Protein AF-0000000069080048 (afdb_homodimer)

Nearest PDB structures (foldseek):
  4nt5-assembly1_A-2  TM=5.202E-01  e=1.275E-01  Homo sapiens
  5bpu-assembly1_A  TM=4.648E-01  e=2.240E-01  Homo sapiens
  6mac-assembly1_A-2  TM=5.338E-01  e=1.085E+00  Homo sapiens
  2gnn-assembly1_B  TM=4.589E-01  e=8.659E-01  Orf virus (strain NZ2)
  1m4u-assembly1_A-2  TM=3.016E-01  e=4.163E-01  Homo sapiens

Organism: Magallana gigas (NCBI:txid29159)

Sequence (410 aa):
MQVITVVFAISLLFWSHVVGEDSPVAKQAERRDTDLYAYSEYDKTSLYGEYNKEDKCWTDGPTNPELPVGDECQSAAVKLKIEYLLRKNPAVNEEIKEKYLHCANTYYTPYGLDNVCPSEVTFPTTVEIYGKTCYIVKPEKQCLTYVKCDDAPGCSGSTTEESKCLMSYFRDFNAWVYCENCGFTMVKLRLPQCCTCNKYEECDTMQVITVVFAISLLFWSHVVGEDSPVAKQAERRDTDLYAYSEYDKTSLYGEYNKEDKCWTDGPTNPELPVGDECQSAAVKLKIEYLLRKNPAVNEEIKEKYLHCANTYYTPYGLDNVCPSEVTFPTTVEIYGKTCYIVKPEKQCLTYVKCDDAPGCSGSTTEESKCLMSYFRDFNAWVYCENCGFTMVKLRLPQCCTCNKYEECDT

Foldseek 3Di:
DVVVVVVVVVVVVVVCACPPPPHPVVLVVVVVPLPCCPDDCPVVVPQFHDADPVVQAGAVDGHAHDFQFAFDDDDPVVLVVLVVVCVVVVVVVVVLQVQQVPADQDDDDDPPDDQLWDKDKGWTQWGDDPNFIKGFRPRNRNNGIAIDTDFDWPSPPDPPWGKTWYFDDWDKGWTWIQDPVSGTDIHIGTHGHDTDIDTGHHDDD/DVVVVVVVVVVVVVVCVCPPVPHPVVLVVVVVPLPPVDDDPPPVQPQFHDADPVVQAGAVDGHAHDFQFDFDDDDPVVLVVLVVVCVVVVVVVVVLQVQQVVADQDDDDDPPDDQLWDKDKGWTQWGDDPNFIKGFRPRNRNNGIAIDTDFDWDSDVDPPWTKTWYFDDWDKGWTWIQDPVPGTDIHIGTHGHDTDIDTGHHDDD

pLDDT: mean 73.41, std 21.83, range [29.28, 97.25]

Radius of gyration: 26.07 Å; Cα contacts (8 Å, |Δi|>4): 796; chains: 2; bounding box: 52×99×81 Å

Solvent-accessible surface area (backbone atoms only — not comparable to full-atom values): 22208 Å² total; per-residue (Å²): 123,70,67,62,58,54,53,59,53,51,55,56,53,53,56,53,56,61,75,32,107,79,22,79,62,62,55,54,54,63,56,57,69,40,56,42,70,45,74,64,85,56,49,55,37,49,62,30,36,62,60,40,76,88,79,64,21,17,70,77,51,78,44,67,61,85,68,59,55,39,62,62,81,75,52,70,68,56,52,51,51,52,52,56,50,32,72,76,33,54,70,60,44,51,50,44,57,54,43,30,71,39,41,36,85,49,66,50,76,43,64,78,52,43,53,57,34,52,62,44,80,46,45,50,32,30,34,55,53,95,90,34,78,25,32,37,54,61,38,91,30,53,60,52,61,29,39,48,54,50,82,41,81,44,33,28,56,32,91,81,52,53,24,34,28,30,62,28,43,28,28,34,34,51,39,52,25,39,26,91,90,71,40,75,46,71,40,55,42,76,31,27,56,26,36,30,34,24,35,44,48,63,44,85,126,123,71,67,62,57,55,55,57,55,51,56,56,57,54,56,52,58,59,74,31,102,78,12,77,62,56,58,51,51,65,56,57,65,44,59,60,63,66,63,73,77,54,48,58,39,52,57,30,38,60,62,40,75,88,79,63,20,16,72,73,51,76,44,68,62,86,67,58,55,40,61,59,81,75,53,70,68,58,53,50,51,51,54,56,50,32,71,77,33,53,70,60,44,50,52,42,55,54,44,32,71,41,42,36,78,52,66,48,74,44,60,79,53,43,54,57,35,53,60,45,80,47,45,49,32,29,35,54,55,94,89,35,76,26,32,38,54,61,39,92,30,55,57,51,60,27,37,48,53,52,82,39,78,48,34,29,50,34,91,85,50,52,22,34,26,33,63,28,43,29,29,33,35,50,41,52,26,41,26,91,89,71,40,74,44,71,42,70,42,77,31,26,55,25,36,31,35,24,35,44,47,64,44,85,127

Secondary structure (DSSP, 8-state):
--HHHHHHHHHHHHHHHHSSTT-TTHHHHTTTSS-----SS--TTGGGS-EETTTTEESS---PPPPSEE-PPPPHHHHHHHHHHHHH-HHHHHHHHHHHTTB-------TT-EESS-EEEE--SEEEETTEEEEESSGGGTT--EEEEP--B-SS--SSSEEEEEEE--EEEEEEEEETTTEEEEEEEEE--EEEEEEE-B---/--HHHHHHHHHHHHHHHHSSTT-HHHHHHTTT-S-TTSSTT--TTGGGS-EETTTTEETT---PPPPSEE-PPPPHHHHHHHHHHHHH-HHHHHHHHHHHTTB-------TT-EESS-EEEE---EEEETTEEEEESSGGGTT--EEEEP--B--SS-SSSEEEEEEE--EEEEEEEEETTTEEEEEEEEE--EEEEEEE-B---

Structure (mmCIF, N/CA/C/O backbone):
data_AF-0000000069080048-model_v1
#
loop_
_entity.id
_entity.type
_entity.pdbx_description
1 polymer 'Uncharacterized protein'
#
loop_
_atom_site.group_PDB
_atom_site.id
_atom_site.type_symbol
_atom_site.label_atom_id
_atom_site.label_alt_id
_atom_site.label_comp_id
_atom_site.label_asym_id
_atom_site.label_entity_id
_atom_site.label_seq_id
_atom_site.pdbx_PDB_ins_code
_atom_site.Cartn_x
_atom_site.Cartn_y
_atom_site.Cartn_z
_atom_site.occupancy
_atom_site.B_iso_or_equiv
_atom_site.auth_seq_id
_atom_site.auth_comp_id
_atom_site.auth_asym_id
_atom_site.auth_atom_id
_atom_site.pdbx_PDB_model_num
ATOM 1 N N . MET A 1 1 ? 17.781 64.875 3.039 1 30.8 1 MET A N 1
ATOM 2 C CA . MET A 1 1 ? 18.578 63.75 2.5 1 30.8 1 MET A CA 1
ATOM 3 C C . MET A 1 1 ? 18.266 62.438 3.232 1 30.8 1 MET A C 1
ATOM 5 O O . MET A 1 1 ? 18.75 61.375 2.852 1 30.8 1 MET A O 1
ATOM 9 N N . GLN A 1 2 ? 17.594 62.562 4.418 1 48.56 2 GLN A N 1
ATOM 10 C CA . GLN A 1 2 ? 17.281 61.469 5.301 1 48.56 2 GLN A CA 1
ATOM 11 C C . GLN A 1 2 ? 16.047 60.688 4.805 1 48.56 2 GLN A C 1
ATOM 13 O O . GLN A 1 2 ? 15.898 59.5 5.062 1 48.56 2 GLN A O 1
ATOM 18 N N . VAL A 1 3 ? 15.258 61.344 4.039 1 48.09 3 VAL A N 1
ATOM 19 C CA . VAL A 1 3 ? 13.992 60.75 3.625 1 48.09 3 VAL A CA 1
ATOM 20 C C . VAL A 1 3 ? 14.25 59.75 2.504 1 48.09 3 VAL A C 1
ATOM 22 O O . VAL A 1 3 ? 13.5 58.781 2.342 1 48.09 3 VAL A O 1
ATOM 25 N N . ILE A 1 4 ? 15.25 60.062 1.744 1 44.62 4 ILE A N 1
ATOM 26 C CA . ILE A 1 4 ? 15.422 59.219 0.572 1 44.62 4 ILE A CA 1
ATOM 27 C C . ILE A 1 4 ? 16.031 57.875 0.99 1 44.62 4 ILE A C 1
ATOM 29 O O . ILE A 1 4 ? 15.844 56.875 0.306 1 44.62 4 ILE A O 1
ATOM 33 N N . THR A 1 5 ? 16.75 57.906 2.15 1 43.91 5 THR A N 1
ATOM 34 C CA . THR A 1 5 ? 17.406 56.656 2.512 1 43.91 5 THR A CA 1
ATOM 35 C C . THR A 1 5 ? 16.406 55.688 3.113 1 43.91 5 THR A C 1
ATOM 37 O O . THR A 1 5 ? 16.625 54.469 3.113 1 43.91 5 THR A O 1
ATOM 40 N N . VAL A 1 6 ? 15.258 56.25 3.623 1 46.97 6 VAL A N 1
ATOM 41 C CA . VAL A 1 6 ? 14.297 55.344 4.242 1 46.97 6 VAL A CA 1
ATOM 42 C C . VAL A 1 6 ? 13.492 54.625 3.16 1 46.97 6 VAL A C 1
ATOM 44 O O . VAL A 1 6 ? 13.094 53.469 3.338 1 46.97 6 VAL A O 1
ATOM 47 N N . VAL A 1 7 ? 13.352 55.281 2.059 1 42.69 7 VAL A N 1
ATOM 48 C CA . VAL A 1 7 ? 12.5 54.656 1.057 1 42.69 7 VAL A CA 1
ATOM 49 C C . VAL A 1 7 ? 13.273 53.531 0.364 1 42.69 7 VAL A C 1
ATOM 51 O O . VAL A 1 7 ? 12.688 52.531 -0.056 1 42.69 7 VAL A O 1
ATOM 54 N N . PHE A 1 8 ? 14.57 53.688 0.221 1 40.91 8 PHE A N 1
ATOM 55 C CA . PHE A 1 8 ? 15.266 52.594 -0.474 1 40.91 8 PHE A CA 1
ATOM 56 C C . PHE A 1 8 ? 15.375 51.375 0.414 1 40.91 8 PHE A C 1
ATOM 58 O O . PHE A 1 8 ? 15.656 50.281 -0.072 1 40.91 8 PHE A O 1
ATOM 65 N N . ALA A 1 9 ? 15.352 51.562 1.809 1 40.47 9 ALA A N 1
ATOM 66 C CA . ALA A 1 9 ? 15.398 50.406 2.672 1 40.47 9 ALA A CA 1
ATOM 67 C C . ALA A 1 9 ? 14.07 49.656 2.67 1 40.47 9 ALA A C 1
ATOM 69 O O . ALA A 1 9 ? 14.023 48.438 2.873 1 40.47 9 ALA A O 1
ATOM 70 N N . ILE A 1 10 ? 12.953 50.312 2.441 1 42.69 10 ILE A N 1
ATOM 71 C CA . ILE A 1 10 ? 11.672 49.625 2.461 1 42.69 10 ILE A CA 1
ATOM 72 C C . ILE A 1 10 ? 11.508 48.812 1.177 1 42.69 10 ILE A C 1
ATOM 74 O O . ILE A 1 10 ? 10.977 47.688 1.202 1 42.69 10 ILE A O 1
ATOM 78 N N . SER A 1 11 ? 11.93 49.312 0.065 1 36.81 11 SER A N 1
ATOM 79 C CA . SER A 1 11 ? 11.727 48.531 -1.146 1 36.81 11 SER A CA 1
ATOM 80 C C . SER A 1 11 ? 12.641 47.312 -1.171 1 36.81 11 SER A C 1
ATOM 82 O O . SER A 1 11 ? 12.359 46.312 -1.862 1 36.81 11 SER A O 1
ATOM 84 N N . LEU A 1 12 ? 13.898 47.406 -0.665 1 38.41 12 LEU A N 1
ATOM 85 C CA . LEU A 1 12 ? 14.711 46.188 -0.646 1 38.41 12 LEU A CA 1
ATOM 86 C C . LEU A 1 12 ? 14.148 45.156 0.343 1 38.41 12 LEU A C 1
ATOM 88 O O . LEU A 1 12 ? 14.422 43.969 0.227 1 38.41 12 LEU A O 1
ATOM 92 N N . LEU A 1 13 ? 13.43 45.594 1.43 1 35.38 13 LEU A N 1
ATOM 93 C CA . LEU A 1 13 ? 12.797 44.625 2.324 1 35.38 13 LEU A CA 1
ATOM 94 C C . LEU A 1 13 ? 11.609 43.969 1.647 1 35.38 13 LEU A C 1
ATOM 96 O O . LEU A 1 13 ? 11.273 42.812 1.965 1 35.38 13 LEU A O 1
ATOM 100 N N . PHE A 1 14 ? 10.836 44.625 0.799 1 35.09 14 PHE A N 1
ATOM 101 C CA . PHE A 1 14 ? 9.711 44 0.133 1 35.09 14 PHE A CA 1
ATOM 102 C C . PHE A 1 14 ? 10.195 42.969 -0.878 1 35.09 14 PHE A C 1
ATOM 104 O O . PHE A 1 14 ? 9.57 41.906 -1.053 1 35.09 14 PHE A O 1
ATOM 111 N N . TRP A 1 15 ? 11.141 43.25 -1.747 1 31.81 15 TRP A N 1
ATOM 112 C CA . TRP A 1 15 ? 11.555 42.281 -2.75 1 31.81 15 TRP A CA 1
ATOM 113 C C . TRP A 1 15 ? 12.227 41.094 -2.096 1 31.81 15 TRP A C 1
ATOM 115 O O . TRP A 1 15 ? 12.242 40 -2.662 1 31.81 15 TRP A O 1
ATOM 125 N N . SER A 1 16 ? 13.008 41.281 -1.026 1 34.47 16 SER A N 1
ATOM 126 C CA . SER A 1 16 ? 13.633 40.094 -0.449 1 34.47 16 SER A CA 1
ATOM 127 C C . SER A 1 16 ? 12.594 39.188 0.21 1 34.47 16 SER A C 1
ATOM 129 O O . SER A 1 16 ? 12.898 38.062 0.58 1 34.47 16 SER A O 1
ATOM 131 N N . HIS A 1 17 ? 11.438 39.656 0.667 1 34.88 17 HIS A N 1
ATOM 132 C CA . HIS A 1 17 ? 10.469 38.781 1.33 1 34.88 17 HIS A CA 1
ATOM 133 C C . HIS A 1 17 ? 9.734 37.938 0.323 1 34.88 17 HIS A C 1
ATOM 135 O O . HIS A 1 17 ? 9.148 36.906 0.691 1 34.88 17 HIS A O 1
ATOM 141 N N . VAL A 1 18 ? 9.289 38.375 -0.881 1 35.09 18 VAL A N 1
ATOM 142 C CA . VAL A 1 18 ? 8.508 37.594 -1.84 1 35.09 18 VAL A CA 1
ATOM 143 C C . VAL A 1 18 ? 9.406 36.562 -2.512 1 35.09 18 VAL A C 1
ATOM 145 O O . VAL A 1 18 ? 8.961 35.438 -2.814 1 35.09 18 VAL A O 1
ATOM 148 N N . VAL A 1 19 ? 10.602 36.781 -3.141 1 33.56 19 VAL A N 1
ATOM 149 C CA . VAL A 1 19 ? 11.484 35.938 -3.934 1 33.56 19 VAL A CA 1
ATOM 150 C C . VAL A 1 19 ? 12.375 35.094 -3.01 1 33.56 19 VAL A C 1
ATOM 152 O O . VAL A 1 19 ? 13.312 34.469 -3.465 1 33.56 19 VAL A O 1
ATOM 155 N N . GLY A 1 20 ? 12.414 35.344 -1.67 1 33.25 20 GLY A N 1
ATOM 156 C CA . GLY A 1 20 ? 13.398 34.656 -0.851 1 33.25 20 GLY A CA 1
ATOM 157 C C . GLY A 1 20 ? 13.141 33.156 -0.752 1 33.25 20 GLY A C 1
ATOM 158 O O . GLY A 1 20 ? 12.008 32.719 -0.921 1 33.25 20 GLY A O 1
ATOM 159 N N . GLU A 1 21 ? 14.273 32.188 -0.751 1 36.44 21 GLU A N 1
ATOM 160 C CA . GLU A 1 21 ? 14.258 30.734 -0.659 1 36.44 21 GLU A CA 1
ATOM 161 C C . GLU A 1 21 ? 13.18 30.25 0.31 1 36.44 21 GLU A C 1
ATOM 163 O O . GLU A 1 21 ? 12.922 29.062 0.416 1 36.44 21 GLU A O 1
ATOM 168 N N . ASP A 1 22 ? 12.297 31.203 0.985 1 31.95 22 ASP A N 1
ATOM 169 C CA . ASP A 1 22 ? 11.352 31.062 2.09 1 31.95 22 ASP A CA 1
ATOM 170 C C . ASP A 1 22 ? 9.914 31.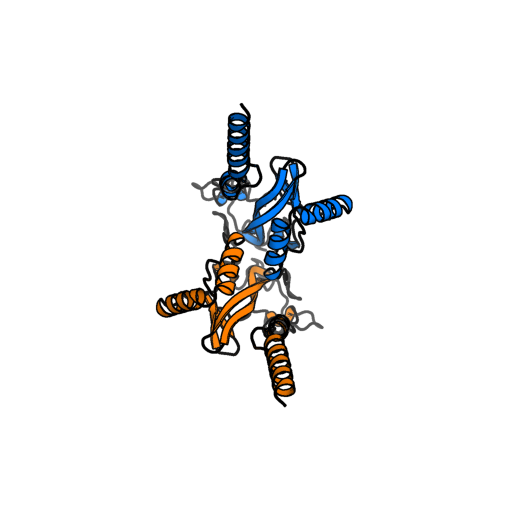266 1.614 1 31.95 22 ASP A C 1
ATOM 172 O O . ASP A 1 22 ? 8.984 31.281 2.422 1 31.95 22 ASP A O 1
ATOM 176 N N . SER A 1 23 ? 9.516 31.906 0.368 1 37.25 23 SER A N 1
ATOM 177 C CA . SER A 1 23 ? 8.133 32.312 0.143 1 37.25 23 SER A CA 1
ATOM 178 C C . SER A 1 23 ? 7.262 31.094 -0.223 1 37.25 23 SER A C 1
ATOM 180 O O . SER A 1 23 ? 7.754 30.109 -0.784 1 37.25 23 SER A O 1
ATOM 182 N N . PRO A 1 24 ? 5.82 31.281 -0.065 1 35.62 24 PRO A N 1
ATOM 183 C CA . PRO A 1 24 ? 4.875 30.188 -0.306 1 35.62 24 PRO A CA 1
ATOM 184 C C . PRO A 1 24 ? 4.883 29.719 -1.756 1 35.62 24 PRO A C 1
ATOM 186 O O . PRO A 1 24 ? 4.664 28.531 -2.021 1 35.62 24 PRO A O 1
ATOM 189 N N . VAL A 1 25 ? 4.879 30.688 -2.828 1 32.06 25 VAL A N 1
ATOM 190 C CA . VAL A 1 25 ? 4.82 30.453 -4.266 1 32.06 25 VAL A CA 1
ATOM 191 C C . VAL A 1 25 ? 6.141 29.844 -4.746 1 32.06 25 VAL A C 1
ATOM 193 O O . VAL A 1 25 ? 6.152 28.953 -5.598 1 32.06 25 VAL A O 1
ATOM 196 N N . ALA A 1 26 ? 7.344 30.391 -4.449 1 31.67 26 ALA A N 1
ATOM 197 C CA . ALA A 1 26 ? 8.641 29.812 -4.781 1 31.67 26 ALA A CA 1
ATOM 198 C C . ALA A 1 26 ? 8.742 28.375 -4.289 1 31.67 26 ALA A C 1
ATOM 200 O O . ALA A 1 26 ? 9.562 27.594 -4.781 1 31.67 26 ALA A O 1
ATOM 201 N N . LYS A 1 27 ? 8.008 27.938 -3.252 1 35.31 27 LYS A N 1
ATOM 202 C CA . LYS A 1 27 ? 7.738 26.578 -2.787 1 35.31 27 LYS A CA 1
ATOM 203 C C . LYS A 1 27 ? 6.828 25.828 -3.76 1 35.31 27 LYS A C 1
ATOM 205 O O . LYS A 1 27 ? 6.906 24.609 -3.875 1 35.31 27 LYS A O 1
ATOM 210 N N . GLN A 1 28 ? 5.973 26.344 -4.492 1 33.31 28 GLN A N 1
ATOM 211 C CA . GLN A 1 28 ? 5.164 25.797 -5.57 1 33.31 28 GLN A CA 1
ATOM 212 C C . GLN A 1 28 ? 6.004 25.547 -6.82 1 33.31 28 GLN A C 1
ATOM 214 O O . GLN A 1 28 ? 5.773 24.578 -7.551 1 33.31 28 GLN A O 1
ATOM 219 N N . ALA A 1 29 ? 6.758 26.562 -7.375 1 30.36 29 ALA A N 1
ATOM 220 C CA . ALA A 1 29 ? 7.574 26.438 -8.578 1 30.36 29 ALA A CA 1
ATOM 221 C C . ALA A 1 29 ? 8.641 25.359 -8.422 1 30.36 29 ALA A C 1
ATOM 223 O O . ALA A 1 29 ? 8.914 24.609 -9.359 1 30.36 29 ALA A O 1
ATOM 224 N N . GLU A 1 30 ? 9.609 25.516 -7.367 1 33.78 30 GLU A N 1
ATOM 225 C CA . GLU A 1 30 ? 10.602 24.469 -7.105 1 33.78 30 GLU A CA 1
ATOM 226 C C . GLU A 1 30 ? 9.93 23.125 -6.836 1 33.78 30 GLU A C 1
ATOM 228 O O . GLU A 1 30 ? 10.602 22.109 -6.652 1 33.78 30 GLU A O 1
ATOM 233 N N . ARG A 1 31 ? 8.797 23.078 -6.457 1 34.09 31 ARG A N 1
ATOM 234 C CA . ARG A 1 31 ? 7.793 22.031 -6.543 1 34.09 31 ARG A CA 1
ATOM 235 C C . ARG A 1 31 ? 7.676 21.5 -7.965 1 34.09 31 ARG A C 1
ATOM 237 O O . ARG A 1 31 ? 7.059 20.453 -8.195 1 34.09 31 ARG A O 1
ATOM 244 N N . ARG A 1 32 ? 7.883 22.312 -8.969 1 30.42 32 ARG A N 1
ATOM 245 C CA . ARG A 1 32 ? 7.875 21.828 -10.344 1 30.42 32 ARG A CA 1
ATOM 246 C C . ARG A 1 32 ? 8.875 20.688 -10.523 1 30.42 32 ARG A C 1
ATOM 248 O O . ARG A 1 32 ? 8.555 19.656 -11.102 1 30.42 32 ARG A O 1
ATOM 255 N N . ASP A 1 33 ? 10.234 21.156 -10.641 1 29.28 33 ASP A N 1
ATOM 256 C CA . ASP A 1 33 ? 11.289 20.219 -11.008 1 29.28 33 ASP A CA 1
ATOM 257 C C . ASP A 1 33 ? 11.484 19.156 -9.922 1 29.28 33 ASP A C 1
ATOM 259 O O . ASP A 1 33 ? 12.617 18.828 -9.555 1 29.28 33 ASP A O 1
ATOM 263 N N . THR A 1 34 ? 11.039 19.453 -8.758 1 31.09 34 THR A N 1
ATOM 264 C CA . THR A 1 34 ? 11.117 18.188 -8.047 1 31.09 34 THR A CA 1
ATOM 265 C C . THR A 1 34 ? 11.094 17.016 -9.023 1 31.09 34 THR A C 1
ATOM 267 O O . THR A 1 34 ? 10.156 16.891 -9.82 1 31.09 34 THR A O 1
ATOM 270 N N . ASP A 1 35 ? 12.242 16.875 -9.508 1 29.73 35 ASP A N 1
ATOM 271 C CA . ASP A 1 35 ? 12.578 15.703 -10.312 1 29.73 35 ASP A CA 1
ATOM 272 C C . ASP A 1 35 ? 11.664 14.523 -9.992 1 29.73 35 ASP A C 1
ATOM 274 O O . ASP A 1 35 ? 11.68 14.016 -8.867 1 29.73 35 ASP A O 1
ATOM 278 N N . LEU A 1 36 ? 10.461 14.742 -10.281 1 33.78 36 LEU A N 1
ATOM 279 C CA . LEU A 1 36 ? 9.906 13.422 -10.57 1 33.78 36 LEU A CA 1
ATOM 280 C C . LEU A 1 36 ? 11.023 12.398 -10.75 1 33.78 36 LEU A C 1
ATOM 282 O O . LEU A 1 36 ? 11.664 12.344 -11.797 1 33.78 36 LEU A O 1
ATOM 286 N N . TYR A 1 37 ? 11.984 12.648 -10.008 1 30.83 37 TYR A N 1
ATOM 287 C CA . TYR A 1 37 ? 12.516 11.32 -10.312 1 30.83 37 TYR A CA 1
ATOM 288 C C . TYR A 1 37 ? 11.43 10.422 -10.898 1 30.83 37 TYR A C 1
ATOM 290 O O . TYR A 1 37 ? 10.992 9.461 -10.258 1 30.83 37 TYR A O 1
ATOM 298 N N . ALA A 1 38 ? 10.344 11.18 -10.859 1 30.81 38 ALA A N 1
ATOM 299 C CA . ALA A 1 38 ? 9.211 10.672 -11.633 1 30.81 38 ALA A CA 1
ATOM 300 C C . ALA A 1 38 ? 9.672 10.094 -12.969 1 30.81 38 ALA A C 1
ATOM 302 O O . ALA A 1 38 ? 10.648 10.57 -13.555 1 30.81 38 ALA A O 1
ATOM 303 N N . TYR A 1 39 ? 9.289 9.039 -13.172 1 31.73 39 TYR A N 1
ATOM 304 C CA . TYR A 1 39 ? 9.023 8.195 -14.328 1 31.73 39 TYR A CA 1
ATOM 305 C C . TYR A 1 39 ? 8.5 9.031 -15.492 1 31.73 39 TYR A C 1
ATOM 307 O O . TYR A 1 39 ? 7.402 9.594 -15.422 1 31.73 39 TYR A O 1
ATOM 315 N N . SER A 1 40 ? 9.055 10.094 -16.094 1 33.66 40 SER A N 1
ATOM 316 C CA . SER A 1 40 ? 8.664 10.172 -17.5 1 33.66 40 SER A CA 1
ATOM 317 C C . SER A 1 40 ? 7.797 8.984 -17.891 1 33.66 40 SER A C 1
ATOM 319 O O . SER A 1 40 ? 7.688 8.008 -17.156 1 33.66 40 SER A O 1
ATOM 321 N N . GLU A 1 41 ? 7.641 8.812 -19.359 1 34.44 41 GLU A N 1
ATOM 322 C CA . GLU A 1 41 ? 6.941 7.77 -20.125 1 34.44 41 GLU A CA 1
ATOM 323 C C . GLU A 1 41 ? 7.285 6.383 -19.594 1 34.44 41 GLU A C 1
ATOM 325 O O . GLU A 1 41 ? 8.219 5.738 -20.078 1 34.44 41 GLU A O 1
ATOM 330 N N . TYR A 1 42 ? 7.602 6.246 -18.484 1 35.28 42 TYR A N 1
ATOM 331 C CA . TYR A 1 42 ? 7.668 4.801 -18.312 1 35.28 42 TYR A CA 1
ATOM 332 C C . TYR A 1 42 ? 6.578 4.102 -19.109 1 35.28 42 TYR A C 1
ATOM 334 O O . TYR A 1 42 ? 5.391 4.258 -18.828 1 35.28 42 TYR A O 1
ATOM 342 N N . ASP A 1 43 ? 6.625 4.121 -20.188 1 41.88 43 ASP A N 1
ATOM 343 C CA . ASP A 1 43 ? 5.953 3.006 -20.844 1 41.88 43 ASP A CA 1
ATOM 344 C C . ASP A 1 43 ? 5.859 1.794 -19.922 1 41.88 43 ASP A C 1
ATOM 346 O O . ASP A 1 43 ? 6.883 1.269 -19.469 1 41.88 43 ASP A O 1
ATOM 350 N N . LYS A 1 44 ? 4.781 1.661 -18.953 1 53.91 44 LYS A N 1
ATOM 351 C CA . LYS A 1 44 ? 4.387 0.567 -18.078 1 53.91 44 LYS A CA 1
ATOM 352 C C . LYS A 1 44 ? 5.203 -0.69 -18.359 1 53.91 44 LYS A C 1
ATOM 354 O O . LYS A 1 44 ? 5.582 -1.414 -17.438 1 53.91 44 LYS A O 1
ATOM 359 N N . THR A 1 45 ? 5.555 -0.855 -19.609 1 55.59 45 THR A N 1
ATOM 360 C CA . THR A 1 45 ? 6.293 -2.051 -20 1 55.59 45 THR A CA 1
ATOM 361 C C . THR A 1 45 ? 7.793 -1.849 -19.812 1 55.59 45 THR A C 1
ATOM 363 O O . THR A 1 45 ? 8.516 -2.793 -19.5 1 55.59 45 THR A O 1
ATOM 366 N N . SER A 1 46 ? 8.172 -0.62 -19.703 1 64.69 46 SER A N 1
ATOM 367 C CA . SER A 1 46 ? 9.609 -0.394 -19.781 1 64.69 46 SER A CA 1
ATOM 368 C C . SER A 1 46 ? 10.266 -0.504 -18.406 1 64.69 46 SER A C 1
ATOM 370 O O . SER A 1 46 ? 11.469 -0.75 -18.297 1 64.69 46 SER A O 1
ATOM 372 N N . LEU A 1 47 ? 9.445 -0.557 -17.344 1 76.88 47 LEU A N 1
ATOM 373 C CA . LEU A 1 47 ? 10.016 -0.615 -16.016 1 76.88 47 LEU A CA 1
ATOM 374 C C . LEU A 1 47 ? 10.742 -1.936 -15.781 1 76.88 47 LEU A C 1
ATOM 376 O O . LEU A 1 47 ? 11.742 -1.981 -15.062 1 76.88 47 LEU A O 1
ATOM 380 N N . TYR A 1 48 ? 10.328 -2.883 -16.531 1 84 48 TYR A N 1
ATOM 381 C CA . TYR A 1 48 ? 10.828 -4.227 -16.25 1 84 48 TYR A CA 1
ATOM 382 C C . TYR A 1 48 ? 11.828 -4.664 -17.312 1 84 48 TYR A C 1
ATOM 384 O O . TYR A 1 48 ? 12.391 -5.758 -17.234 1 84 48 TYR A O 1
ATOM 392 N N . GLY A 1 49 ? 12.008 -3.852 -18.281 1 83.88 49 GLY A N 1
ATOM 393 C CA . GLY A 1 49 ? 12.875 -4.242 -19.375 1 83.88 49 GLY A CA 1
ATOM 394 C C . GLY A 1 49 ? 12.266 -4 -20.75 1 83.88 49 GLY A C 1
ATOM 395 O O . GLY A 1 49 ? 11.352 -3.186 -20.891 1 83.88 49 GLY A O 1
ATOM 396 N N . GLU A 1 50 ? 12.852 -4.668 -21.656 1 84.75 50 GLU A N 1
ATOM 397 C CA . GLU A 1 50 ? 12.469 -4.422 -23.047 1 84.75 50 GLU A CA 1
ATOM 398 C C . GLU A 1 50 ? 11.328 -5.344 -23.469 1 84.75 50 GLU A C 1
ATOM 400 O O . GLU A 1 50 ? 11.469 -6.566 -23.453 1 84.75 50 GLU A O 1
ATOM 405 N N . TYR A 1 51 ? 10.234 -4.781 -23.844 1 87 51 TYR A N 1
ATOM 406 C CA . TYR A 1 51 ? 9.055 -5.5 -24.328 1 87 51 TYR A CA 1
ATOM 407 C C . TYR A 1 51 ? 8.758 -5.141 -25.766 1 87 51 TYR A C 1
ATOM 409 O O . TYR A 1 51 ? 8.68 -3.959 -26.125 1 87 51 TYR A O 1
ATOM 417 N N . ASN A 1 52 ? 8.711 -6.156 -26.562 1 87.31 52 ASN A N 1
ATOM 418 C CA . ASN A 1 52 ? 8.289 -5.977 -27.938 1 87.31 52 ASN A CA 1
ATOM 419 C C . ASN A 1 52 ? 6.766 -5.953 -28.062 1 87.31 52 ASN A C 1
ATOM 421 O O . ASN A 1 52 ? 6.121 -7 -28.016 1 87.31 52 ASN A O 1
ATOM 425 N N . LYS A 1 53 ? 6.246 -4.848 -28.297 1 83.88 53 LYS A N 1
ATOM 426 C CA . LYS A 1 53 ? 4.797 -4.688 -28.344 1 83.88 53 LYS A CA 1
ATOM 427 C C . LYS A 1 53 ? 4.203 -5.34 -29.578 1 83.88 53 LYS A C 1
ATOM 429 O O . LYS A 1 53 ? 3.066 -5.816 -29.562 1 83.88 53 LYS A O 1
ATOM 434 N N . GLU A 1 54 ? 4.914 -5.32 -30.609 1 86.12 54 GLU A N 1
ATOM 435 C CA . GLU A 1 54 ? 4.438 -5.898 -31.875 1 86.12 54 GLU A CA 1
ATOM 436 C C . GLU A 1 54 ? 4.312 -7.414 -31.766 1 86.12 54 GLU A C 1
ATOM 438 O O . GLU A 1 54 ? 3.26 -7.977 -32.062 1 86.12 54 GLU A O 1
ATOM 443 N N . ASP A 1 55 ? 5.246 -8.016 -31.25 1 88.44 55 ASP A N 1
ATOM 444 C CA . ASP A 1 55 ? 5.27 -9.469 -31.141 1 88.44 55 ASP A CA 1
ATOM 445 C C . ASP A 1 55 ? 4.664 -9.93 -29.828 1 88.44 55 ASP A C 1
ATOM 447 O O . ASP A 1 55 ? 4.504 -11.133 -29.594 1 88.44 55 ASP A O 1
ATOM 451 N N . LYS A 1 56 ? 4.461 -8.992 -28.922 1 87.5 56 LYS A N 1
ATOM 452 C CA . LYS A 1 56 ? 3.857 -9.242 -27.609 1 87.5 56 LYS A CA 1
ATOM 453 C C . LYS A 1 56 ? 4.715 -10.195 -26.781 1 87.5 56 LYS A C 1
ATOM 455 O O . LYS A 1 56 ? 4.211 -11.18 -26.234 1 87.5 56 LYS A O 1
ATOM 460 N N . CYS A 1 57 ? 5.91 -9.906 -26.781 1 90.12 57 CYS A N 1
ATOM 461 C CA . CYS A 1 57 ? 6.84 -10.75 -26.031 1 90.12 57 CYS A CA 1
ATOM 462 C C . CYS A 1 57 ? 7.984 -9.922 -25.469 1 90.12 57 CYS A C 1
ATOM 464 O O . CYS A 1 57 ? 8.18 -8.766 -25.859 1 90.12 57 CYS A O 1
ATOM 466 N N . TRP A 1 58 ? 8.719 -10.57 -24.469 1 89.38 58 TRP A N 1
ATOM 467 C CA . TRP A 1 58 ? 9.867 -9.938 -23.844 1 89.38 58 TRP A CA 1
ATOM 468 C C . TRP A 1 58 ? 11.172 -10.391 -24.484 1 89.38 58 TRP A C 1
ATOM 470 O O . TRP A 1 58 ? 11.398 -11.594 -24.672 1 89.38 58 TRP A O 1
ATOM 480 N N . THR A 1 59 ? 12.062 -9.477 -24.812 1 88.69 59 THR A N 1
ATOM 481 C CA . THR A 1 59 ? 13.32 -9.797 -25.484 1 88.69 59 THR A CA 1
ATOM 482 C C . THR A 1 59 ? 14.242 -10.578 -24.547 1 88.69 59 THR A C 1
ATOM 484 O O . THR A 1 59 ? 14.914 -11.516 -24.984 1 88.69 59 THR A O 1
ATOM 487 N N . ASP A 1 60 ? 14.461 -10.195 -23.297 1 85.62 60 ASP A N 1
ATOM 488 C CA . ASP A 1 60 ? 15.297 -10.852 -22.297 1 85.62 60 ASP A CA 1
ATOM 489 C C . ASP A 1 60 ? 14.539 -11.047 -20.984 1 85.62 60 ASP A C 1
ATOM 491 O O . ASP A 1 60 ? 15.062 -10.742 -19.906 1 85.62 60 ASP A O 1
ATOM 495 N N . GLY A 1 61 ? 13.258 -11.508 -21.062 1 84.31 61 GLY A N 1
ATOM 496 C CA . GLY A 1 61 ? 12.453 -11.648 -19.859 1 84.31 61 GLY A CA 1
ATOM 497 C C . GLY A 1 61 ? 12.398 -10.391 -19.031 1 84.31 61 GLY A C 1
ATOM 498 O O . GLY A 1 61 ? 13.336 -9.586 -19.031 1 84.31 61 GLY A O 1
ATOM 499 N N . PRO A 1 62 ? 11.352 -10.195 -18.281 1 86.56 62 PRO A N 1
ATOM 500 C CA . PRO A 1 62 ? 11.25 -9.023 -17.422 1 86.56 62 PRO A CA 1
ATOM 501 C C . PRO A 1 62 ? 12.117 -9.141 -16.156 1 86.56 62 PRO A C 1
ATOM 503 O O . PRO A 1 62 ? 12.359 -10.25 -15.68 1 86.56 62 PRO A O 1
ATOM 506 N N . THR A 1 63 ? 12.602 -8.031 -15.672 1 86.38 63 THR A N 1
ATOM 507 C CA . THR A 1 63 ? 13.391 -7.988 -14.445 1 86.38 63 THR A CA 1
ATOM 508 C C . THR A 1 63 ? 12.898 -6.875 -13.523 1 86.38 63 THR A C 1
ATOM 510 O O . THR A 1 63 ? 12.312 -5.895 -13.984 1 86.38 63 THR A O 1
ATOM 513 N N . ASN A 1 64 ? 13.102 -7.113 -12.227 1 86.62 64 ASN A N 1
ATOM 514 C CA . ASN A 1 64 ? 12.789 -6.047 -11.273 1 86.62 64 ASN A CA 1
ATOM 515 C C . ASN A 1 64 ? 13.703 -4.844 -11.461 1 86.62 64 ASN A C 1
ATOM 517 O O . ASN A 1 64 ? 14.914 -5 -11.664 1 86.62 64 ASN A O 1
ATOM 521 N N . PRO A 1 65 ? 13.148 -3.645 -11.469 1 84.81 65 PRO A N 1
ATOM 522 C CA . PRO A 1 65 ? 13.984 -2.447 -11.555 1 84.81 65 PRO A CA 1
ATOM 523 C C . PRO A 1 65 ? 14.805 -2.213 -10.289 1 84.81 65 PRO A C 1
ATOM 525 O O . PRO A 1 65 ? 14.43 -2.67 -9.211 1 84.81 65 PRO A O 1
ATOM 528 N N . GLU A 1 66 ? 15.875 -1.514 -10.547 1 86.19 66 GLU A N 1
ATOM 529 C CA . GLU A 1 66 ? 16.594 -1.007 -9.383 1 86.19 66 GLU A CA 1
ATOM 530 C C . GLU A 1 66 ? 15.867 0.173 -8.75 1 86.19 66 GLU A C 1
ATOM 532 O O . GLU A 1 66 ? 15.484 1.119 -9.445 1 86.19 66 GLU A O 1
ATOM 537 N N . LEU A 1 67 ? 15.648 0.059 -7.473 1 88.69 67 LEU A N 1
ATOM 538 C CA . LEU A 1 67 ? 14.977 1.145 -6.766 1 88.69 67 LEU A CA 1
ATOM 539 C C . LEU A 1 67 ? 15.984 2.188 -6.293 1 88.69 67 LEU A C 1
ATOM 541 O O . LEU A 1 67 ? 17.094 1.843 -5.863 1 88.69 67 LEU A O 1
ATOM 545 N N . PRO A 1 68 ? 15.648 3.389 -6.352 1 91 68 PRO A N 1
ATOM 546 C CA . PRO A 1 68 ? 16.562 4.453 -5.934 1 91 68 PRO A CA 1
ATOM 547 C C . PRO A 1 68 ? 16.609 4.641 -4.418 1 91 68 PRO A C 1
ATOM 549 O O . PRO A 1 68 ? 17.062 5.68 -3.932 1 91 68 PRO A O 1
ATOM 552 N N . VAL A 1 69 ? 16.047 3.656 -3.736 1 94.25 69 VAL A N 1
ATOM 553 C CA . VAL A 1 69 ? 15.961 3.803 -2.287 1 94.25 69 VAL A CA 1
ATOM 554 C C . VAL A 1 69 ? 16.781 2.717 -1.603 1 94.25 69 VAL A C 1
ATOM 556 O O . VAL A 1 69 ? 17.047 1.667 -2.191 1 94.25 69 VAL A O 1
ATOM 559 N N . GLY A 1 70 ? 17.25 3.045 -0.409 1 92.75 70 GLY A N 1
ATOM 560 C CA . GLY A 1 70 ? 17.891 2.104 0.492 1 92.75 70 GLY A CA 1
ATOM 561 C C . GLY A 1 70 ? 17.219 2.027 1.852 1 92.75 70 GLY A C 1
ATOM 562 O O . GLY A 1 70 ? 16.5 2.945 2.248 1 92.75 70 GLY A O 1
ATOM 563 N N . ASP A 1 71 ? 17.375 0.922 2.549 1 92.5 71 ASP A N 1
ATOM 564 C CA . ASP A 1 71 ? 16.703 0.752 3.838 1 92.5 71 ASP A CA 1
ATOM 565 C C . ASP A 1 71 ? 17.719 0.518 4.953 1 92.5 71 ASP A C 1
ATOM 567 O O . ASP A 1 71 ? 17.359 0.038 6.031 1 92.5 71 ASP A O 1
ATOM 571 N N . GLU A 1 72 ? 18.922 0.849 4.684 1 91.88 72 GLU A N 1
ATOM 572 C CA . GLU A 1 72 ? 19.922 0.739 5.738 1 91.88 72 GLU A CA 1
ATOM 573 C C . GLU A 1 72 ? 19.703 1.789 6.824 1 91.88 72 GLU A C 1
ATOM 575 O O . GLU A 1 72 ? 19.297 2.914 6.531 1 91.88 72 GLU A O 1
ATOM 580 N N . CYS A 1 73 ? 20.016 1.347 8.031 1 92.75 73 CYS A N 1
ATOM 581 C CA . CYS A 1 73 ? 19.859 2.258 9.156 1 92.75 73 CYS A CA 1
ATOM 582 C C . CYS A 1 73 ? 20.688 3.525 8.953 1 92.75 73 CYS A C 1
ATOM 584 O O . CYS A 1 73 ? 21.844 3.459 8.547 1 92.75 73 CYS A O 1
ATOM 586 N N . GLN A 1 74 ? 20.062 4.613 9.219 1 93.56 74 GLN A N 1
ATOM 587 C CA . GLN A 1 74 ? 20.781 5.879 9.211 1 93.56 74 GLN A CA 1
ATOM 588 C C . GLN A 1 74 ? 21.75 5.973 10.383 1 93.56 74 GLN A C 1
ATOM 590 O O . GLN A 1 74 ? 21.453 5.496 11.484 1 93.56 74 GLN A O 1
ATOM 595 N N . SER A 1 75 ? 22.906 6.59 10.109 1 93.88 75 SER A N 1
ATOM 596 C CA . SER A 1 75 ? 23.859 6.766 11.195 1 93.88 75 SER A CA 1
ATOM 597 C C . SER A 1 75 ? 23.312 7.695 12.273 1 93.88 75 SER A C 1
ATOM 599 O O . SER A 1 75 ? 22.438 8.516 12 1 93.88 75 SER A O 1
ATOM 601 N N . ALA A 1 76 ? 23.891 7.582 13.484 1 93.31 76 ALA A N 1
ATOM 602 C CA . ALA A 1 76 ? 23.484 8.453 14.586 1 93.31 76 ALA A CA 1
ATOM 603 C C . ALA A 1 76 ? 23.734 9.922 14.242 1 93.31 76 ALA A C 1
ATOM 605 O O . ALA A 1 76 ? 22.938 10.789 14.586 1 93.31 76 ALA A O 1
ATOM 606 N N . ALA A 1 77 ? 24.812 10.141 13.562 1 95 77 ALA A N 1
ATOM 607 C CA . ALA A 1 77 ? 25.172 11.508 13.195 1 95 77 ALA A CA 1
ATOM 608 C C . ALA A 1 77 ? 24.109 12.125 12.289 1 95 77 ALA A C 1
ATOM 610 O O . ALA A 1 77 ? 23.719 13.281 12.477 1 95 77 ALA A O 1
ATOM 611 N N . VAL A 1 78 ? 23.641 11.367 11.328 1 95.06 78 VAL A N 1
ATOM 612 C CA . VAL A 1 78 ? 22.625 11.844 10.406 1 95.06 78 VAL A CA 1
ATOM 613 C C . VAL A 1 78 ? 21.312 12.094 11.156 1 95.06 78 VAL A C 1
ATOM 615 O O . VAL A 1 78 ? 20.672 13.133 10.977 1 95.06 78 VAL A O 1
ATOM 618 N N . LYS A 1 79 ? 20.953 11.25 12.023 1 95.12 79 LYS A N 1
ATOM 619 C CA . LYS A 1 79 ? 19.719 11.383 12.797 1 95.12 79 LYS A CA 1
ATOM 620 C C . LYS A 1 79 ? 19.75 12.633 13.672 1 95.12 79 LYS A C 1
ATOM 622 O O . LYS A 1 79 ? 18.766 13.375 13.742 1 95.12 79 LYS A O 1
ATOM 627 N N . LEU A 1 80 ? 20.859 12.875 14.281 1 95.62 80 LEU A N 1
ATOM 628 C CA . LEU A 1 80 ? 21 14.047 15.141 1 95.62 80 LEU A CA 1
ATOM 629 C C . LEU A 1 80 ? 20.953 15.328 14.32 1 95.62 80 LEU A C 1
ATOM 631 O O . LEU A 1 80 ? 20.328 16.312 14.742 1 95.62 80 LEU A O 1
ATOM 635 N N . LYS A 1 81 ? 21.594 15.305 13.219 1 95.94 81 LYS A N 1
ATOM 636 C CA . LYS A 1 81 ? 21.578 16.484 12.344 1 95.94 81 LYS A CA 1
ATOM 637 C C . LYS A 1 81 ? 20.156 16.797 11.898 1 95.94 81 LYS A C 1
ATOM 639 O O . LYS A 1 81 ? 19.719 17.953 11.945 1 95.94 81 LYS A O 1
ATOM 644 N N . ILE A 1 82 ? 19.391 15.797 11.453 1 96.69 82 ILE A N 1
ATOM 645 C CA . ILE A 1 82 ? 18.016 15.977 11 1 96.69 82 ILE A CA 1
ATOM 646 C C . ILE A 1 82 ? 17.156 16.5 12.148 1 96.69 82 ILE A C 1
ATOM 648 O O . ILE A 1 82 ? 16.375 17.438 11.961 1 96.69 82 ILE A O 1
ATOM 652 N N . GLU A 1 83 ? 17.391 15.984 13.336 1 95.19 83 GLU A N 1
ATOM 653 C CA . GLU A 1 83 ? 16.641 16.453 14.5 1 95.19 83 GLU A CA 1
ATOM 654 C C . GLU A 1 83 ? 16.906 17.922 14.773 1 95.19 83 GLU A C 1
ATOM 656 O O . GLU A 1 83 ? 15.969 18.703 15.016 1 95.19 83 GLU A O 1
ATOM 661 N N . TYR A 1 84 ? 18.141 18.281 14.734 1 96.06 84 TYR A N 1
ATOM 662 C CA . TYR A 1 84 ? 18.516 19.672 14.945 1 96.06 84 TYR A CA 1
ATOM 663 C C . TYR A 1 84 ? 17.891 20.578 13.906 1 96.06 84 TYR A C 1
ATOM 665 O O . TYR A 1 84 ? 17.312 21.625 14.242 1 96.06 84 TYR A O 1
ATOM 673 N N . LEU A 1 85 ? 17.969 20.172 12.648 1 95.88 85 LEU A N 1
ATOM 674 C CA . LEU A 1 85 ? 17.438 21 11.562 1 95.88 85 LEU A CA 1
ATOM 675 C C . LEU A 1 85 ? 15.922 21.078 11.617 1 95.88 85 LEU A C 1
ATOM 677 O O . LEU A 1 85 ? 15.336 22.094 11.242 1 95.88 85 LEU A O 1
ATOM 681 N N . LEU A 1 86 ? 15.266 20 12.086 1 95.75 86 LEU A N 1
ATOM 682 C CA . LEU A 1 86 ? 13.812 20.031 12.227 1 95.75 86 LEU A CA 1
ATOM 683 C C . LEU A 1 86 ? 13.391 21.062 13.266 1 95.75 86 LEU A C 1
ATOM 685 O O . LEU A 1 86 ? 12.344 21.719 13.109 1 95.75 86 LEU A O 1
ATOM 689 N N . ARG A 1 87 ? 14.125 21.297 14.305 1 94.06 87 ARG A N 1
ATOM 690 C CA . ARG A 1 87 ? 13.828 22.312 15.297 1 94.06 87 ARG A CA 1
ATOM 691 C C . ARG A 1 87 ? 13.867 23.703 14.68 1 94.06 87 ARG A C 1
ATOM 693 O O . ARG A 1 87 ? 13.109 24.594 15.078 1 94.06 87 ARG A O 1
ATOM 700 N N . LYS A 1 88 ? 14.703 23.844 13.688 1 93.81 88 LYS A N 1
ATOM 701 C CA . LYS A 1 88 ? 14.867 25.125 13.016 1 93.81 88 LYS A CA 1
ATOM 702 C C . LYS A 1 88 ? 13.859 25.297 11.883 1 93.81 88 LYS A C 1
ATOM 704 O O . LYS A 1 88 ? 13.766 26.359 11.281 1 93.81 88 LYS A O 1
ATOM 709 N N . ASN A 1 89 ? 13.211 24.172 11.523 1 93.19 89 ASN A N 1
ATOM 710 C CA . ASN A 1 89 ? 12.188 24.156 10.484 1 93.19 89 ASN A CA 1
ATOM 711 C C . ASN A 1 89 ? 10.883 23.562 10.984 1 93.19 89 ASN A C 1
ATOM 713 O O . ASN A 1 89 ? 10.477 22.484 10.555 1 93.19 89 ASN A O 1
ATOM 717 N N . PRO A 1 90 ? 10.117 24.297 11.797 1 92.19 90 PRO A N 1
ATOM 718 C CA . PRO A 1 90 ? 8.945 23.734 12.461 1 92.19 90 PRO A CA 1
ATOM 719 C C . PRO A 1 90 ? 7.852 23.328 11.477 1 92.19 90 PRO A C 1
ATOM 721 O O . PRO A 1 90 ? 7.086 22.391 11.758 1 92.19 90 PRO A O 1
ATOM 724 N N . ALA A 1 91 ? 7.73 24 10.406 1 87.12 91 ALA A N 1
ATOM 725 C CA . ALA A 1 91 ? 6.723 23.641 9.414 1 87.12 91 ALA A CA 1
ATOM 726 C C . ALA A 1 91 ? 6.934 22.219 8.906 1 87.12 91 ALA A C 1
ATOM 728 O O . ALA A 1 91 ? 5.98 21.438 8.805 1 87.12 91 ALA A O 1
ATOM 729 N N . VAL A 1 92 ? 8.203 21.859 8.648 1 89.56 92 VAL A N 1
ATOM 730 C CA . VAL A 1 92 ? 8.531 20.516 8.195 1 89.56 92 VAL A CA 1
ATOM 731 C C . VAL A 1 92 ? 8.242 19.516 9.305 1 89.56 92 VAL A C 1
ATOM 733 O O . VAL A 1 92 ? 7.656 18.453 9.055 1 89.56 92 VAL A O 1
ATOM 736 N N . ASN A 1 93 ? 8.609 19.828 10.477 1 91.75 93 ASN A N 1
ATOM 737 C CA . ASN A 1 93 ? 8.383 18.953 11.625 1 91.75 93 ASN A CA 1
ATOM 738 C C . ASN A 1 93 ? 6.895 18.688 11.836 1 91.75 93 ASN A C 1
ATOM 740 O O . ASN A 1 93 ? 6.5 17.547 12.109 1 91.75 93 ASN A O 1
ATOM 744 N N . GLU A 1 94 ? 6.09 19.656 11.688 1 87.12 94 GLU A N 1
ATOM 745 C CA . GLU A 1 94 ? 4.645 19.516 11.852 1 87.12 94 GLU A CA 1
ATOM 746 C C . GLU A 1 94 ? 4.051 18.641 10.758 1 87.12 94 GLU A C 1
ATOM 748 O O . GLU A 1 94 ? 3.182 17.812 11.031 1 87.12 94 GLU A O 1
ATOM 753 N N . GLU A 1 95 ? 4.559 18.781 9.594 1 83.94 95 GLU A N 1
ATOM 754 C CA . GLU A 1 95 ? 4.07 17.953 8.5 1 83.94 95 GLU A CA 1
ATOM 755 C C . GLU A 1 95 ? 4.398 16.484 8.727 1 83.94 95 GLU A C 1
ATOM 757 O O . GLU A 1 95 ? 3.584 15.609 8.438 1 83.94 95 GLU A O 1
ATOM 762 N N . ILE A 1 96 ? 5.574 16.266 9.242 1 86.25 96 ILE A N 1
ATOM 763 C CA . ILE A 1 96 ? 6 14.906 9.523 1 86.25 96 ILE A CA 1
ATOM 764 C C . ILE A 1 96 ? 5.113 14.305 10.609 1 86.25 96 ILE A C 1
ATOM 766 O O . ILE A 1 96 ? 4.691 13.148 10.508 1 86.25 96 ILE A O 1
ATOM 770 N N . LYS A 1 97 ? 4.809 15.008 11.602 1 80.81 97 LYS A N 1
ATOM 771 C CA . LYS A 1 97 ? 3.949 14.547 12.688 1 80.81 97 LYS A CA 1
ATOM 772 C C . LYS A 1 97 ? 2.549 14.211 12.18 1 80.81 97 LYS A C 1
ATOM 774 O O . LYS A 1 97 ? 1.974 13.188 12.555 1 80.81 97 LYS A O 1
ATOM 779 N N . GLU A 1 98 ? 2.094 14.984 11.367 1 76.06 98 GLU A N 1
ATOM 780 C CA . GLU A 1 98 ? 0.752 14.812 10.82 1 76.06 98 GLU A CA 1
ATOM 781 C C . GLU A 1 98 ? 0.679 13.578 9.922 1 76.06 98 GLU A C 1
ATOM 783 O O . GLU A 1 98 ? -0.292 12.82 9.984 1 76.06 98 GLU A O 1
ATOM 788 N N . LYS A 1 99 ? 1.655 13.445 9.148 1 75.44 99 LYS A N 1
ATOM 789 C CA . LYS A 1 99 ? 1.706 12.281 8.266 1 75.44 99 LYS A CA 1
ATOM 790 C C . LYS A 1 99 ? 1.676 10.984 9.07 1 75.44 99 LYS A C 1
ATOM 792 O O . LYS A 1 99 ? 0.954 10.047 8.719 1 75.44 99 LYS A O 1
ATOM 797 N N . TYR A 1 100 ? 2.355 10.977 10.102 1 72.75 100 TYR A N 1
ATOM 798 C CA . TYR A 1 100 ? 2.479 9.781 10.93 1 72.75 100 TYR A CA 1
ATOM 799 C C . TYR A 1 100 ? 1.128 9.391 11.523 1 72.75 100 TYR A C 1
ATOM 801 O O . TYR A 1 100 ? 0.861 8.203 11.734 1 72.75 100 TYR A O 1
ATOM 809 N N . LEU A 1 101 ? 0.315 10.266 11.719 1 66.31 101 LEU A N 1
ATOM 810 C CA . LEU A 1 101 ? -0.984 10.008 12.336 1 66.31 101 LEU A CA 1
ATOM 811 C C . LEU A 1 101 ? -1.856 9.156 11.414 1 66.31 101 LEU A C 1
ATOM 813 O O . LEU A 1 101 ? -2.777 8.484 11.883 1 66.31 101 LEU A O 1
ATOM 817 N N . HIS A 1 102 ? -1.408 9.125 10.195 1 62.91 102 HIS A N 1
ATOM 818 C CA . HIS A 1 102 ? -2.289 8.469 9.234 1 62.91 102 HIS A CA 1
ATOM 819 C C . HIS A 1 102 ? -1.689 7.148 8.75 1 62.91 102 HIS A C 1
ATOM 821 O O . HIS A 1 102 ? -2.359 6.371 8.07 1 62.91 102 HIS A O 1
ATOM 827 N N . CYS A 1 103 ? -0.392 6.988 9.188 1 61.16 103 CYS A N 1
ATOM 828 C CA . CYS A 1 103 ? 0.319 5.836 8.641 1 61.16 103 CYS A CA 1
ATOM 829 C C . CYS A 1 103 ? 0.114 4.605 9.516 1 61.16 103 CYS A C 1
ATOM 831 O O . CYS A 1 103 ? 0.071 4.707 10.742 1 61.16 103 CYS A O 1
ATOM 833 N N . ALA A 1 104 ? -0.503 3.586 9.141 1 53.53 104 ALA A N 1
ATOM 834 C CA . ALA A 1 104 ? -0.418 2.303 9.836 1 53.53 104 ALA A CA 1
ATOM 835 C C . ALA A 1 104 ? 0.408 1.3 9.031 1 53.53 104 ALA A C 1
ATOM 837 O O . ALA A 1 104 ? 0.287 1.225 7.809 1 53.53 104 ALA A O 1
ATOM 838 N N . ASN A 1 105 ? 1.717 0.994 9.312 1 53.19 105 ASN A N 1
ATOM 839 C CA . ASN A 1 105 ? 2.693 0.217 8.562 1 53.19 105 ASN A CA 1
ATOM 840 C C . ASN A 1 105 ? 2.504 -1.282 8.773 1 53.19 105 ASN A C 1
ATOM 842 O O . ASN A 1 105 ? 3.406 -2.072 8.492 1 53.19 105 ASN A O 1
ATOM 846 N N . THR A 1 106 ? 1.327 -1.793 9.172 1 55.25 106 THR A N 1
ATOM 847 C CA . THR A 1 106 ? 1.442 -3.211 9.5 1 55.25 106 THR A CA 1
ATOM 848 C C . THR A 1 106 ? 1.194 -4.07 8.258 1 55.25 106 THR A C 1
ATOM 850 O O . THR A 1 106 ? 0.237 -3.84 7.52 1 55.25 106 THR A O 1
ATOM 853 N N . TYR A 1 107 ? 2.361 -4.621 7.695 1 57.91 107 TYR A N 1
ATOM 854 C CA . TYR A 1 107 ? 2.164 -5.699 6.734 1 57.91 107 TYR A CA 1
ATOM 855 C C . TYR A 1 107 ? 2.084 -7.051 7.438 1 57.91 107 TYR A C 1
ATOM 857 O O . TYR A 1 107 ? 2.799 -7.293 8.414 1 57.91 107 TYR A O 1
ATOM 865 N N . TYR A 1 108 ? 0.967 -7.668 7.191 1 58.16 108 TYR A N 1
ATOM 866 C CA . TYR A 1 108 ? 0.721 -8.961 7.828 1 58.16 108 TYR A CA 1
ATOM 867 C C . TYR A 1 108 ? 0.859 -10.094 6.824 1 58.16 108 TYR A C 1
ATOM 869 O O . TYR A 1 108 ? 0.389 -9.992 5.688 1 58.16 108 TYR A O 1
ATOM 877 N N . THR A 1 109 ? 1.884 -11.008 7.207 1 58.72 109 THR A N 1
ATOM 878 C CA . THR A 1 109 ? 1.864 -12.273 6.48 1 58.72 109 THR A CA 1
ATOM 879 C C . THR A 1 109 ? 1.3 -13.391 7.352 1 58.72 109 THR A C 1
ATOM 881 O O . THR A 1 109 ? 1.785 -13.625 8.461 1 58.72 109 THR A O 1
ATOM 884 N N . PRO A 1 110 ? 0.198 -13.953 7.016 1 62.06 110 PRO A N 1
ATOM 885 C CA . PRO A 1 110 ? -0.367 -15.031 7.828 1 62.06 110 PRO A CA 1
ATOM 886 C C . PRO A 1 110 ? 0.572 -16.234 7.957 1 62.06 110 PRO A C 1
ATOM 888 O O . PRO A 1 110 ? 1.409 -16.453 7.082 1 62.06 110 PRO A O 1
ATOM 891 N N . TYR A 1 111 ? 0.446 -16.875 9.102 1 68.75 111 TYR A N 1
ATOM 892 C CA . TYR A 1 111 ? 1.133 -18.156 9.281 1 68.75 111 TYR A CA 1
ATOM 893 C C . TYR A 1 111 ? 0.511 -19.234 8.414 1 68.75 111 TYR A C 1
ATOM 895 O O . TYR A 1 111 ? -0.693 -19.219 8.148 1 68.75 111 TYR A O 1
ATOM 903 N N . GLY A 1 112 ? 1.346 -20.203 7.988 1 76.81 112 GLY A N 1
ATOM 904 C CA . GLY A 1 112 ? 0.868 -21.375 7.285 1 76.81 112 GLY A CA 1
ATOM 905 C C . GLY A 1 112 ? 0.729 -21.172 5.789 1 76.81 112 GLY A C 1
ATOM 906 O O . GLY A 1 112 ? 0.263 -22.047 5.07 1 76.81 112 GLY A O 1
ATOM 907 N N . LEU A 1 113 ? 1.046 -19.969 5.434 1 83.06 113 LEU A N 1
ATOM 908 C CA . LEU A 1 113 ? 1.046 -19.672 4.004 1 83.06 113 LEU A CA 1
ATOM 909 C C . LEU A 1 113 ? 2.467 -19.453 3.494 1 83.06 113 LEU A C 1
ATOM 911 O O . LEU A 1 113 ? 3.285 -18.828 4.172 1 83.06 113 LEU A O 1
ATOM 915 N N . ASP A 1 114 ? 2.734 -20.141 2.414 1 83.44 114 ASP A N 1
ATOM 916 C CA . ASP A 1 114 ? 4.023 -19.969 1.754 1 83.44 114 ASP A CA 1
ATOM 917 C C . ASP A 1 114 ? 3.881 -19.141 0.475 1 83.44 114 ASP A C 1
ATOM 919 O O . ASP A 1 114 ? 3.479 -19.672 -0.565 1 83.44 114 ASP A O 1
ATOM 923 N N . ASN A 1 115 ? 4.188 -17.922 0.595 1 83.69 115 ASN A N 1
ATOM 924 C CA . ASN A 1 115 ? 4.133 -17.031 -0.565 1 83.69 115 ASN A CA 1
ATOM 925 C C . ASN A 1 115 ? 5.113 -17.469 -1.65 1 83.69 115 ASN A C 1
ATOM 927 O O . ASN A 1 115 ? 6.309 -17.625 -1.391 1 83.69 115 ASN A O 1
ATOM 931 N N . VAL A 1 116 ? 4.605 -17.641 -2.812 1 85.62 116 VAL A N 1
ATOM 932 C CA . VAL A 1 116 ? 5.426 -18.125 -3.92 1 85.62 116 VAL A CA 1
ATOM 933 C C . VAL A 1 116 ? 6.488 -17.078 -4.27 1 85.62 116 VAL A C 1
ATOM 935 O O . VAL A 1 116 ? 7.551 -17.422 -4.793 1 85.62 116 VAL A O 1
ATOM 938 N N . CYS A 1 117 ? 6.145 -15.883 -4.016 1 86.62 117 CYS A N 1
ATOM 939 C CA . CYS A 1 117 ? 7.098 -14.789 -4.203 1 86.62 117 CYS A CA 1
ATOM 940 C C . CYS A 1 117 ? 7.496 -14.18 -2.865 1 86.62 117 CYS A C 1
ATOM 942 O O . CYS A 1 117 ? 6.918 -13.188 -2.436 1 86.62 117 CYS A O 1
ATOM 944 N N . PRO A 1 118 ? 8.438 -14.82 -2.256 1 79.94 118 PRO A N 1
ATOM 945 C CA . PRO A 1 118 ? 8.852 -14.266 -0.964 1 79.94 118 PRO A CA 1
ATOM 946 C C . PRO A 1 118 ? 9.234 -12.789 -1.054 1 79.94 118 PRO A C 1
ATOM 948 O O . PRO A 1 118 ? 9.828 -12.359 -2.045 1 79.94 118 PRO A O 1
ATOM 951 N N . SER A 1 119 ? 8.742 -12.086 -0.137 1 80.56 119 SER A N 1
ATOM 952 C CA . SER A 1 119 ? 8.992 -10.648 -0.131 1 80.56 119 SER A CA 1
ATOM 953 C C . SER A 1 119 ? 9.125 -10.117 1.293 1 80.56 119 SER A C 1
ATOM 955 O O . SER A 1 119 ? 8.672 -10.758 2.244 1 80.56 119 SER A O 1
ATOM 957 N N . GLU A 1 120 ? 9.891 -9.062 1.417 1 80.62 120 GLU A N 1
ATOM 958 C CA . GLU A 1 120 ? 10.07 -8.352 2.678 1 80.62 120 GLU A CA 1
ATOM 959 C C . GLU A 1 120 ? 9.562 -6.918 2.58 1 80.62 120 GLU A C 1
ATOM 961 O O . GLU A 1 120 ? 9.805 -6.23 1.586 1 80.62 120 GLU A O 1
ATOM 966 N N . VAL A 1 121 ? 8.742 -6.582 3.551 1 82.94 121 VAL A N 1
ATOM 967 C CA . VAL A 1 121 ? 8.266 -5.199 3.605 1 82.94 121 VAL A CA 1
ATOM 968 C C . VAL A 1 121 ? 9.203 -4.371 4.488 1 82.94 121 VAL A C 1
ATOM 970 O O . VAL A 1 121 ? 9.547 -4.789 5.598 1 82.94 121 VAL A O 1
ATOM 973 N N . THR A 1 122 ? 9.602 -3.266 3.977 1 85.75 122 THR A N 1
ATOM 974 C CA . THR A 1 122 ? 10.469 -2.367 4.727 1 85.75 122 THR A CA 1
ATOM 975 C C . THR A 1 122 ? 10.18 -0.911 4.371 1 85.75 122 THR A C 1
ATOM 977 O O . THR A 1 122 ? 9.234 -0.623 3.633 1 85.75 122 THR A O 1
ATOM 980 N N . PHE A 1 123 ? 10.914 -0.017 5.082 1 88.81 123 PHE A N 1
ATOM 981 C CA . PHE A 1 123 ? 10.797 1.396 4.742 1 88.81 123 PHE A CA 1
ATOM 982 C C . PHE A 1 123 ? 12.141 1.961 4.297 1 88.81 123 PHE A C 1
ATOM 984 O O . PHE A 1 123 ? 13.188 1.58 4.824 1 88.81 123 PHE A O 1
ATOM 991 N N . PRO A 1 124 ? 12.039 2.811 3.35 1 93.38 124 PRO A N 1
ATOM 992 C CA . PRO A 1 124 ? 13.289 3.424 2.893 1 93.38 124 PRO A CA 1
ATOM 993 C C . PRO A 1 124 ? 13.859 4.418 3.9 1 93.38 124 PRO A C 1
ATOM 995 O O . PRO A 1 124 ? 13.102 5.133 4.562 1 93.38 124 PRO A O 1
ATOM 998 N N . THR A 1 125 ? 15.164 4.457 3.99 1 96.44 125 THR A N 1
ATOM 999 C CA . THR A 1 125 ? 15.844 5.406 4.867 1 96.44 125 THR A CA 1
ATOM 1000 C C . THR A 1 125 ? 16.672 6.391 4.055 1 96.44 125 THR A C 1
ATOM 1002 O O . THR A 1 125 ? 17.047 7.457 4.547 1 96.44 125 THR A O 1
ATOM 1005 N N . THR A 1 126 ? 17.031 6 2.852 1 95.88 126 THR A N 1
ATOM 1006 C CA . THR A 1 126 ? 17.781 6.859 1.946 1 95.88 126 THR A CA 1
ATOM 1007 C C . THR A 1 126 ? 17.172 6.844 0.549 1 95.88 126 THR A C 1
ATOM 1009 O O . THR A 1 126 ? 16.406 5.934 0.209 1 95.88 126 THR A O 1
ATOM 1012 N N . VAL A 1 127 ? 17.453 7.863 -0.169 1 95.19 127 VAL A N 1
ATOM 1013 C CA . VAL A 1 127 ? 17.047 7.949 -1.571 1 95.19 127 VAL A CA 1
ATOM 1014 C C . VAL A 1 127 ? 18.172 8.594 -2.385 1 95.19 127 VAL A C 1
ATOM 1016 O O . VAL A 1 127 ? 18.797 9.555 -1.933 1 95.19 127 VAL A O 1
ATOM 1019 N N . GLU A 1 128 ? 18.391 7.98 -3.498 1 92 128 GLU A N 1
ATOM 1020 C CA . GLU A 1 128 ? 19.359 8.562 -4.426 1 92 128 GLU A CA 1
ATOM 1021 C C . GLU A 1 128 ? 18.688 9.531 -5.391 1 92 128 GLU A C 1
ATOM 1023 O O . GLU A 1 128 ? 17.781 9.148 -6.125 1 92 128 GLU A O 1
ATOM 1028 N N . ILE A 1 129 ? 19.172 10.727 -5.297 1 85.69 129 ILE A N 1
ATOM 1029 C CA . ILE A 1 129 ? 18.672 11.773 -6.184 1 85.69 129 ILE A CA 1
ATOM 1030 C C . ILE A 1 129 ? 19.828 12.391 -6.965 1 85.69 129 ILE A C 1
ATOM 1032 O O . ILE A 1 129 ? 20.703 13.023 -6.383 1 85.69 129 ILE A O 1
ATOM 1036 N N . TYR A 1 130 ? 19.766 12.195 -8.258 1 82.31 130 TYR A N 1
ATOM 1037 C CA . TYR A 1 130 ? 20.797 12.719 -9.141 1 82.31 130 TYR A CA 1
ATOM 1038 C C . TYR A 1 130 ? 22.188 12.32 -8.641 1 82.31 130 TYR A C 1
ATOM 1040 O O . TYR A 1 130 ? 23.078 13.172 -8.539 1 82.31 130 TYR A O 1
ATOM 1048 N N . GLY A 1 131 ? 22.312 11.086 -8.266 1 83.81 131 GLY A N 1
ATOM 1049 C CA . GLY A 1 131 ? 23.609 10.531 -7.891 1 83.81 131 GLY A CA 1
ATOM 1050 C C . GLY A 1 131 ? 24.016 10.883 -6.473 1 83.81 131 GLY A C 1
ATOM 1051 O O . GLY A 1 131 ? 25.125 10.539 -6.039 1 83.81 131 GLY A O 1
ATOM 1052 N N . LYS A 1 132 ? 23.141 11.531 -5.82 1 88.56 132 LYS A N 1
ATOM 1053 C CA . LYS A 1 132 ? 23.453 11.898 -4.441 1 88.56 132 LYS A CA 1
ATOM 1054 C C . LYS A 1 132 ? 22.5 11.219 -3.461 1 88.56 132 LYS A C 1
ATOM 1056 O O . LYS A 1 132 ? 21.297 11.109 -3.725 1 88.56 132 LYS A O 1
ATOM 1061 N N . THR A 1 133 ? 23.156 10.883 -2.334 1 92.44 133 THR A N 1
ATOM 1062 C CA . THR A 1 133 ? 22.359 10.242 -1.295 1 92.44 133 THR A CA 1
ATOM 1063 C C . THR A 1 133 ? 21.656 11.289 -0.421 1 92.44 133 THR A C 1
ATOM 1065 O O . THR A 1 133 ? 22.312 12.18 0.122 1 92.44 133 THR A O 1
ATOM 1068 N N . CYS A 1 134 ? 20.375 11.211 -0.414 1 96.06 134 CYS A N 1
ATOM 1069 C CA . CYS A 1 134 ? 19.547 11.969 0.522 1 96.06 134 CYS A CA 1
ATOM 1070 C C . CYS A 1 134 ? 18.922 11.047 1.566 1 96.06 134 CYS A C 1
ATOM 1072 O O . CYS A 1 134 ? 18.859 9.836 1.369 1 96.06 134 CYS A O 1
ATOM 1074 N N . TYR A 1 135 ? 18.547 11.656 2.666 1 97.12 135 TYR A N 1
ATOM 1075 C CA . TYR A 1 135 ? 18.047 10.867 3.785 1 97.12 135 TYR A CA 1
ATOM 1076 C C . TYR A 1 135 ? 16.562 11.133 4.023 1 97.12 135 TYR A C 1
ATOM 1078 O O . TYR A 1 135 ? 16.141 12.281 4.094 1 97.12 135 TYR A O 1
ATOM 1086 N N . ILE A 1 136 ? 15.781 10.039 4.07 1 96.19 136 ILE A N 1
ATOM 1087 C CA . ILE A 1 136 ? 14.375 10.18 4.438 1 96.19 136 ILE A CA 1
ATOM 1088 C C . ILE A 1 136 ? 14.266 10.734 5.855 1 96.19 136 ILE A C 1
ATOM 1090 O O . ILE A 1 136 ? 14.891 10.211 6.785 1 96.19 136 ILE A O 1
ATOM 1094 N N . VAL A 1 137 ? 13.453 11.797 5.973 1 95.62 137 VAL A N 1
ATOM 1095 C CA . VAL A 1 137 ? 13.289 12.422 7.281 1 95.62 137 VAL A CA 1
ATOM 1096 C C . VAL A 1 137 ? 12.383 11.562 8.156 1 95.62 137 VAL A C 1
ATOM 1098 O O . VAL A 1 137 ? 11.227 11.305 7.805 1 95.62 137 VAL A O 1
ATOM 1101 N N . LYS A 1 138 ? 12.898 11.047 9.328 1 92.5 138 LYS A N 1
ATOM 1102 C CA . LYS A 1 138 ? 12.148 10.211 10.258 1 92.5 138 LYS A CA 1
ATOM 1103 C C . LYS A 1 138 ? 11.352 9.141 9.516 1 92.5 138 LYS A C 1
ATOM 1105 O O . LYS A 1 138 ? 10.117 9.117 9.586 1 92.5 138 LYS A O 1
ATOM 1110 N N . PRO A 1 139 ? 12.133 8.258 8.883 1 90.75 139 PRO A N 1
ATOM 1111 C CA . PRO A 1 139 ? 11.484 7.27 8.016 1 90.75 139 PRO A CA 1
ATOM 1112 C C . PRO A 1 139 ? 10.32 6.555 8.703 1 90.75 139 PRO A C 1
ATOM 1114 O O . PRO A 1 139 ? 9.312 6.242 8.062 1 90.75 139 PRO A O 1
ATOM 1117 N N . GLU A 1 140 ? 10.352 6.367 10 1 82.62 140 GLU A N 1
ATOM 1118 C CA . GLU A 1 140 ? 9.336 5.633 10.75 1 82.62 140 GLU A CA 1
ATOM 1119 C C . GLU A 1 140 ? 8.039 6.43 10.859 1 82.62 140 GLU A C 1
ATOM 1121 O O . GLU A 1 140 ? 6.992 5.875 11.195 1 82.62 140 GLU A O 1
ATOM 1126 N N . LYS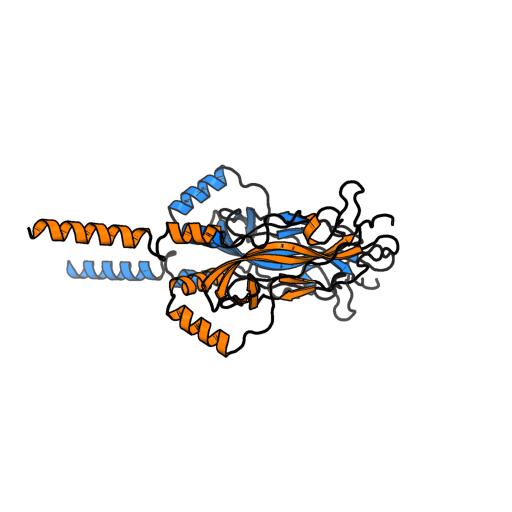 A 1 141 ? 8.141 7.66 10.469 1 83.25 141 LYS A N 1
ATOM 1127 C CA . LYS A 1 141 ? 6.98 8.523 10.648 1 83.25 141 LYS A CA 1
ATOM 1128 C C . LYS A 1 141 ? 6.387 8.938 9.305 1 83.25 141 LYS A C 1
ATOM 1130 O O . LYS A 1 141 ? 5.434 9.719 9.258 1 83.25 141 LYS A O 1
ATOM 1135 N N . GLN A 1 142 ? 6.938 8.578 8.195 1 84 142 GLN A N 1
ATOM 1136 C CA . GLN A 1 142 ? 6.488 9.109 6.918 1 84 142 GLN A CA 1
ATOM 1137 C C . GLN A 1 142 ? 5.574 8.117 6.199 1 84 142 GLN A C 1
ATOM 1139 O O . GLN A 1 142 ? 5.113 8.383 5.09 1 84 142 GLN A O 1
ATOM 1144 N N . CYS A 1 143 ? 5.328 7.031 6.738 1 78.62 143 CYS A N 1
ATOM 1145 C CA . CYS A 1 143 ? 4.355 6.062 6.254 1 78.62 143 CYS A CA 1
ATOM 1146 C C . CYS A 1 143 ? 4.781 5.484 4.91 1 78.62 143 CYS A C 1
ATOM 1148 O O . CYS A 1 143 ? 3.951 5.281 4.023 1 78.62 143 CYS A O 1
ATOM 1150 N N . LEU A 1 144 ? 6.098 5.477 4.715 1 82.44 144 LEU A N 1
ATOM 1151 C CA . LEU A 1 144 ? 6.633 4.891 3.492 1 82.44 144 LEU A CA 1
ATOM 1152 C C . LEU A 1 144 ? 6.957 3.412 3.695 1 82.44 144 LEU A C 1
ATOM 1154 O O . LEU A 1 144 ? 7.566 3.039 4.699 1 82.44 144 LEU A O 1
ATOM 1158 N N . THR A 1 145 ? 6.441 2.617 2.898 1 83.44 145 THR A N 1
ATOM 1159 C CA . THR A 1 145 ? 6.832 1.21 2.883 1 83.44 145 THR A CA 1
ATOM 1160 C C . THR A 1 145 ? 7.004 0.715 1.449 1 83.44 145 THR A C 1
ATOM 1162 O O . THR A 1 145 ? 6.441 1.289 0.515 1 83.44 145 THR A O 1
ATOM 1165 N N . TYR A 1 146 ? 7.844 -0.188 1.366 1 86.5 146 TYR A N 1
ATOM 1166 C CA . TYR A 1 146 ? 7.945 -0.851 0.071 1 86.5 146 TYR A CA 1
ATOM 1167 C C . TYR A 1 146 ? 8.383 -2.301 0.233 1 86.5 146 TYR A C 1
ATOM 1169 O O . TYR A 1 146 ? 8.82 -2.709 1.313 1 86.5 146 TYR A O 1
ATOM 1177 N N . VAL A 1 147 ? 8.141 -2.986 -0.81 1 85.31 147 VAL A N 1
ATOM 1178 C CA . VAL A 1 147 ? 8.406 -4.418 -0.799 1 85.31 147 VAL A CA 1
ATOM 1179 C C . VAL A 1 147 ? 9.719 -4.703 -1.54 1 85.31 147 VAL A C 1
ATOM 1181 O O . VAL A 1 147 ? 9.945 -4.168 -2.627 1 85.31 147 VAL A O 1
ATOM 1184 N N . LYS A 1 148 ? 10.547 -5.488 -0.885 1 85.31 148 LYS A N 1
ATOM 1185 C CA . LYS A 1 148 ? 11.711 -6.078 -1.548 1 85.31 148 LYS A CA 1
ATOM 1186 C C . LYS A 1 148 ? 11.391 -7.484 -2.055 1 85.31 148 LYS A C 1
ATOM 1188 O O . LYS A 1 148 ? 10.992 -8.352 -1.278 1 85.31 148 LYS A O 1
ATOM 1193 N 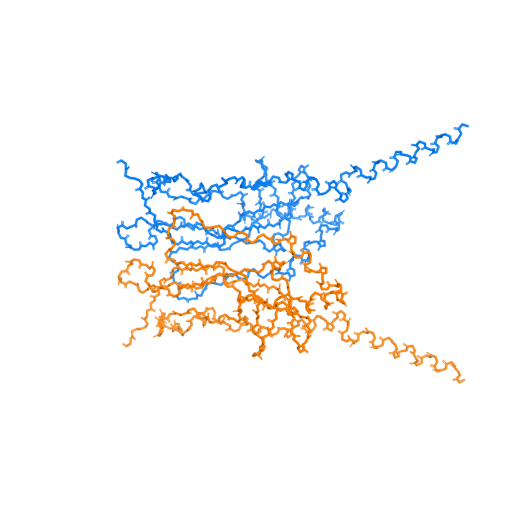N . CYS A 1 149 ? 11.469 -7.578 -3.35 1 85.62 149 CYS A N 1
ATOM 1194 C CA . CYS A 1 149 ? 11.141 -8.852 -3.984 1 85.62 149 CYS A CA 1
ATOM 1195 C C . CYS A 1 149 ? 12.406 -9.672 -4.242 1 85.62 149 CYS A C 1
ATOM 1197 O O . CYS A 1 149 ? 13.383 -9.156 -4.785 1 85.62 149 CYS A O 1
ATOM 1199 N N . ASP A 1 150 ? 12.375 -10.891 -3.701 1 75.81 150 ASP A N 1
ATOM 1200 C CA . ASP A 1 150 ? 13.477 -11.797 -4.031 1 75.81 150 ASP A CA 1
ATOM 1201 C C . ASP A 1 150 ? 13.352 -12.312 -5.461 1 75.81 150 ASP A C 1
ATOM 1203 O O . ASP A 1 150 ? 12.25 -12.586 -5.934 1 75.81 150 ASP A O 1
ATOM 1207 N N . ASP A 1 151 ? 14.297 -11.992 -6.273 1 62.66 151 ASP A N 1
ATOM 1208 C CA . ASP A 1 151 ? 14.289 -12.469 -7.652 1 62.66 151 ASP A CA 1
ATOM 1209 C C . ASP A 1 151 ? 14.227 -13.992 -7.707 1 62.66 151 ASP A C 1
ATOM 1211 O O . ASP A 1 151 ? 15.234 -14.672 -7.48 1 62.66 151 ASP A O 1
ATOM 1215 N N . ALA A 1 152 ? 13.047 -14.516 -7.43 1 62.81 152 ALA A N 1
ATOM 1216 C CA . ALA A 1 152 ? 12.953 -15.969 -7.547 1 62.81 152 ALA A CA 1
ATOM 1217 C C . ALA A 1 152 ? 12.359 -16.375 -8.891 1 62.81 152 ALA A C 1
ATOM 1219 O O . ALA A 1 152 ? 11.352 -15.812 -9.328 1 62.81 152 ALA A O 1
ATOM 1220 N N . PRO A 1 153 ? 13.242 -17.109 -9.633 1 60.06 153 PRO A N 1
ATOM 1221 C CA . PRO A 1 153 ? 12.656 -17.641 -10.859 1 60.06 153 PRO A CA 1
ATOM 1222 C C . PRO A 1 153 ? 11.508 -18.625 -10.586 1 60.06 153 PRO A C 1
ATOM 1224 O O . PRO A 1 153 ? 11.531 -19.328 -9.578 1 60.06 153 PRO A O 1
ATOM 1227 N N . GLY A 1 154 ? 10.422 -18.609 -11.5 1 63.34 154 GLY A N 1
ATOM 1228 C CA . GLY A 1 154 ? 9.492 -19.719 -11.664 1 63.34 154 GLY A CA 1
ATOM 1229 C C . GLY A 1 154 ? 8.391 -19.734 -10.625 1 63.34 154 GLY A C 1
ATOM 1230 O O . GLY A 1 154 ? 8.156 -20.75 -9.969 1 63.34 154 GLY A O 1
ATOM 1231 N N . CYS A 1 155 ? 7.828 -18.562 -10.461 1 70.75 155 CYS A N 1
ATOM 1232 C CA . CYS A 1 155 ? 6.809 -18.609 -9.414 1 70.75 155 CYS A CA 1
ATOM 1233 C C . CYS A 1 155 ? 5.699 -19.594 -9.781 1 70.75 155 CYS A C 1
ATOM 1235 O O . CYS A 1 155 ? 4.883 -19.953 -8.938 1 70.75 155 CYS A O 1
ATOM 1237 N N . SER A 1 156 ? 5.594 -19.859 -11.086 1 59.06 156 SER A N 1
ATOM 1238 C CA . SER A 1 156 ? 4.605 -20.875 -11.438 1 59.06 156 SER A CA 1
ATOM 1239 C C . SER A 1 156 ? 5.254 -22.25 -11.578 1 59.06 156 SER A C 1
ATOM 1241 O O . SER A 1 156 ? 6.449 -22.344 -11.859 1 59.06 156 SER A O 1
ATOM 1243 N N . GLY A 1 157 ? 4.992 -23.141 -10.812 1 52.12 157 GLY A N 1
ATOM 1244 C CA . GLY A 1 157 ? 5.465 -24.516 -10.945 1 52.12 157 GLY A CA 1
ATOM 1245 C C . GLY A 1 157 ? 5.41 -25.016 -12.375 1 52.12 157 GLY A C 1
ATOM 1246 O O . GLY A 1 157 ? 5.707 -26.188 -12.641 1 52.12 157 GLY A O 1
ATOM 1247 N N . SER A 1 158 ? 4.789 -24.266 -13.203 1 50.56 158 SER A N 1
ATOM 1248 C CA . SER A 1 158 ? 4.633 -24.875 -14.523 1 50.56 158 SER A CA 1
ATOM 1249 C C . SER A 1 158 ? 5.922 -24.797 -15.328 1 50.56 158 SER A C 1
ATOM 1251 O O . SER A 1 158 ? 6.602 -23.766 -15.312 1 50.56 158 SER A O 1
ATOM 1253 N N . THR A 1 159 ? 6.426 -25.859 -15.656 1 51.03 159 THR A N 1
ATOM 1254 C CA . THR A 1 159 ? 7.613 -26.094 -16.469 1 51.03 159 THR A CA 1
ATOM 1255 C C . THR A 1 159 ? 7.504 -25.359 -17.812 1 51.03 159 THR A C 1
ATOM 1257 O O . THR A 1 159 ? 8.5 -25.188 -18.516 1 51.03 159 THR A O 1
ATOM 1260 N N . THR A 1 160 ? 6.281 -25 -18.203 1 54.06 160 THR A N 1
ATOM 1261 C CA . THR A 1 160 ? 6.199 -24.609 -19.609 1 54.06 160 THR A CA 1
ATOM 1262 C C . THR A 1 160 ? 6.094 -23.078 -19.719 1 54.06 160 THR A C 1
ATOM 1264 O O . THR A 1 160 ? 6.422 -22.516 -20.766 1 54.06 160 THR A O 1
ATOM 1267 N N . GLU A 1 161 ? 5.59 -22.438 -18.656 1 62.19 161 GLU A N 1
ATOM 1268 C CA . GLU A 1 161 ? 5.418 -21 -18.828 1 62.19 161 GLU A CA 1
ATOM 1269 C C . GLU A 1 161 ? 6.402 -20.219 -17.969 1 62.19 161 GLU A C 1
ATOM 1271 O O . GLU A 1 161 ? 6.609 -20.547 -16.797 1 62.19 161 GLU A O 1
ATOM 1276 N N . GLU A 1 162 ? 7.094 -19.375 -18.812 1 81.38 162 GLU A N 1
ATOM 1277 C CA . GLU A 1 162 ? 8.031 -18.516 -18.078 1 81.38 162 GLU A CA 1
ATOM 1278 C C . GLU A 1 162 ? 7.309 -17.656 -17.062 1 81.38 162 GLU A C 1
ATOM 1280 O O . GLU A 1 162 ? 6.238 -17.109 -17.344 1 81.38 162 GLU A O 1
ATOM 1285 N N . SER A 1 163 ? 7.695 -17.781 -15.859 1 85.12 163 SER A N 1
ATOM 1286 C CA . SER A 1 163 ? 7.156 -16.938 -14.797 1 85.12 163 SER A CA 1
ATOM 1287 C C . SER A 1 163 ? 8.266 -16.375 -13.922 1 85.12 163 SER A C 1
ATOM 1289 O O . SER A 1 163 ? 9.344 -16.969 -13.812 1 85.12 163 SER A O 1
ATOM 1291 N N . LYS A 1 164 ? 7.988 -15.195 -13.398 1 85.94 164 LYS A N 1
ATOM 1292 C CA . LYS A 1 164 ? 8.961 -14.508 -12.555 1 85.94 164 LYS A CA 1
ATOM 1293 C C . LYS A 1 164 ? 8.266 -13.672 -11.484 1 85.94 164 LYS A C 1
ATOM 1295 O O . LYS A 1 164 ? 7.199 -13.109 -11.727 1 85.94 164 LYS A O 1
ATOM 1300 N N . CYS A 1 165 ? 8.867 -13.734 -10.336 1 88.44 165 CYS A N 1
ATOM 1301 C CA . CYS A 1 165 ? 8.406 -12.828 -9.297 1 88.44 165 CYS A CA 1
ATOM 1302 C C . CYS A 1 165 ? 8.906 -11.406 -9.547 1 88.44 165 CYS A C 1
ATOM 1304 O O . CYS A 1 165 ? 10.117 -11.18 -9.648 1 88.44 165 CYS A O 1
ATOM 1306 N N . LEU A 1 166 ? 7.945 -10.508 -9.656 1 86.81 166 LEU A N 1
ATOM 1307 C CA . LEU A 1 166 ? 8.281 -9.125 -9.984 1 86.81 166 LEU A CA 1
ATOM 1308 C C . LEU A 1 166 ? 7.629 -8.156 -9 1 86.81 166 LEU A C 1
ATOM 1310 O O . LEU A 1 166 ? 6.504 -8.398 -8.547 1 86.81 166 LEU A O 1
ATOM 1314 N N . MET A 1 167 ? 8.375 -7.105 -8.758 1 86.81 167 MET A N 1
ATOM 1315 C CA . MET A 1 167 ? 7.789 -6.008 -7.992 1 86.81 167 MET A CA 1
ATOM 1316 C C . MET A 1 167 ? 6.562 -5.445 -8.703 1 86.81 167 MET A C 1
ATOM 1318 O O . MET A 1 167 ? 6.566 -5.289 -9.93 1 86.81 167 MET A O 1
ATOM 1322 N N . SER A 1 168 ? 5.527 -5.219 -7.895 1 83.69 168 SER A N 1
ATOM 1323 C CA . SER A 1 168 ? 4.289 -4.762 -8.508 1 83.69 168 SER A CA 1
ATOM 1324 C C . SER A 1 168 ? 3.562 -3.764 -7.613 1 83.69 168 SER A C 1
ATOM 1326 O O . SER A 1 168 ? 3.977 -3.527 -6.477 1 83.69 168 SER A O 1
ATOM 1328 N N . TYR A 1 169 ? 2.619 -3.104 -8.242 1 82.19 169 TYR A N 1
ATOM 1329 C CA . TYR A 1 169 ? 1.731 -2.172 -7.559 1 82.19 169 TYR A CA 1
ATOM 1330 C C . TYR A 1 169 ? 2.516 -1.008 -6.961 1 82.19 169 TYR A C 1
ATOM 1332 O O . TYR A 1 169 ? 2.383 -0.706 -5.773 1 82.19 169 TYR A O 1
ATO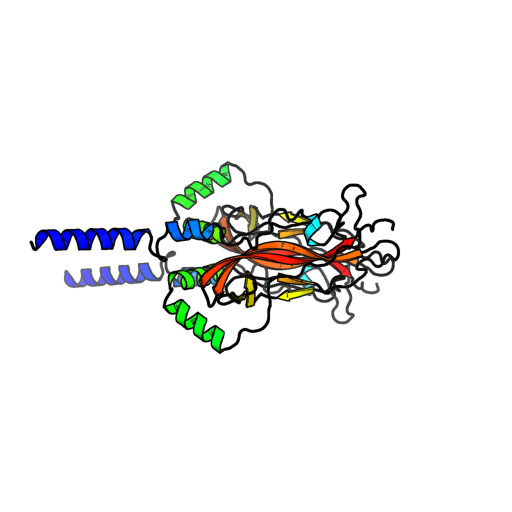M 1340 N N . PHE A 1 170 ? 3.24 -0.513 -7.852 1 83.19 170 PHE A N 1
ATOM 1341 C CA . PHE A 1 170 ? 4.02 0.653 -7.449 1 83.19 170 PHE A CA 1
ATOM 1342 C C . PHE A 1 170 ? 3.104 1.799 -7.035 1 83.19 170 PHE A C 1
ATOM 1344 O O . PHE A 1 170 ? 2.145 2.119 -7.738 1 83.19 170 PHE A O 1
ATOM 1351 N N . ARG A 1 171 ? 3.477 2.307 -5.918 1 81.81 171 ARG A N 1
ATOM 1352 C CA . ARG A 1 171 ? 2.721 3.424 -5.363 1 81.81 171 ARG A CA 1
ATOM 1353 C C . ARG A 1 171 ? 3.598 4.664 -5.223 1 81.81 171 ARG A C 1
ATOM 1355 O O . ARG A 1 171 ? 4.762 4.562 -4.832 1 81.81 171 ARG A O 1
ATOM 1362 N N . ASP A 1 172 ? 2.939 5.738 -5.496 1 80.62 172 ASP A N 1
ATOM 1363 C CA . ASP A 1 172 ? 3.645 7.004 -5.316 1 80.62 172 ASP A CA 1
ATOM 1364 C C . ASP A 1 172 ? 3.488 7.52 -3.891 1 80.62 172 ASP A C 1
ATOM 1366 O O . ASP A 1 172 ? 2.404 7.438 -3.309 1 80.62 172 ASP A O 1
ATOM 1370 N N . PHE A 1 173 ? 4.59 8.031 -3.395 1 81.69 173 PHE A N 1
ATOM 1371 C CA . PHE A 1 173 ? 4.633 8.664 -2.08 1 81.69 173 PHE A CA 1
ATOM 1372 C C . PHE A 1 173 ? 5.305 10.023 -2.158 1 81.69 173 PHE A C 1
ATOM 1374 O O . PHE A 1 173 ? 6.25 10.219 -2.93 1 81.69 173 PHE A O 1
ATOM 1381 N N . ASN A 1 174 ? 4.703 10.938 -1.408 1 84.19 174 ASN A N 1
ATOM 1382 C CA . ASN A 1 174 ? 5.461 12.148 -1.111 1 84.19 174 ASN A CA 1
ATOM 1383 C C . ASN A 1 174 ? 6.234 12.023 0.198 1 84.19 174 ASN A C 1
ATOM 1385 O O . ASN A 1 174 ? 5.656 11.688 1.233 1 84.19 174 ASN A O 1
ATOM 1389 N N . ALA A 1 175 ? 7.531 12.289 0.085 1 87.88 175 ALA A N 1
ATOM 1390 C CA . ALA A 1 175 ? 8.383 12.078 1.253 1 87.88 175 ALA A CA 1
ATOM 1391 C C . ALA A 1 175 ? 9.305 13.273 1.477 1 87.88 175 ALA A C 1
ATOM 1393 O O . ALA A 1 175 ? 9.867 13.82 0.523 1 87.88 175 ALA A O 1
ATOM 1394 N N . TRP A 1 176 ? 9.383 13.664 2.721 1 91.88 176 TRP A N 1
ATOM 1395 C CA . TRP A 1 176 ? 10.398 14.641 3.107 1 91.88 176 TRP A CA 1
ATOM 1396 C C . TRP A 1 176 ? 11.773 13.984 3.215 1 91.88 176 TRP A C 1
ATOM 1398 O O . TRP A 1 176 ? 11.93 12.977 3.904 1 91.88 176 TRP A O 1
ATOM 1408 N N . VAL A 1 177 ? 12.672 14.609 2.492 1 94.56 177 VAL A N 1
ATOM 1409 C CA . VAL A 1 177 ? 14.047 14.133 2.568 1 94.56 177 VAL A CA 1
ATOM 1410 C C . VAL A 1 177 ? 14.969 15.281 2.963 1 94.56 177 VAL A C 1
ATOM 1412 O O . VAL A 1 177 ? 14.602 16.453 2.846 1 94.56 177 VAL A O 1
ATOM 1415 N N . TYR A 1 178 ? 16.078 14.953 3.566 1 96.56 178 TYR A N 1
ATOM 1416 C CA . TYR A 1 178 ? 17.172 15.875 3.822 1 96.56 178 TYR A CA 1
ATOM 1417 C C . TYR A 1 178 ? 18.359 15.578 2.912 1 96.56 178 TYR A C 1
ATOM 1419 O O . TYR A 1 178 ? 18.906 14.477 2.939 1 96.56 178 TYR A O 1
ATOM 1427 N N . CYS A 1 179 ? 18.672 16.5 2.113 1 92.88 179 CYS A N 1
ATOM 1428 C CA . CYS A 1 179 ? 19.875 16.453 1.292 1 92.88 179 CYS A CA 1
ATOM 1429 C C . CYS A 1 179 ? 20.906 17.453 1.78 1 92.88 179 CYS A C 1
ATOM 1431 O O . CYS A 1 179 ? 20.578 18.625 2.033 1 92.88 179 CYS A O 1
ATOM 1433 N N . GLU A 1 180 ? 22.125 17.016 1.819 1 91.62 180 GLU A N 1
ATOM 1434 C CA . GLU A 1 180 ? 23.172 17.875 2.355 1 91.62 180 GLU A CA 1
ATOM 1435 C C . GLU A 1 180 ? 23.266 19.172 1.558 1 91.62 180 GLU A C 1
ATOM 1437 O O . GLU A 1 180 ? 23.469 20.25 2.129 1 91.62 180 GLU A O 1
ATOM 1442 N N . ASN A 1 181 ? 23.031 19.141 0.305 1 86.06 181 ASN A N 1
ATOM 1443 C CA . ASN A 1 181 ? 23.234 20.297 -0.557 1 86.06 181 ASN A CA 1
ATOM 1444 C C . ASN A 1 181 ? 21.969 21.172 -0.606 1 86.06 181 ASN A C 1
ATOM 1446 O O . ASN A 1 181 ? 22.062 22.375 -0.859 1 86.06 181 ASN A O 1
ATOM 1450 N N . CYS A 1 182 ? 20.781 20.594 -0.384 1 87.31 182 CYS A N 1
ATOM 1451 C CA . CYS A 1 182 ? 19.562 21.344 -0.632 1 87.31 182 CYS A CA 1
ATOM 1452 C C . CYS A 1 182 ? 18.703 21.438 0.632 1 87.31 182 CYS A C 1
ATOM 1454 O O . CYS A 1 182 ? 17.719 22.156 0.665 1 87.31 182 CYS A O 1
ATOM 1456 N N . GLY A 1 183 ? 19.156 20.828 1.701 1 92 183 GLY A N 1
ATOM 1457 C CA . GLY A 1 183 ? 18.344 20.828 2.912 1 92 183 GLY A CA 1
ATOM 1458 C C . GLY A 1 183 ? 17.109 19.953 2.805 1 92 183 GLY A C 1
ATOM 1459 O O . GLY A 1 183 ? 17.141 18.891 2.168 1 92 183 GLY A O 1
ATOM 1460 N N . PHE A 1 184 ? 16.062 20.328 3.533 1 93.88 184 PHE A N 1
ATOM 1461 C CA . PHE A 1 184 ? 14.82 19.578 3.48 1 93.88 184 PHE A CA 1
ATOM 1462 C C . PHE A 1 184 ? 14.094 19.828 2.166 1 93.88 184 PHE A C 1
ATOM 1464 O O . PHE A 1 184 ? 13.93 20.984 1.752 1 93.88 184 PHE A O 1
ATOM 1471 N N . THR A 1 185 ? 13.688 18.766 1.524 1 89.44 185 THR A N 1
ATOM 1472 C CA . THR A 1 185 ? 12.922 18.844 0.286 1 89.44 185 THR A CA 1
ATOM 1473 C C . THR A 1 185 ? 11.914 17.703 0.204 1 89.44 185 THR A C 1
ATOM 1475 O O . THR A 1 185 ? 12.156 16.609 0.718 1 89.44 185 THR A O 1
ATOM 1478 N N . MET A 1 186 ? 10.789 18.016 -0.346 1 88.12 186 MET A N 1
ATOM 1479 C CA . MET A 1 186 ? 9.789 16.984 -0.608 1 88.12 186 MET A CA 1
ATOM 1480 C C . MET A 1 186 ? 10.031 16.328 -1.958 1 88.12 186 MET A C 1
ATOM 1482 O O . MET A 1 186 ? 10.234 17 -2.965 1 88.12 186 MET A O 1
ATOM 1486 N N . VAL A 1 187 ? 10.039 15.031 -1.935 1 87.19 187 VAL A N 1
ATOM 1487 C CA . VAL A 1 187 ? 10.258 14.305 -3.184 1 87.19 187 VAL A CA 1
ATOM 1488 C C . VAL A 1 187 ? 9.125 13.305 -3.406 1 87.19 187 VAL A C 1
ATOM 1490 O O . VAL A 1 187 ? 8.484 12.859 -2.449 1 87.19 187 VAL A O 1
ATOM 1493 N N . LYS A 1 188 ? 8.906 12.969 -4.637 1 85.12 188 LYS A N 1
ATOM 1494 C CA . LYS A 1 188 ? 7.98 11.906 -5.012 1 85.12 188 LYS A CA 1
ATOM 1495 C C . LYS A 1 188 ? 8.719 10.594 -5.25 1 85.12 188 LYS A C 1
ATOM 1497 O O . LYS A 1 188 ? 9.695 10.547 -6 1 85.12 188 LYS A O 1
ATOM 1502 N N . LEU A 1 189 ? 8.312 9.602 -4.5 1 86 189 LEU A N 1
ATOM 1503 C CA . LEU A 1 189 ? 8.891 8.266 -4.637 1 86 189 LEU A CA 1
ATOM 1504 C C . LEU A 1 189 ? 7.844 7.27 -5.137 1 86 189 LEU A C 1
ATOM 1506 O O . LEU A 1 189 ? 6.699 7.281 -4.68 1 86 189 LEU A O 1
ATOM 1510 N N . ARG A 1 190 ? 8.281 6.449 -6.105 1 85.56 190 ARG A N 1
ATOM 1511 C CA . ARG A 1 190 ? 7.469 5.324 -6.562 1 85.56 190 ARG A CA 1
ATOM 1512 C C . ARG A 1 190 ? 8.023 4.004 -6.047 1 85.56 190 ARG A C 1
ATOM 1514 O O . ARG A 1 190 ? 9.117 3.588 -6.441 1 85.56 190 ARG A O 1
ATOM 1521 N N . LEU A 1 191 ? 7.191 3.422 -5.176 1 86.62 191 LEU A N 1
ATOM 1522 C CA . LEU A 1 191 ? 7.715 2.248 -4.484 1 86.62 191 LEU A CA 1
ATOM 1523 C C . LEU A 1 191 ? 6.797 1.047 -4.684 1 86.62 191 LEU A C 1
ATOM 1525 O O . LEU A 1 191 ? 5.57 1.185 -4.645 1 86.62 191 LEU A O 1
ATOM 1529 N N . PRO A 1 192 ? 7.383 -0.073 -4.957 1 87.25 192 PRO A N 1
ATOM 1530 C CA . PRO A 1 192 ? 6.551 -1.273 -5.074 1 87.25 192 PRO A CA 1
ATOM 1531 C C . PRO A 1 192 ? 5.898 -1.671 -3.754 1 87.25 192 PRO A C 1
ATOM 1533 O O . PRO A 1 192 ? 6.523 -1.573 -2.697 1 87.25 192 PRO A O 1
ATOM 1536 N N . GLN A 1 193 ? 4.656 -2.135 -3.883 1 83.88 193 GLN A N 1
ATOM 1537 C CA . GLN A 1 193 ? 3.92 -2.523 -2.686 1 83.88 193 GLN A CA 1
ATOM 1538 C C . GLN A 1 193 ? 3.74 -4.039 -2.617 1 83.88 193 GLN A C 1
ATOM 1540 O O . GLN A 1 193 ? 3.383 -4.578 -1.57 1 83.88 193 GLN A O 1
ATOM 1545 N N . CYS A 1 194 ? 4.055 -4.688 -3.725 1 85.06 194 CYS A N 1
ATOM 1546 C CA . CYS A 1 194 ? 3.875 -6.137 -3.766 1 85.06 194 CYS A CA 1
ATOM 1547 C C . CYS A 1 194 ? 4.969 -6.797 -4.594 1 85.06 194 CYS A C 1
ATOM 1549 O O . CYS A 1 194 ? 5.688 -6.125 -5.332 1 85.06 194 CYS A O 1
ATOM 1551 N N . CYS A 1 195 ? 5.094 -8.062 -4.324 1 86.94 195 CYS A N 1
ATOM 1552 C CA . CYS A 1 195 ? 5.812 -8.977 -5.207 1 86.94 195 CYS A CA 1
ATOM 1553 C C . CYS A 1 195 ? 4.883 -10.047 -5.758 1 86.94 195 CYS A C 1
ATOM 1555 O O . CYS A 1 195 ? 4.352 -10.859 -5 1 86.94 195 CYS A O 1
ATOM 1557 N N . THR A 1 196 ? 4.676 -10.016 -7.043 1 85.56 196 THR A N 1
ATOM 1558 C CA . THR A 1 196 ? 3.678 -10.906 -7.621 1 85.56 196 THR A CA 1
ATOM 1559 C C . THR A 1 196 ? 4.324 -11.867 -8.617 1 85.56 196 THR A C 1
ATOM 1561 O O . THR A 1 196 ? 5.316 -11.523 -9.258 1 85.56 196 THR A O 1
ATOM 1564 N N . CYS A 1 197 ? 3.682 -13.008 -8.688 1 86.5 197 CYS A N 1
ATOM 1565 C CA . CYS A 1 197 ? 4.086 -13.977 -9.703 1 86.5 197 CYS A CA 1
ATOM 1566 C C . CYS A 1 197 ? 3.457 -13.641 -11.055 1 86.5 197 CYS A C 1
ATOM 1568 O O . CYS A 1 197 ? 2.232 -13.555 -11.164 1 86.5 197 CYS A O 1
ATOM 1570 N N . ASN A 1 198 ? 4.312 -13.477 -12.016 1 85.25 198 ASN A N 1
ATOM 1571 C CA . ASN A 1 198 ? 3.844 -13.062 -13.328 1 85.25 198 ASN A CA 1
ATOM 1572 C C . ASN A 1 198 ? 4.309 -14.023 -14.422 1 85.25 198 ASN A C 1
ATOM 1574 O O . ASN A 1 198 ? 5.484 -14.383 -14.477 1 85.25 198 ASN A O 1
ATOM 1578 N N . LYS A 1 199 ? 3.348 -14.406 -15.141 1 85.25 199 LYS A N 1
ATOM 1579 C CA . LYS A 1 199 ? 3.682 -15.125 -16.359 1 85.25 199 LYS A CA 1
ATOM 1580 C C . LYS A 1 199 ? 4.016 -14.156 -17.5 1 85.25 199 LYS A C 1
ATOM 1582 O O . LYS A 1 199 ? 3.488 -13.047 -17.547 1 85.25 199 LYS A O 1
ATOM 1587 N N . TYR A 1 200 ? 4.965 -14.641 -18.281 1 85.94 200 TYR A N 1
ATOM 1588 C CA . TYR A 1 200 ? 5.344 -13.805 -19.422 1 85.94 200 TYR A CA 1
ATOM 1589 C C . TYR A 1 200 ? 5.789 -14.664 -20.609 1 85.94 200 TYR A C 1
ATOM 1591 O O . TYR A 1 200 ? 6.023 -15.867 -20.453 1 85.94 200 TYR A O 1
ATOM 1599 N N . GLU A 1 201 ? 5.75 -14.062 -21.812 1 87.75 201 GLU A N 1
ATOM 1600 C CA . GLU A 1 201 ? 6.227 -14.719 -23.031 1 87.75 201 GLU A CA 1
ATOM 1601 C C . GLU A 1 201 ? 7.551 -14.117 -23.5 1 87.75 201 GLU A C 1
ATOM 1603 O O . GLU A 1 201 ? 7.68 -12.898 -23.609 1 87.75 201 GLU A O 1
ATOM 1608 N N . GLU A 1 202 ? 8.484 -15.008 -23.688 1 89.19 202 GLU A N 1
ATOM 1609 C CA . GLU A 1 202 ? 9.758 -14.562 -24.25 1 89.19 202 GLU A CA 1
ATOM 1610 C C . GLU A 1 202 ? 9.742 -14.609 -25.781 1 89.19 202 GLU A C 1
ATOM 1612 O O . GLU A 1 202 ? 9.188 -15.539 -26.359 1 89.19 202 GLU A O 1
ATOM 1617 N N . CYS A 1 203 ? 10.383 -13.562 -26.297 1 89.12 203 CYS A N 1
ATOM 1618 C CA . CYS A 1 203 ? 10.469 -13.547 -27.75 1 89.12 203 CYS A CA 1
ATOM 1619 C C . CYS A 1 203 ? 11.312 -14.711 -28.266 1 89.12 203 CYS A C 1
ATOM 1621 O O . CYS A 1 203 ? 12.297 -15.094 -27.625 1 89.12 203 CYS A O 1
ATOM 1623 N N . ASP A 1 204 ? 10.719 -15.281 -29.406 1 83.19 204 ASP A N 1
ATOM 1624 C CA . ASP A 1 204 ? 11.484 -16.328 -30.078 1 83.19 204 ASP A CA 1
ATOM 1625 C C . ASP A 1 204 ? 12.812 -15.781 -30.594 1 83.19 204 ASP A C 1
ATOM 1627 O O . ASP A 1 204 ? 12.875 -14.672 -31.125 1 83.19 204 ASP A O 1
ATOM 1631 N N . THR A 1 205 ? 13.93 -16.203 -30 1 66.5 205 THR A N 1
ATOM 1632 C CA . THR A 1 205 ? 15.211 -15.859 -30.594 1 66.5 205 THR A CA 1
ATOM 1633 C C . THR A 1 205 ? 15.289 -16.375 -32.031 1 66.5 205 THR A C 1
ATOM 1635 O O . THR A 1 205 ? 14.766 -17.453 -32.344 1 66.5 205 THR A O 1
ATOM 1638 N N . MET B 1 1 ? -22.656 39.906 49.5 1 31.19 1 MET B N 1
ATOM 1639 C CA . MET B 1 1 ? -23.328 38.719 48.969 1 31.19 1 MET B CA 1
ATOM 1640 C C . MET B 1 1 ? -23.109 38.562 47.469 1 31.19 1 MET B C 1
ATOM 1642 O O . MET B 1 1 ? -23.5 37.562 46.875 1 31.19 1 MET B O 1
ATOM 1646 N N . GLN B 1 2 ? -22.734 39.719 46.781 1 48.97 2 GLN B N 1
ATOM 1647 C CA . GLN B 1 2 ? -22.562 39.75 45.344 1 48.97 2 GLN B CA 1
ATOM 1648 C C . GLN B 1 2 ? -21.219 39.125 44.938 1 48.97 2 GLN B C 1
ATOM 1650 O O . GLN B 1 2 ? -21.062 38.688 43.781 1 48.97 2 GLN B O 1
ATOM 1655 N N . VAL B 1 3 ? -20.328 39.094 45.844 1 48.69 3 VAL B N 1
ATOM 1656 C CA . VAL B 1 3 ? -18.984 38.625 45.469 1 48.69 3 VAL B CA 1
ATOM 1657 C C . VAL B 1 3 ? -18.984 37.094 45.375 1 48.69 3 VAL B C 1
ATOM 1659 O O . VAL B 1 3 ? -18.172 36.531 44.625 1 48.69 3 VAL B O 1
ATOM 1662 N N . ILE B 1 4 ? -19.828 36.5 46.156 1 45.41 4 ILE B N 1
ATOM 1663 C CA . ILE B 1 4 ? -19.719 35.062 46.188 1 45.41 4 ILE B CA 1
ATOM 1664 C C . ILE B 1 4 ? -20.359 34.469 44.938 1 45.41 4 ILE B C 1
ATOM 1666 O O . ILE B 1 4 ? -20.031 33.375 44.5 1 45.41 4 ILE B O 1
ATOM 1670 N N . THR B 1 5 ? -21.297 35.281 44.312 1 44.22 5 THR B N 1
ATOM 1671 C CA . THR B 1 5 ? -21.953 34.688 43.156 1 44.22 5 THR B CA 1
ATOM 1672 C C . THR B 1 5 ? -21.047 34.719 41.938 1 44.22 5 THR B C 1
ATOM 1674 O O . THR B 1 5 ? -21.219 33.938 41 1 44.22 5 THR B O 1
ATOM 1677 N N . VAL B 1 6 ? -20.047 35.625 41.969 1 47.31 6 VAL B N 1
ATOM 1678 C CA . VAL B 1 6 ? -19.203 35.719 40.781 1 47.31 6 VAL B CA 1
ATOM 1679 C C . VAL B 1 6 ? -18.203 34.562 40.781 1 47.31 6 VAL B C 1
ATOM 1681 O O . VAL B 1 6 ? -17.812 34.062 39.719 1 47.31 6 VAL B O 1
ATOM 1684 N N . VAL B 1 7 ? -17.844 34.156 41.969 1 43.78 7 VAL B N 1
ATOM 1685 C CA . VAL B 1 7 ? -16.812 33.125 41.969 1 43.78 7 VAL B CA 1
ATOM 1686 C C . VAL B 1 7 ? -17.422 31.781 41.625 1 43.78 7 VAL B C 1
ATOM 1688 O O . VAL B 1 7 ? -16.75 30.938 41 1 43.78 7 VAL B O 1
ATOM 1691 N N . PHE B 1 8 ? -18.656 31.547 41.938 1 41.56 8 PHE B N 1
ATOM 1692 C CA . PHE B 1 8 ? -19.172 30.234 41.594 1 41.56 8 PHE B CA 1
ATOM 1693 C C . PHE B 1 8 ? -19.438 30.125 40.094 1 41.56 8 PHE B C 1
ATOM 1695 O O . PHE B 1 8 ? -19.562 29.016 39.562 1 41.56 8 PHE B O 1
ATOM 1702 N N . ALA B 1 9 ? -19.734 31.297 39.375 1 40 9 ALA B N 1
ATOM 1703 C CA . ALA B 1 9 ? -19.938 31.219 37.938 1 40 9 ALA B CA 1
ATOM 1704 C C . ALA B 1 9 ? -18.609 30.984 37.219 1 40 9 ALA B C 1
ATOM 1706 O O . ALA B 1 9 ? -18.594 30.453 36.094 1 40 9 ALA B O 1
ATOM 1707 N N . ILE B 1 10 ? -17.484 31.406 37.75 1 43.72 10 ILE B N 1
ATOM 1708 C CA . ILE B 1 10 ? -16.219 31.188 37.031 1 43.72 10 ILE B CA 1
ATOM 1709 C C . ILE B 1 10 ? -15.797 29.734 37.188 1 43.72 10 ILE B C 1
ATOM 1711 O O . ILE B 1 10 ? -15.258 29.141 36.25 1 43.72 10 ILE B O 1
ATOM 1715 N N . SER B 1 11 ? -16.031 29.094 38.281 1 37.31 11 SER B N 1
ATOM 1716 C CA . SER B 1 11 ? -15.578 27.703 38.375 1 37.31 11 SER B CA 1
ATOM 1717 C C . SER B 1 11 ? -16.438 26.781 37.5 1 37.31 11 SER B C 1
ATOM 1719 O O . SER B 1 11 ? -16 25.703 37.125 1 37.31 11 SER B O 1
ATOM 1721 N N . LEU B 1 12 ? -17.75 27.016 37.344 1 38.94 12 LEU B N 1
ATOM 1722 C CA . LEU B 1 12 ? -18.516 26.141 36.469 1 38.94 12 LEU B CA 1
ATOM 1723 C C . LEU B 1 12 ? -18.125 26.344 35.031 1 38.94 12 LEU B C 1
ATOM 1725 O O . LEU B 1 12 ? -18.312 25.453 34.188 1 38.94 12 LEU B O 1
ATOM 1729 N N . LEU B 1 13 ? -17.672 27.562 34.594 1 35.84 13 LEU B N 1
ATOM 1730 C CA . LEU B 1 13 ? -17.219 27.719 33.219 1 35.84 13 LEU B CA 1
ATOM 1731 C C . LEU B 1 13 ? -15.898 27.016 32.969 1 35.84 13 LEU B C 1
ATOM 1733 O O . LEU B 1 13 ? -15.562 26.656 31.844 1 35.84 13 LEU B O 1
ATOM 1737 N N . PHE B 1 14 ? -14.977 26.859 33.938 1 35.22 14 PHE B N 1
ATOM 1738 C CA . PHE B 1 14 ? -13.727 26.141 33.719 1 35.22 14 PHE B CA 1
ATOM 1739 C C . PHE B 1 14 ? -13.992 24.641 33.594 1 35.22 14 PHE B C 1
ATOM 1741 O O . PHE B 1 14 ? -13.305 23.953 32.844 1 35.22 14 PHE B O 1
ATOM 1748 N N . TRP B 1 15 ? -14.789 24 34.406 1 32.81 15 TRP B N 1
ATOM 1749 C CA . TRP B 1 15 ? -14.969 22.547 34.281 1 32.81 15 TRP B CA 1
ATOM 1750 C C . TRP B 1 15 ? -15.703 22.188 33 1 32.81 15 TRP B C 1
ATOM 1752 O O . TRP B 1 15 ? -15.586 21.062 32.5 1 32.81 15 TRP B O 1
ATOM 1762 N N . SER B 1 16 ? -16.672 22.969 32.562 1 34.22 16 SER B N 1
ATOM 1763 C CA . SER B 1 16 ? -17.344 22.562 31.328 1 34.22 16 SER B CA 1
ATOM 1764 C C . SER B 1 16 ? -16.422 22.641 30.125 1 34.22 16 SER B C 1
ATOM 1766 O O . SER B 1 16 ? -16.75 22.141 29.047 1 34.22 16 SER B O 1
ATOM 1768 N N . HIS B 1 17 ? -15.398 23.5 30.062 1 34.97 17 HIS B N 1
ATOM 1769 C CA . HIS B 1 17 ? -14.547 23.578 28.875 1 34.97 17 HIS B CA 1
ATOM 1770 C C . HIS B 1 17 ? -13.578 22.391 28.812 1 34.97 17 HIS B C 1
ATOM 1772 O O . HIS B 1 17 ? -12.984 22.125 27.766 1 34.97 17 HIS B O 1
ATOM 1778 N N . VAL B 1 18 ? -13 21.812 29.891 1 35.69 18 VAL B N 1
ATOM 1779 C CA . VAL B 1 18 ? -12.055 20.703 29.859 1 35.69 18 VAL B CA 1
ATOM 1780 C C . VAL B 1 18 ? -12.789 19.406 29.531 1 35.69 18 VAL B C 1
ATOM 1782 O O . VAL B 1 18 ? -12.242 18.516 28.875 1 35.69 18 VAL B O 1
ATOM 1785 N N . VAL B 1 19 ? -13.945 18.969 30.109 1 33.41 19 VAL B N 1
ATOM 1786 C CA . VAL B 1 19 ? -14.664 17.703 29.953 1 33.41 19 VAL B CA 1
ATOM 1787 C C . VAL B 1 19 ? -15.602 17.797 28.75 1 33.41 19 VAL B C 1
ATOM 1789 O O . VAL B 1 19 ? -16.453 16.938 28.547 1 33.41 19 VAL B O 1
ATOM 1792 N N . GLY B 1 20 ? -15.828 19.016 28.094 1 32.84 20 GLY B N 1
ATOM 1793 C CA . GLY B 1 20 ? -16.828 18.984 27.047 1 32.84 20 GLY B CA 1
ATOM 1794 C C . GLY B 1 20 ? -16.453 18.109 25.875 1 32.84 20 GLY B C 1
ATOM 1795 O O . GLY B 1 20 ? -15.266 17.828 25.656 1 32.84 20 GLY B O 1
ATOM 1796 N N . GLU B 1 21 ? -17.5 17.469 25.047 1 36.91 21 GLU B N 1
ATOM 1797 C CA . GLU B 1 21 ? -17.359 16.656 23.844 1 36.91 21 GLU B CA 1
ATOM 1798 C C . GLU B 1 21 ? -16.281 17.203 22.922 1 36.91 21 GLU B C 1
ATOM 1800 O O . GLU B 1 21 ? -15.914 16.578 21.938 1 36.91 21 GLU B O 1
ATOM 1805 N N . ASP B 1 22 ? -15.602 18.422 23.219 1 33.06 22 ASP B N 1
ATOM 1806 C CA . ASP B 1 22 ? -14.641 19.25 22.5 1 33.06 22 ASP B CA 1
ATOM 1807 C C . ASP B 1 22 ? -13.25 19.172 23.141 1 33.06 22 ASP B C 1
ATOM 1809 O O . ASP B 1 22 ? -12.359 19.938 22.812 1 33.06 22 ASP B O 1
ATOM 1813 N N . SER B 1 23 ? -12.945 18.578 24.344 1 36.94 23 SER B N 1
ATOM 1814 C CA . SER B 1 23 ? -11.648 18.609 25.016 1 36.94 23 SER B CA 1
ATOM 1815 C C . SER B 1 23 ? -10.617 17.766 24.281 1 36.94 23 SER B C 1
ATOM 1817 O O . SER B 1 23 ? -10.945 16.734 23.703 1 36.94 23 SER B O 1
ATOM 1819 N N . PRO B 1 24 ? -9.266 18.266 24.359 1 36.81 24 PRO B N 1
ATOM 1820 C CA . PRO B 1 24 ? -8.203 17.516 23.688 1 36.81 24 PRO B CA 1
ATOM 1821 C C . PRO B 1 24 ? -8.078 16.078 24.219 1 36.81 24 PRO B C 1
ATOM 1823 O O . PRO B 1 24 ? -7.652 15.188 23.484 1 36.81 24 PRO B O 1
ATOM 1826 N N . VAL B 1 25 ? -8.195 15.828 25.562 1 33.72 25 VAL B N 1
ATOM 1827 C CA . VAL B 1 25 ? -8.102 14.516 26.188 1 33.72 25 VAL B CA 1
ATOM 1828 C C . VAL B 1 25 ? -9.312 13.672 25.812 1 33.72 25 VAL B C 1
ATOM 1830 O O . VAL B 1 25 ? -9.18 12.469 25.547 1 33.72 25 VAL B O 1
ATOM 1833 N N . ALA B 1 26 ? -10.586 14.148 25.969 1 32.97 26 ALA B N 1
ATOM 1834 C CA . ALA B 1 26 ? -11.758 13.383 25.578 1 32.97 26 ALA B CA 1
ATOM 1835 C C . ALA B 1 26 ? -11.664 12.945 24.109 1 32.97 26 ALA B C 1
ATOM 1837 O O . ALA B 1 26 ? -12.148 11.867 23.75 1 32.97 26 ALA B O 1
ATOM 1838 N N . LYS B 1 27 ? -11.141 13.742 23.109 1 35.69 27 LYS B N 1
ATOM 1839 C CA . LYS B 1 27 ? -10.836 13.406 21.734 1 35.69 27 LYS B CA 1
ATOM 1840 C C . LYS B 1 27 ? -9.695 12.398 21.641 1 35.69 27 LYS B C 1
ATOM 1842 O O . LYS B 1 27 ? -9.578 11.664 20.656 1 35.69 27 LYS B O 1
ATOM 1847 N N . GLN B 1 28 ? -8.82 12.219 22.5 1 33.41 28 GLN B N 1
ATOM 1848 C CA . GLN B 1 28 ? -7.84 11.148 22.672 1 33.41 28 GLN B CA 1
ATOM 1849 C C . GLN B 1 28 ? -8.508 9.867 23.172 1 33.41 28 GLN B C 1
ATOM 1851 O O . GLN B 1 28 ? -8.07 8.766 22.859 1 33.41 28 GLN B O 1
ATOM 1856 N N . ALA B 1 29 ? -9.359 9.867 24.281 1 30.58 29 ALA B N 1
ATOM 1857 C CA . ALA B 1 29 ? -10.055 8.695 24.812 1 30.58 29 ALA B CA 1
ATOM 1858 C C . ALA B 1 29 ? -10.969 8.078 23.75 1 30.58 29 ALA B C 1
ATOM 1860 O O . ALA B 1 29 ? -11.062 6.855 23.641 1 30.58 29 ALA B O 1
ATOM 1861 N N . GLU B 1 30 ? -12.039 8.844 23.172 1 34.94 30 GLU B N 1
ATOM 1862 C CA . GLU B 1 30 ? -12.844 8.367 22.047 1 34.94 30 GLU B CA 1
ATOM 1863 C C . GLU B 1 30 ? -11.961 7.902 20.891 1 34.94 30 GLU B C 1
ATOM 1865 O O . GLU B 1 30 ? -12.445 7.262 19.953 1 34.94 30 GLU B O 1
ATOM 1870 N N . ARG B 1 31 ? -10.844 8.375 20.75 1 35.19 31 ARG B N 1
ATOM 1871 C CA . ARG B 1 31 ? -9.719 7.84 19.984 1 35.19 31 ARG B CA 1
ATOM 1872 C C . ARG B 1 31 ? -9.367 6.434 20.453 1 35.19 31 ARG B C 1
ATOM 1874 O O . ARG B 1 31 ? -8.734 5.668 19.703 1 35.19 31 ARG B O 1
ATOM 1881 N N . ARG B 1 32 ? -9.5 6.117 21.719 1 31.73 32 ARG B N 1
ATOM 1882 C CA . ARG B 1 32 ? -9.18 4.77 22.188 1 31.73 32 ARG B CA 1
ATOM 1883 C C . ARG B 1 32 ? -10.109 3.74 21.562 1 31.73 32 ARG B C 1
ATOM 1885 O O . ARG B 1 32 ? -9.68 2.652 21.172 1 31.73 32 ARG B O 1
ATOM 1892 N N . ASP B 1 33 ? -11.477 3.818 21.969 1 30.22 33 ASP B N 1
ATOM 1893 C CA . ASP B 1 33 ? -12.406 2.785 21.516 1 30.22 33 ASP B CA 1
ATOM 1894 C C . ASP B 1 33 ? -12.57 2.818 20 1 30.22 33 ASP B C 1
ATOM 1896 O O . ASP B 1 33 ? -13.641 2.479 19.484 1 30.22 33 ASP B O 1
ATOM 1900 N N . THR B 1 34 ? -12.289 3.893 19.438 1 31.02 34 THR B N 1
ATOM 1901 C CA . THR B 1 34 ? -12.227 3.564 18.016 1 31.02 34 THR B CA 1
ATOM 1902 C C . THR B 1 34 ? -11.883 2.09 17.812 1 31.02 34 THR B C 1
ATOM 1904 O O . THR B 1 34 ? -10.852 1.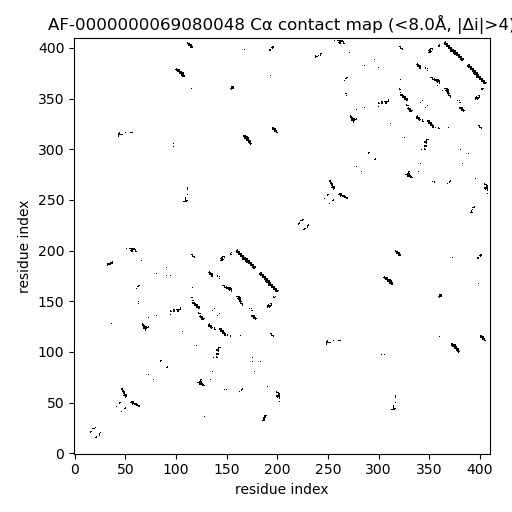615 18.281 1 31.02 34 THR B O 1
ATOM 1907 N N . ASP B 1 35 ? -12.992 1.343 17.938 1 30.08 35 ASP B N 1
ATOM 1908 C CA . ASP B 1 35 ? -13.133 -0.092 17.719 1 30.08 35 ASP B CA 1
ATOM 1909 C C . ASP B 1 35 ? -12.016 -0.626 16.828 1 30.08 35 ASP B C 1
ATOM 1911 O O . ASP B 1 35 ? -11.875 -0.199 15.68 1 30.08 35 ASP B O 1
ATOM 1915 N N . LEU B 1 36 ? -10.969 -0.851 17.438 1 35 36 LEU B N 1
ATOM 1916 C CA . LEU B 1 36 ? -10.188 -1.981 16.953 1 35 36 LEU B CA 1
ATOM 1917 C C . LEU B 1 36 ? -11.062 -2.953 16.172 1 35 36 LEU B C 1
ATOM 1919 O O . LEU B 1 36 ? -11.641 -3.879 16.75 1 35 36 LEU B O 1
ATOM 1923 N N . TYR B 1 37 ? -12.219 -2.512 15.914 1 31.14 37 TYR B N 1
ATOM 1924 C CA . TYR B 1 37 ? -12.727 -3.641 15.141 1 31.14 37 TYR B CA 1
ATOM 1925 C C . TYR B 1 37 ? -11.586 -4.543 14.688 1 31.14 37 TYR B C 1
ATOM 1927 O O . TYR B 1 37 ? -11.703 -5.77 14.711 1 31.14 37 TYR B O 1
ATOM 1935 N N . ALA B 1 38 ? -10.93 -3.902 13.727 1 30.03 38 ALA B N 1
ATOM 1936 C CA . ALA B 1 38 ? -10.141 -4.871 12.969 1 30.03 38 ALA B CA 1
ATOM 1937 C C . ALA B 1 38 ? -9.188 -5.641 13.875 1 30.03 38 ALA B C 1
ATOM 1939 O O . ALA B 1 38 ? -9.133 -6.871 13.828 1 30.03 38 ALA B O 1
ATOM 1940 N N . TYR B 1 39 ? -8.016 -5.086 14.273 1 34.16 39 TYR B N 1
ATOM 1941 C CA . TYR B 1 39 ? -6.773 -5.848 14.32 1 34.16 39 TYR B CA 1
ATOM 1942 C C . TYR B 1 39 ? -6.605 -6.543 15.672 1 34.16 39 TYR B C 1
ATOM 1944 O O . TYR B 1 39 ? -5.574 -7.16 15.93 1 34.16 39 TYR B O 1
ATOM 1952 N N . SER B 1 40 ? -7.227 -6.16 16.719 1 35.56 40 SER B N 1
ATOM 1953 C CA . SER B 1 40 ? -6.566 -6.902 17.781 1 35.56 40 SER B CA 1
ATOM 1954 C C . SER B 1 40 ? -6.32 -8.352 17.375 1 35.56 40 SER B C 1
ATOM 1956 O O . SER B 1 40 ? -5.203 -8.859 17.5 1 35.56 40 SER B O 1
ATOM 1958 N N . GLU B 1 41 ? -7.402 -9.227 17.688 1 35.34 41 GLU B N 1
ATOM 1959 C CA . GLU B 1 41 ? -7.23 -10.664 17.859 1 35.34 41 GLU B CA 1
ATOM 1960 C C . GLU B 1 41 ? -6.945 -11.344 16.516 1 35.34 41 GLU B C 1
ATOM 1962 O O . GLU B 1 41 ? -7.262 -12.523 16.344 1 35.34 41 GLU B O 1
ATOM 1967 N N . TYR B 1 42 ? -6.941 -10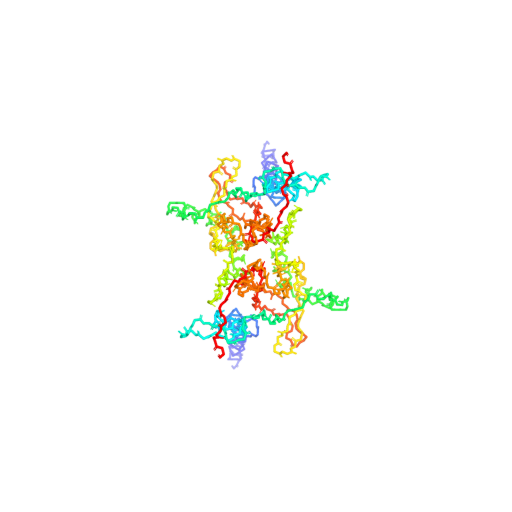.68 15.484 1 35.66 42 TYR B N 1
ATOM 1968 C CA . TYR B 1 42 ? -6.648 -11.562 14.359 1 35.66 42 TYR B CA 1
ATOM 1969 C C . TYR B 1 42 ? -5.355 -12.328 14.602 1 35.66 42 TYR B C 1
ATOM 1971 O O . TYR B 1 42 ? -4.273 -11.742 14.641 1 35.66 42 TYR B O 1
ATOM 1979 N N . ASP B 1 43 ? -5.367 -13.195 15.352 1 44.41 43 ASP B N 1
ATOM 1980 C CA . ASP B 1 43 ? -4.398 -14.258 15.086 1 44.41 43 ASP B CA 1
ATOM 1981 C C . ASP B 1 43 ? -4.109 -14.367 13.586 1 44.41 43 ASP B C 1
ATOM 1983 O O . ASP B 1 43 ? -5.023 -14.594 12.789 1 44.41 43 ASP B O 1
ATOM 1987 N N . LYS B 1 44 ? -2.963 -13.68 12.945 1 55.41 44 LYS B N 1
ATOM 1988 C CA . LYS B 1 44 ? -2.43 -13.664 11.586 1 55.41 44 LYS B CA 1
ATOM 1989 C C . LYS B 1 44 ? -2.988 -14.828 10.766 1 55.41 44 LYS B C 1
ATOM 1991 O O . LYS B 1 44 ? -3.35 -14.648 9.602 1 55.41 44 LYS B O 1
ATOM 1996 N N . THR B 1 45 ? -3.137 -15.961 11.375 1 57.53 45 THR B N 1
ATOM 1997 C CA . THR B 1 45 ? -3.605 -17.156 10.672 1 57.53 45 THR B CA 1
ATOM 1998 C C . THR B 1 45 ? -5.133 -17.188 10.633 1 57.53 45 THR B C 1
ATOM 2000 O O . THR B 1 45 ? -5.719 -17.672 9.664 1 57.53 45 THR B O 1
ATOM 2003 N N . SER B 1 46 ? -5.668 -16.516 11.539 1 65.75 46 SER B N 1
ATOM 2004 C CA . SER B 1 46 ? -7.113 -16.656 11.672 1 65.75 46 SER B CA 1
ATOM 2005 C C . SER B 1 46 ? -7.855 -15.812 10.648 1 65.75 46 SER B C 1
ATOM 2007 O O . SER B 1 46 ? -9.008 -16.094 10.32 1 65.75 46 SER B O 1
ATOM 2009 N N . LEU B 1 47 ? -7.129 -14.922 9.977 1 77.31 47 LEU B N 1
ATOM 2010 C CA . LEU B 1 47 ? -7.777 -14.055 9 1 77.31 47 LEU B CA 1
ATOM 2011 C C . LEU B 1 47 ? -8.273 -14.859 7.801 1 77.31 47 LEU B C 1
ATOM 2013 O O . LEU B 1 47 ? -9.289 -14.516 7.199 1 77.31 47 LEU B O 1
ATOM 2017 N N . TYR B 1 48 ? -7.648 -15.961 7.609 1 84.62 48 TYR B N 1
ATOM 2018 C CA . TYR B 1 48 ? -7.91 -16.688 6.371 1 84.62 48 TYR B CA 1
ATOM 2019 C C . TYR B 1 48 ? -8.727 -17.938 6.641 1 84.62 48 TYR B C 1
ATOM 2021 O O . TYR B 1 48 ? -9.086 -18.672 5.711 1 84.62 48 TYR B O 1
ATOM 2029 N N . GLY B 1 49 ? -8.969 -18.219 7.84 1 84.38 49 GLY B N 1
ATOM 2030 C CA . GLY B 1 49 ? -9.672 -19.438 8.18 1 84.38 49 GLY B CA 1
ATOM 2031 C C . GLY B 1 49 ? -9 -20.219 9.289 1 84.38 49 GLY B C 1
ATOM 2032 O O . GLY B 1 49 ? -8.25 -19.656 10.094 1 84.38 49 GLY B O 1
ATOM 2033 N N . GLU B 1 50 ? -9.359 -21.438 9.32 1 85.44 50 GLU B N 1
ATOM 2034 C CA . GLU B 1 50 ? -8.922 -22.281 10.43 1 85.44 50 GLU B CA 1
ATOM 2035 C C . GLU B 1 50 ? -7.609 -22.984 10.102 1 85.44 50 GLU B C 1
ATOM 2037 O O . GLU B 1 50 ? -7.531 -23.75 9.141 1 85.44 50 GLU B O 1
ATOM 2042 N N . TYR B 1 51 ? -6.617 -22.719 10.875 1 87 51 TYR B N 1
ATOM 2043 C CA . TYR B 1 51 ? -5.301 -23.344 10.742 1 87 51 TYR B CA 1
ATOM 2044 C C . TYR B 1 51 ? -4.953 -24.156 11.977 1 87 51 TYR B C 1
ATOM 2046 O O . TYR B 1 51 ? -5.055 -23.672 13.109 1 87 51 TYR B O 1
ATOM 2054 N N . ASN B 1 52 ? -4.656 -25.391 11.727 1 87.38 52 ASN B N 1
ATOM 2055 C CA . ASN B 1 52 ? -4.164 -26.25 12.789 1 87.38 52 ASN B CA 1
ATOM 2056 C C . ASN B 1 52 ? -2.666 -26.078 13.016 1 87.38 52 ASN B C 1
ATOM 2058 O O . ASN B 1 52 ? -1.853 -26.578 12.234 1 87.38 52 ASN B O 1
ATOM 2062 N N . LYS B 1 53 ? -2.344 -25.469 14.039 1 83.81 53 LYS B N 1
ATOM 2063 C CA . LYS B 1 53 ? -0.947 -25.141 14.312 1 83.81 53 LYS B CA 1
ATOM 2064 C C . LYS B 1 53 ? -0.146 -26.391 14.656 1 83.81 53 LYS B C 1
ATOM 2066 O O . LYS B 1 53 ? 1.05 -26.469 14.367 1 83.81 53 LYS B O 1
ATOM 2071 N N . GLU B 1 54 ? -0.743 -27.297 15.289 1 86 54 GLU B N 1
ATOM 2072 C CA . GLU B 1 54 ? -0.066 -28.531 15.688 1 86 54 GLU B CA 1
ATOM 2073 C C . GLU B 1 54 ? 0.309 -29.375 14.477 1 86 54 GLU B C 1
ATOM 2075 O O . GLU B 1 54 ? 1.465 -29.781 14.328 1 86 54 GLU B O 1
ATOM 2080 N N . ASP B 1 55 ? -0.548 -29.516 13.617 1 88.62 55 ASP B N 1
ATOM 2081 C CA . ASP B 1 55 ? -0.334 -30.359 12.445 1 88.62 55 ASP B CA 1
ATOM 2082 C C . ASP B 1 55 ? 0.23 -29.531 11.281 1 88.62 55 ASP B C 1
ATOM 2084 O O . ASP B 1 55 ? 0.568 -30.078 10.234 1 88.62 55 ASP B O 1
ATOM 2088 N N . LYS B 1 56 ? 0.203 -28.219 11.438 1 87.31 56 LYS B N 1
ATOM 2089 C CA . LYS B 1 56 ? 0.736 -27.297 10.453 1 87.31 56 LYS B CA 1
ATOM 2090 C C . LYS B 1 56 ? -0.005 -27.406 9.125 1 87.31 56 LYS B C 1
ATOM 2092 O O . LYS B 1 56 ? 0.618 -27.516 8.07 1 87.31 56 LYS B O 1
ATOM 2097 N N . CYS B 1 57 ? -1.221 -27.406 9.234 1 90.31 57 CYS B N 1
ATOM 2098 C CA . CYS B 1 57 ? -2.049 -27.531 8.047 1 90.31 57 CYS B CA 1
ATOM 2099 C C . CYS B 1 57 ? -3.361 -26.766 8.211 1 90.31 57 CYS B C 1
ATOM 2101 O O . CYS B 1 57 ? -3.717 -26.375 9.32 1 90.31 57 CYS B O 1
ATOM 2103 N N . TRP B 1 58 ? -4.055 -26.578 7.02 1 89.56 58 TRP B N 1
ATOM 2104 C CA . TRP B 1 58 ? -5.344 -25.891 6.996 1 89.56 58 TRP B CA 1
ATOM 2105 C C . TRP B 1 58 ? -6.492 -26.891 6.961 1 89.56 58 TRP B C 1
ATOM 2107 O O . TRP B 1 58 ? -6.488 -27.828 6.145 1 89.56 58 TRP B O 1
ATOM 2117 N N . THR B 1 59 ? -7.508 -26.719 7.785 1 88.75 59 THR B N 1
ATOM 2118 C CA . THR B 1 59 ? -8.633 -27.656 7.863 1 88.75 59 THR B CA 1
ATOM 2119 C C . THR B 1 59 ? -9.477 -27.578 6.594 1 88.75 59 THR B C 1
ATOM 2121 O O . THR B 1 59 ? -9.961 -28.609 6.105 1 88.75 59 THR B O 1
ATOM 2124 N N . ASP B 1 60 ? -9.836 -26.406 6.055 1 85.69 60 ASP B N 1
ATOM 2125 C CA . ASP B 1 60 ? -10.625 -26.188 4.844 1 85.69 60 ASP B CA 1
ATOM 2126 C C . ASP B 1 60 ? -9.945 -25.156 3.932 1 85.69 60 ASP B C 1
ATOM 2128 O O . ASP B 1 60 ? -10.562 -24.172 3.527 1 85.69 60 ASP B O 1
ATOM 2132 N N . GLY B 1 61 ? -8.641 -25.328 3.674 1 84.5 61 GLY B N 1
ATOM 2133 C CA . GLY B 1 61 ? -7.906 -24.375 2.865 1 84.5 61 GLY B CA 1
ATOM 2134 C C . GLY B 1 61 ? -8.141 -22.938 3.287 1 84.5 61 GLY B C 1
ATOM 2135 O O . GLY B 1 61 ? -9.211 -22.594 3.805 1 84.5 61 GLY B O 1
ATOM 2136 N N . PRO B 1 62 ? -7.203 -22.062 3.084 1 87.19 62 PRO B N 1
ATOM 2137 C CA . PRO B 1 62 ? -7.379 -20.656 3.434 1 87.19 62 PRO B CA 1
ATOM 2138 C C . PRO B 1 62 ? -8.297 -19.922 2.463 1 87.19 62 PRO B C 1
ATOM 2140 O O . PRO B 1 62 ? -8.359 -20.266 1.282 1 87.19 62 PRO B O 1
ATOM 2143 N N . THR B 1 63 ? -9.008 -18.922 2.943 1 87 63 THR B N 1
ATOM 2144 C CA . THR B 1 63 ? -9.875 -18.094 2.111 1 87 63 THR B CA 1
ATOM 2145 C C . THR B 1 63 ? -9.656 -16.609 2.412 1 87 63 THR B C 1
ATOM 2147 O O . THR B 1 63 ? -9.227 -16.25 3.512 1 87 63 THR B O 1
ATOM 2150 N N . ASN B 1 64 ? -9.906 -15.805 1.391 1 87.25 64 ASN B N 1
ATOM 2151 C CA . ASN B 1 64 ? -9.852 -14.367 1.61 1 87.25 64 ASN B CA 1
ATOM 2152 C C . ASN B 1 64 ? -10.938 -13.898 2.568 1 87.25 64 ASN B C 1
ATOM 2154 O O . ASN B 1 64 ? -12.086 -14.352 2.48 1 87.25 64 ASN B O 1
ATOM 2158 N N . PRO B 1 65 ? -10.586 -13.047 3.527 1 85.38 65 PRO B N 1
ATOM 2159 C CA . PRO B 1 65 ? -11.602 -12.5 4.422 1 85.38 65 PRO B CA 1
ATOM 2160 C C . PRO B 1 65 ? -12.555 -11.539 3.713 1 85.38 65 PRO B C 1
ATOM 2162 O O . PRO B 1 65 ? -12.188 -10.945 2.691 1 85.38 65 PRO B O 1
ATOM 2165 N N . GLU B 1 66 ? -13.703 -11.453 4.312 1 86.44 66 GLU B N 1
ATOM 2166 C CA . GLU B 1 66 ? -14.594 -10.375 3.885 1 86.44 66 GLU B CA 1
ATOM 2167 C C . GLU B 1 66 ? -14.125 -9.031 4.418 1 86.44 66 GLU B C 1
ATOM 2169 O O . GLU B 1 66 ? -13.859 -8.883 5.613 1 86.44 66 GLU B O 1
ATOM 2174 N N . LEU B 1 67 ? -13.984 -8.102 3.518 1 88.81 67 LEU B N 1
ATOM 2175 C CA . LEU B 1 67 ? -13.562 -6.762 3.928 1 88.81 67 LEU B CA 1
ATOM 2176 C C . LEU B 1 67 ? -14.766 -5.918 4.332 1 88.81 67 LEU B C 1
ATOM 2178 O O . LEU B 1 67 ? -15.828 -6.004 3.711 1 88.81 67 LEU B O 1
ATOM 2182 N N . PRO B 1 68 ? -14.633 -5.133 5.297 1 90.94 68 PRO B N 1
ATOM 2183 C CA . PRO B 1 68 ? -15.742 -4.301 5.758 1 90.94 68 PRO B CA 1
ATOM 2184 C C . PRO B 1 68 ? -15.938 -3.053 4.895 1 90.94 68 PRO B C 1
ATOM 2186 O O . PRO B 1 68 ? -16.625 -2.111 5.312 1 90.94 68 PRO B O 1
ATOM 2189 N N . VAL B 1 69 ? -15.273 -3.057 3.756 1 94.38 69 VAL B N 1
ATOM 2190 C CA . VAL B 1 69 ? -15.32 -1.857 2.926 1 94.38 69 VAL B CA 1
ATOM 2191 C C . VAL B 1 69 ? -16 -2.178 1.595 1 94.38 69 VAL B C 1
ATOM 2193 O O . VAL B 1 69 ? -16.031 -3.334 1.171 1 94.38 69 VAL B O 1
ATOM 2196 N N . GLY B 1 70 ? -16.594 -1.141 1.019 1 92.75 70 GLY B N 1
ATOM 2197 C CA . GLY B 1 70 ? -17.141 -1.175 -0.332 1 92.75 70 GLY B CA 1
ATOM 2198 C C . GLY B 1 70 ? -16.562 -0.094 -1.23 1 92.75 70 GLY B C 1
ATOM 2199 O O . GLY B 1 70 ? -16.016 0.898 -0.745 1 92.75 70 GLY B O 1
ATOM 2200 N N . ASP B 1 71 ? -16.594 -0.291 -2.539 1 92.69 71 ASP B N 1
ATOM 2201 C CA . ASP B 1 71 ? -16.016 0.677 -3.461 1 92.69 71 ASP B CA 1
ATOM 2202 C C . ASP B 1 71 ? -17.062 1.201 -4.441 1 92.69 71 ASP B C 1
ATOM 2204 O O . ASP B 1 71 ? -16.719 1.783 -5.473 1 92.69 71 ASP B O 1
ATOM 2208 N N . GLU B 1 72 ? -18.266 0.996 -4.125 1 91.94 72 GLU B N 1
ATOM 2209 C CA . GLU B 1 72 ? -19.312 1.549 -4.977 1 91.94 72 GLU B CA 1
ATOM 2210 C C . GLU B 1 72 ? -19.359 3.07 -4.871 1 91.94 72 GLU B C 1
ATOM 2212 O O . GLU B 1 72 ? -19.141 3.633 -3.799 1 91.94 72 GLU B O 1
ATOM 2217 N N . CYS B 1 73 ? -19.688 3.658 -6.008 1 92.62 73 CYS B N 1
ATOM 2218 C CA . CYS B 1 73 ? -19.766 5.113 -6.043 1 92.62 73 CYS B CA 1
ATOM 2219 C C . CYS B 1 73 ? -20.781 5.625 -5.02 1 92.62 73 CYS B C 1
ATOM 2221 O O . CYS B 1 73 ? -21.891 5.086 -4.91 1 92.62 73 CYS B O 1
ATOM 2223 N N . GLN B 1 74 ? -20.375 6.609 -4.324 1 93.69 74 GLN B N 1
ATOM 2224 C CA . GLN B 1 74 ? -21.312 7.281 -3.424 1 93.69 74 GLN B CA 1
ATOM 2225 C C . GLN B 1 74 ? -22.359 8.062 -4.207 1 93.69 74 GLN B C 1
ATOM 2227 O O . GLN B 1 74 ? -22.062 8.633 -5.258 1 93.69 74 GLN B O 1
ATOM 2232 N N . SER B 1 75 ? -23.578 8.055 -3.652 1 93.94 75 SER B N 1
ATOM 2233 C CA . SER B 1 75 ? -24.641 8.82 -4.312 1 93.94 75 SER B CA 1
ATOM 2234 C C . SER B 1 75 ? -24.344 10.312 -4.273 1 93.94 75 SER B C 1
ATOM 2236 O O . SER B 1 75 ? -23.594 10.781 -3.406 1 93.94 75 SER B O 1
ATOM 2238 N N . ALA B 1 76 ? -24.969 11.062 -5.191 1 93.38 76 ALA B N 1
ATOM 2239 C CA . ALA B 1 76 ? -24.812 12.516 -5.223 1 93.38 76 ALA B CA 1
ATOM 22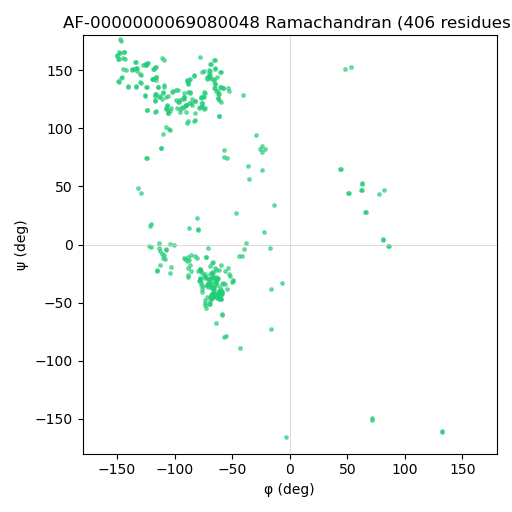40 C C . ALA B 1 76 ? -25.281 13.148 -3.916 1 93.38 76 ALA B C 1
ATOM 2242 O O . ALA B 1 76 ? -24.672 14.094 -3.42 1 93.38 76 ALA B O 1
ATOM 2243 N N . ALA B 1 77 ? -26.344 12.617 -3.408 1 95.12 77 ALA B N 1
ATOM 2244 C CA . ALA B 1 77 ? -26.906 13.141 -2.168 1 95.12 77 ALA B CA 1
ATOM 2245 C C . ALA B 1 77 ? -25.906 13.023 -1.018 1 95.12 77 ALA B C 1
ATOM 2247 O O . ALA B 1 77 ? -25.734 13.961 -0.234 1 95.12 77 ALA B O 1
ATOM 2248 N N . VAL B 1 78 ? -25.25 11.898 -0.909 1 95.25 78 VAL B N 1
ATOM 2249 C CA . VAL B 1 78 ? -24.266 11.68 0.145 1 95.25 78 VAL B CA 1
ATOM 2250 C C . VAL B 1 78 ? -23.078 12.625 -0.04 1 95.25 78 VAL B C 1
ATOM 2252 O O . VAL B 1 78 ? -22.625 13.25 0.918 1 95.25 78 VAL B O 1
ATOM 2255 N N . LYS B 1 79 ? -22.625 12.797 -1.227 1 95.31 79 LYS B N 1
ATOM 2256 C CA . LYS B 1 79 ? -21.5 13.68 -1.52 1 95.31 79 LYS B CA 1
ATOM 2257 C C . LYS B 1 79 ? -21.828 15.125 -1.148 1 95.31 79 LYS B C 1
ATOM 2259 O O . LYS B 1 79 ? -21 15.812 -0.548 1 95.31 79 LYS B O 1
ATOM 2264 N N . LEU B 1 80 ? -23 15.547 -1.461 1 95.62 80 LEU B N 1
ATOM 2265 C CA . LEU B 1 80 ? -23.422 16.906 -1.151 1 95.62 80 LEU B CA 1
ATOM 2266 C C . LEU B 1 80 ? -23.531 17.109 0.356 1 95.62 80 LEU B C 1
ATOM 2268 O O . LEU B 1 80 ? -23.125 18.156 0.877 1 95.62 80 LEU B O 1
ATOM 2272 N N . LYS B 1 81 ? -24.078 16.172 1.007 1 95.94 81 LYS B N 1
ATOM 2273 C CA . LYS B 1 81 ? -24.203 16.25 2.459 1 95.94 81 LYS B CA 1
ATOM 2274 C C . LYS B 1 81 ? -22.828 16.359 3.121 1 95.94 81 LYS B C 1
ATOM 2276 O O . LYS B 1 81 ? -22.625 17.203 3.998 1 95.94 81 LYS B O 1
ATOM 2281 N N . ILE B 1 82 ? -21.875 15.523 2.719 1 96.75 82 ILE B N 1
ATOM 2282 C CA . ILE B 1 82 ? -20.531 15.531 3.27 1 96.75 82 ILE B CA 1
ATOM 2283 C C . ILE B 1 82 ? -19.859 16.875 3 1 96.75 82 ILE B C 1
ATOM 2285 O O . ILE B 1 82 ? -19.25 17.469 3.891 1 96.75 82 ILE B O 1
ATOM 2289 N N . GLU B 1 83 ? -20.062 17.406 1.815 1 95.19 83 GLU B N 1
ATOM 2290 C CA . GLU B 1 83 ? -19.5 18.719 1.478 1 95.19 83 GLU B CA 1
ATOM 2291 C C . GLU B 1 83 ? -20.047 19.812 2.387 1 95.19 83 GLU B C 1
ATOM 2293 O O . GLU B 1 83 ? -19.297 20.641 2.887 1 95.19 83 GLU B O 1
ATOM 2298 N N . TYR B 1 84 ? -21.328 19.812 2.58 1 96.19 84 TYR B N 1
ATOM 2299 C CA . TYR B 1 84 ? -21.984 20.781 3.459 1 96.19 84 TYR B CA 1
ATOM 2300 C C . TYR B 1 84 ? -21.438 20.672 4.879 1 96.19 84 TYR B C 1
ATOM 2302 O O . TYR B 1 84 ? -21.094 21.688 5.496 1 96.19 84 TYR B O 1
ATOM 2310 N N . LEU B 1 85 ? -21.344 19.438 5.375 1 95.75 85 LEU B N 1
ATOM 2311 C CA . LEU B 1 85 ? -20.906 19.219 6.75 1 95.75 85 LEU B CA 1
ATOM 2312 C C . LEU B 1 85 ? -19.422 19.594 6.91 1 95.75 85 LEU B C 1
ATOM 2314 O O . LEU B 1 85 ? -19.016 20.047 7.98 1 95.75 85 LEU B O 1
ATOM 2318 N N . LEU B 1 86 ? -18.625 19.375 5.863 1 95.75 86 LEU B N 1
ATOM 2319 C CA . LEU B 1 86 ? -17.219 19.766 5.914 1 95.75 86 LEU B CA 1
ATOM 2320 C C . LEU B 1 86 ? -17.062 21.266 6.062 1 95.75 86 LEU B C 1
ATOM 2322 O O . LEU B 1 86 ? -16.141 21.75 6.734 1 95.75 86 LEU B O 1
ATOM 2326 N N . ARG B 1 87 ? -17.906 22.062 5.484 1 93.94 87 ARG B N 1
ATOM 2327 C CA . ARG B 1 87 ? -17.875 23.516 5.637 1 93.94 87 ARG B CA 1
ATOM 2328 C C . ARG B 1 87 ? -18.125 23.922 7.086 1 93.94 87 ARG B C 1
ATOM 2330 O O . ARG B 1 87 ? -17.562 24.922 7.562 1 93.94 87 ARG B O 1
ATOM 2337 N N . LYS B 1 88 ? -18.875 23.109 7.77 1 93.62 88 LYS B N 1
ATOM 2338 C CA . LYS B 1 88 ? -19.219 23.391 9.164 1 93.62 88 LYS B CA 1
ATOM 2339 C C . LYS B 1 88 ? -18.172 22.812 10.109 1 93.62 88 LYS B C 1
ATOM 2341 O O . LYS B 1 88 ? -18.234 23.047 11.32 1 93.62 88 LYS B O 1
ATOM 2346 N N . ASN B 1 89 ? -17.312 21.922 9.547 1 93.12 89 ASN B N 1
ATOM 2347 C CA . ASN B 1 89 ? -16.234 21.312 10.305 1 93.12 89 ASN B CA 1
ATOM 2348 C C . ASN B 1 89 ? -14.875 21.547 9.648 1 93.12 89 ASN B C 1
ATOM 2350 O O . ASN B 1 89 ? -14.242 20.609 9.156 1 93.12 89 ASN B O 1
ATOM 2354 N N . PRO B 1 90 ? -14.344 22.766 9.758 1 91.88 90 PRO B N 1
ATOM 2355 C CA . PRO B 1 90 ? -13.133 23.125 9.008 1 91.88 90 PRO B CA 1
ATOM 2356 C C . PRO B 1 90 ? -11.914 22.312 9.43 1 91.88 90 PRO B C 1
ATOM 2358 O O . PRO B 1 90 ? -11.016 22.078 8.617 1 91.88 90 PRO B O 1
ATOM 2361 N N . ALA B 1 91 ? -11.844 21.938 10.656 1 87.06 91 ALA B N 1
ATOM 2362 C CA . ALA B 1 91 ? -10.711 21.125 11.109 1 87.06 91 ALA B CA 1
ATOM 2363 C C . ALA B 1 91 ? -10.617 19.812 10.336 1 87.06 91 ALA B C 1
ATOM 2365 O O . ALA B 1 91 ? -9.539 19.422 9.906 1 87.06 91 ALA B O 1
ATOM 2366 N N . VAL B 1 92 ? -11.773 19.172 10.125 1 89.19 92 VAL B N 1
ATOM 2367 C CA . VAL B 1 92 ? -11.82 17.938 9.367 1 89.19 92 VAL B CA 1
ATOM 2368 C C . VAL B 1 92 ? -11.438 18.203 7.91 1 89.19 92 VAL B C 1
ATOM 2370 O O . VAL B 1 92 ? -10.656 17.453 7.32 1 89.19 92 VAL B O 1
ATOM 2373 N N . ASN B 1 93 ? -11.953 19.219 7.367 1 91.44 93 ASN B N 1
ATOM 2374 C CA . ASN B 1 93 ? -11.656 19.578 5.988 1 91.44 93 ASN B CA 1
ATOM 2375 C C . ASN B 1 93 ? -10.172 19.844 5.781 1 91.44 93 ASN B C 1
ATOM 2377 O O . ASN B 1 93 ? -9.594 19.406 4.785 1 91.44 93 ASN B O 1
ATOM 2381 N N . GLU B 1 94 ? -9.562 20.5 6.676 1 87 94 GLU B N 1
ATOM 2382 C CA . GLU B 1 94 ? -8.141 20.797 6.598 1 87 94 GLU B CA 1
ATOM 2383 C C . GLU B 1 94 ? -7.301 19.531 6.688 1 87 94 GLU B C 1
ATOM 2385 O O . GLU B 1 94 ? -6.32 19.375 5.957 1 87 94 GLU B O 1
ATOM 2390 N N . GLU B 1 95 ? -7.742 18.641 7.504 1 83.81 95 GLU B N 1
ATOM 2391 C CA . GLU B 1 95 ? -7.02 17.391 7.629 1 83.81 95 GLU B CA 1
ATOM 2392 C C . GLU B 1 95 ? -7.09 16.578 6.336 1 83.81 95 GLU B C 1
ATOM 2394 O O . GLU B 1 95 ? -6.105 15.953 5.926 1 83.81 95 GLU B O 1
ATOM 2399 N N . ILE B 1 96 ? -8.234 16.625 5.73 1 86.19 96 ILE B N 1
ATOM 2400 C CA . ILE B 1 96 ? -8.422 15.906 4.473 1 86.19 96 ILE B CA 1
ATOM 2401 C C . ILE B 1 96 ? -7.535 16.516 3.393 1 86.19 96 ILE B C 1
ATOM 2403 O O . ILE B 1 96 ? -6.906 15.805 2.613 1 86.19 96 ILE B O 1
ATOM 2407 N N . LYS B 1 97 ? -7.469 17.781 3.332 1 80.81 97 LYS B N 1
ATOM 2408 C CA . LYS B 1 97 ? -6.629 18.469 2.361 1 80.81 97 LYS B CA 1
ATOM 2409 C C . LYS B 1 97 ? -5.156 18.125 2.562 1 80.81 97 LYS B C 1
ATOM 2411 O O . LYS B 1 97 ? -4.434 17.891 1.594 1 80.81 97 LYS B O 1
ATOM 2416 N N . GLU B 1 98 ? -4.797 18.078 3.723 1 76.25 98 GLU B N 1
ATOM 2417 C CA . GLU B 1 98 ? -3.408 17.781 4.055 1 76.25 98 GLU B CA 1
ATOM 2418 C C . GLU B 1 98 ? -3.051 16.344 3.684 1 76.25 98 GLU B C 1
ATOM 2420 O O . GLU B 1 98 ? -1.975 16.078 3.139 1 76.25 98 GLU B O 1
ATOM 2425 N N . LYS B 1 99 ? -3.936 15.492 3.994 1 75.81 99 LYS B N 1
ATOM 2426 C CA . LYS B 1 99 ? -3.715 14.086 3.66 1 75.81 99 LYS B CA 1
ATOM 2427 C C . LYS B 1 99 ? -3.523 13.898 2.158 1 75.81 99 LYS B C 1
ATOM 2429 O O . LYS B 1 99 ? -2.629 13.172 1.728 1 75.81 99 LYS B O 1
ATOM 2434 N N . TYR B 1 100 ? -4.262 14.562 1.436 1 73.12 100 TYR B N 1
ATOM 2435 C CA . TYR B 1 100 ? -4.242 14.445 -0.018 1 73.12 100 TYR B CA 1
ATOM 2436 C C . TYR B 1 100 ? -2.883 14.852 -0.579 1 73.12 100 TYR B C 1
ATOM 2438 O O . TYR B 1 100 ? -2.441 14.312 -1.6 1 73.12 100 TYR B O 1
ATOM 2446 N N . LEU B 1 101 ? -2.242 15.68 0.053 1 66.62 101 LEU B N 1
ATOM 2447 C CA . LEU B 1 101 ? -0.959 16.172 -0.426 1 66.62 101 LEU B CA 1
ATOM 2448 C C . LEU B 1 101 ? 0.094 15.07 -0.412 1 66.62 101 LEU B C 1
ATOM 2450 O O . LEU B 1 101 ? 1.088 15.148 -1.139 1 66.62 101 LEU B O 1
ATOM 2454 N N . HIS B 1 102 ? -0.298 14.031 0.309 1 63.69 102 HIS B N 1
ATOM 2455 C CA . HIS B 1 102 ? 0.717 13 0.493 1 63.69 102 HIS B CA 1
ATOM 2456 C C . HIS B 1 102 ? 0.332 11.711 -0.229 1 63.69 102 HIS B C 1
ATOM 2458 O O . HIS B 1 102 ? 1.115 10.758 -0.272 1 63.69 102 HIS B O 1
ATOM 2464 N N . CYS B 1 103 ? -0.935 11.781 -0.778 1 61.5 103 CYS B N 1
ATOM 2465 C CA . CYS B 1 103 ? -1.443 10.555 -1.386 1 61.5 103 CYS B CA 1
ATOM 2466 C C . CYS B 1 103 ? -0.916 10.391 -2.807 1 61.5 103 CYS B C 1
ATOM 2468 O O . CYS B 1 103 ? -0.819 11.367 -3.553 1 61.5 103 CYS B O 1
ATOM 2470 N N . ALA B 1 104 ? -0.134 9.461 -3.088 1 54.47 104 ALA B N 1
ATOM 2471 C CA . ALA B 1 104 ? 0.143 9.062 -4.465 1 54.47 104 ALA B CA 1
ATOM 2472 C C . ALA B 1 104 ? -0.463 7.699 -4.777 1 54.47 104 ALA B C 1
ATOM 2474 O O . ALA B 1 104 ? -0.29 6.746 -4.016 1 54.47 104 ALA B O 1
ATOM 2475 N N . ASN B 1 105 ? -1.686 7.555 -5.359 1 53.38 105 ASN B N 1
ATOM 2476 C CA . ASN B 1 105 ? -2.465 6.328 -5.5 1 53.38 105 ASN B CA 1
ATOM 2477 C C . ASN B 1 105 ? -2.098 5.574 -6.773 1 53.38 105 ASN B C 1
ATOM 2479 O O . ASN B 1 105 ? -2.805 4.652 -7.18 1 53.38 105 ASN B O 1
ATOM 2483 N N . THR B 1 106 ? -1.009 5.852 -7.461 1 55.69 106 THR B N 1
ATOM 2484 C CA . THR B 1 106 ? -0.988 5.184 -8.758 1 55.69 106 THR B CA 1
ATOM 2485 C C . THR B 1 106 ? -0.368 3.795 -8.641 1 55.69 106 THR B C 1
ATOM 2487 O O . THR B 1 106 ? 0.703 3.637 -8.055 1 55.69 106 THR B O 1
ATOM 2490 N N . TYR B 1 107 ? -1.319 2.789 -8.734 1 58.41 107 TYR B N 1
ATOM 2491 C CA . TYR B 1 107 ? -0.815 1.431 -8.898 1 58.41 107 TYR B CA 1
ATOM 2492 C C . TYR B 1 107 ? -0.543 1.124 -10.367 1 58.41 107 TYR B C 1
ATOM 2494 O O . TYR B 1 107 ? -1.273 1.582 -11.25 1 58.41 107 TYR B O 1
ATOM 2502 N N . TYR B 1 108 ? 0.667 0.713 -10.539 1 58.25 108 TYR B N 1
ATOM 2503 C CA . TYR B 1 108 ? 1.11 0.404 -11.891 1 58.25 108 TYR B CA 1
ATOM 2504 C C . TYR B 1 108 ? 1.229 -1.102 -12.102 1 58.25 108 TYR B C 1
ATOM 2506 O O . TYR B 1 108 ? 1.752 -1.812 -11.234 1 58.25 108 TYR B O 1
ATOM 2514 N N . THR B 1 109 ? 0.337 -1.565 -13.164 1 58.69 109 THR B N 1
ATOM 2515 C CA . THR B 1 109 ? 0.603 -2.92 -13.633 1 58.69 109 THR B CA 1
ATOM 2516 C C . THR B 1 109 ? 1.271 -2.889 -15.008 1 58.69 109 THR B C 1
ATOM 2518 O O . THR B 1 109 ? 0.74 -2.297 -15.945 1 58.69 109 THR B O 1
ATOM 2521 N N . PRO B 1 110 ? 2.484 -3.344 -15.148 1 61.91 110 PRO B N 1
ATOM 2522 C CA . PRO B 1 110 ? 3.154 -3.322 -16.453 1 61.91 110 PRO B CA 1
ATOM 2523 C C . PRO B 1 110 ? 2.41 -4.133 -17.516 1 61.91 110 PRO B C 1
ATOM 2525 O O . PRO B 1 110 ? 1.692 -5.078 -17.172 1 61.91 110 PRO B O 1
ATOM 2528 N N . TYR B 1 111 ? 2.541 -3.648 -18.719 1 68.75 111 TYR B N 1
ATOM 2529 C CA . TYR B 1 111 ? 2.041 -4.418 -19.859 1 68.75 111 TYR B CA 1
ATOM 2530 C C . TYR B 1 111 ? 2.893 -5.66 -20.094 1 68.75 111 TYR B C 1
ATOM 2532 O O . TYR B 1 111 ? 4.094 -5.66 -19.797 1 68.75 111 TYR B O 1
ATOM 2540 N N . GLY B 1 112 ? 2.262 -6.703 -20.625 1 76.5 112 GLY B N 1
ATOM 2541 C CA . GLY B 1 112 ? 2.971 -7.898 -21.047 1 76.5 112 GLY B CA 1
ATOM 2542 C C . GLY B 1 112 ? 3.193 -8.891 -19.922 1 76.5 112 GLY B C 1
ATOM 2543 O O . GLY B 1 112 ? 3.855 -9.914 -20.109 1 76.5 112 GLY B O 1
ATOM 2544 N N . LEU B 1 113 ? 2.727 -8.477 -18.797 1 82.62 113 LEU B N 1
ATOM 2545 C CA . LEU B 1 113 ? 2.797 -9.383 -17.656 1 82.62 113 LEU B CA 1
ATOM 2546 C C . LEU B 1 113 ? 1.407 -9.883 -17.266 1 82.62 113 LEU B C 1
ATOM 2548 O O . LEU B 1 113 ? 0.442 -9.109 -17.297 1 82.62 113 LEU B O 1
ATOM 2552 N N . ASP B 1 114 ? 1.35 -11.172 -17.125 1 83.38 114 ASP B N 1
ATOM 2553 C CA . ASP B 1 114 ? 0.107 -11.789 -16.672 1 83.38 114 ASP B CA 1
ATOM 2554 C C . ASP B 1 114 ? 0.216 -12.211 -15.203 1 83.38 114 ASP B C 1
ATOM 2556 O O . ASP B 1 114 ? 0.781 -13.266 -14.906 1 83.38 114 ASP B O 1
ATOM 2560 N N . ASN B 1 115 ? -0.303 -11.391 -14.367 1 83.56 115 ASN B N 1
ATOM 2561 C CA . ASN B 1 115 ? -0.298 -11.711 -12.938 1 83.56 115 ASN B CA 1
ATOM 2562 C C . ASN B 1 115 ? -1.092 -12.977 -12.648 1 83.56 115 ASN B C 1
ATOM 2564 O O . ASN B 1 115 ? -2.258 -13.094 -13.031 1 83.56 115 ASN B O 1
ATOM 2568 N N . VAL B 1 116 ? -0.464 -13.883 -11.992 1 85.88 116 VAL B N 1
ATOM 2569 C CA . VAL B 1 116 ? -1.093 -15.172 -11.703 1 85.88 116 VAL B CA 1
ATOM 2570 C C . VAL B 1 116 ? -2.289 -14.961 -10.773 1 85.88 116 VAL B C 1
ATOM 2572 O O . VAL B 1 116 ? -3.229 -15.766 -10.773 1 85.88 116 VAL B O 1
ATOM 2575 N N . CYS B 1 117 ? -2.195 -13.961 -9.992 1 86.81 117 CYS B N 1
ATOM 2576 C CA . CYS B 1 117 ? -3.307 -13.578 -9.133 1 86.81 117 CYS B CA 1
ATOM 2577 C C . CYS B 1 117 ? -3.904 -12.242 -9.57 1 86.81 117 CYS B C 1
ATOM 2579 O O . CYS B 1 117 ? -3.539 -11.195 -9.047 1 86.81 117 CYS B O 1
ATOM 2581 N N . PRO B 1 118 ? -4.762 -12.344 -10.531 1 79.12 118 PRO B N 1
ATOM 2582 C CA . PRO B 1 118 ? -5.355 -11.086 -10.992 1 79.12 118 PRO B CA 1
ATOM 2583 C C . PRO B 1 118 ? -5.965 -10.273 -9.852 1 79.12 118 PRO B C 1
ATOM 2585 O O . PRO B 1 118 ? -6.574 -10.836 -8.938 1 79.12 118 PRO B O 1
ATOM 2588 N N . SER B 1 119 ? -5.641 -9.07 -9.852 1 80.06 119 SER B N 1
ATOM 2589 C CA . SER B 1 119 ? -6.125 -8.195 -8.797 1 80.06 119 SER B CA 1
ATOM 2590 C C . SER B 1 119 ? -6.465 -6.809 -9.336 1 80.06 119 SER B C 1
ATOM 2592 O O . SER B 1 119 ? -6 -6.426 -10.414 1 80.06 119 SER B O 1
ATOM 2594 N N . GLU B 1 120 ? -7.422 -6.18 -8.688 1 79.69 120 GLU B N 1
ATOM 2595 C CA . GLU B 1 120 ? -7.824 -4.812 -9 1 79.69 120 GLU B CA 1
ATOM 2596 C C . GLU B 1 120 ? -7.578 -3.881 -7.812 1 79.69 120 GLU B C 1
ATOM 2598 O O . GLU B 1 120 ? -7.902 -4.219 -6.672 1 79.69 120 GLU B O 1
ATOM 2603 N N . VAL B 1 121 ? -6.871 -2.811 -8.125 1 82.56 121 VAL B N 1
ATOM 2604 C CA . VAL B 1 121 ? -6.668 -1.805 -7.09 1 82.56 121 VAL B CA 1
ATOM 2605 C C . VAL B 1 121 ? -7.812 -0.794 -7.117 1 82.56 121 VAL B C 1
ATOM 2607 O O . VAL B 1 121 ? -8.188 -0.3 -8.188 1 82.56 121 VAL B O 1
ATOM 2610 N N . THR B 1 122 ? -8.367 -0.537 -5.977 1 85.25 122 THR B N 1
ATOM 2611 C CA . THR B 1 122 ? -9.453 0.431 -5.867 1 85.25 122 THR B CA 1
ATOM 2612 C C . THR B 1 122 ? -9.398 1.154 -4.523 1 85.25 122 THR B C 1
ATOM 2614 O O . THR B 1 122 ? -8.492 0.928 -3.727 1 85.25 122 THR B O 1
ATOM 2617 N N . PHE B 1 123 ? -10.32 2.137 -4.395 1 88.81 123 PHE B N 1
ATOM 2618 C CA . PHE B 1 123 ? -10.422 2.824 -3.111 1 88.81 123 PHE B CA 1
ATOM 2619 C C . PHE B 1 123 ? -11.789 2.576 -2.475 1 88.81 123 PHE B C 1
ATOM 2621 O O . PHE B 1 123 ? -12.805 2.516 -3.17 1 88.81 123 PHE B O 1
ATOM 2628 N N . PRO B 1 124 ? -11.727 2.424 -1.225 1 93.38 124 PRO B N 1
ATOM 2629 C CA . PRO B 1 124 ? -13.016 2.252 -0.543 1 93.38 124 PRO B CA 1
ATOM 2630 C C . PRO B 1 124 ? -13.828 3.541 -0.487 1 93.38 124 PRO B C 1
ATOM 2632 O O . PRO B 1 124 ? -13.266 4.625 -0.323 1 93.38 124 PRO B O 1
ATOM 2635 N N . THR B 1 125 ? -15.125 3.42 -0.638 1 96.56 125 THR B N 1
ATOM 2636 C CA . THR B 1 125 ? -16.016 4.566 -0.555 1 96.56 125 THR B CA 1
ATOM 2637 C C . THR B 1 125 ? -16.953 4.438 0.643 1 96.56 125 THR B C 1
ATOM 2639 O O . THR B 1 125 ? -17.547 5.426 1.091 1 96.56 125 THR B O 1
ATOM 2642 N N . THR B 1 126 ? -17.141 3.229 1.114 1 96.12 126 THR B N 1
ATOM 2643 C CA . THR B 1 126 ? -17.969 2.965 2.287 1 96.12 126 THR B CA 1
ATOM 2644 C C . THR B 1 126 ? -17.266 2.002 3.238 1 96.12 126 THR B C 1
ATOM 2646 O O . THR B 1 126 ? -16.344 1.289 2.84 1 96.12 126 THR B O 1
ATOM 2649 N N . VAL B 1 127 ? -17.656 2.055 4.453 1 95.44 127 VAL B N 1
ATOM 2650 C CA . VAL B 1 127 ? -17.188 1.119 5.469 1 95.44 127 VAL B CA 1
ATOM 2651 C C . VAL B 1 127 ? -18.328 0.724 6.387 1 95.44 127 VAL B C 1
ATOM 2653 O O . VAL B 1 127 ? -19.156 1.564 6.758 1 95.44 127 VAL B O 1
ATOM 2656 N N . GLU B 1 128 ? -18.359 -0.534 6.637 1 92.44 128 GLU B N 1
ATOM 2657 C CA . GLU B 1 128 ? -19.344 -1.033 7.598 1 92.44 128 GLU B CA 1
ATOM 2658 C C . GLU B 1 128 ? -18.781 -1.036 9.016 1 92.44 128 GLU B C 1
ATOM 2660 O O . GLU B 1 128 ? -17.766 -1.679 9.281 1 92.44 128 GLU B O 1
ATOM 2665 N N . ILE B 1 129 ? -19.469 -0.3 9.828 1 86.25 129 ILE B N 1
ATOM 2666 C CA . ILE B 1 129 ? -19.078 -0.228 11.234 1 86.25 129 ILE B CA 1
ATOM 2667 C C . ILE B 1 129 ? -20.266 -0.63 12.109 1 86.25 129 ILE B C 1
ATOM 2669 O O . ILE B 1 129 ? -21.297 0.059 12.133 1 86.25 129 ILE B O 1
ATOM 2673 N N . TYR B 1 130 ? -20.062 -1.729 12.797 1 82.69 130 TYR B N 1
ATOM 2674 C CA . TYR B 1 130 ? -21.109 -2.242 13.68 1 82.69 130 TYR B CA 1
ATOM 2675 C C . TYR B 1 130 ? -22.438 -2.354 12.945 1 82.69 130 TYR B C 1
ATOM 2677 O O . TYR B 1 130 ? -23.469 -1.896 13.445 1 82.69 130 TYR B O 1
ATOM 2685 N N . GLY B 1 131 ? -22.375 -2.871 11.75 1 84.19 131 GLY B N 1
ATOM 2686 C CA . GLY B 1 131 ? -23.562 -3.162 10.977 1 84.19 131 GLY B CA 1
ATOM 2687 C C . GLY B 1 131 ? -24.141 -1.942 10.281 1 84.19 131 GLY B C 1
ATOM 2688 O O . GLY B 1 131 ? -25.188 -2.021 9.648 1 84.19 131 GLY B O 1
ATOM 2689 N N . LYS B 1 132 ? -23.453 -0.871 10.406 1 89.44 132 LYS B N 1
ATOM 2690 C CA . LYS B 1 132 ? -23.938 0.348 9.766 1 89.44 132 LYS B CA 1
ATOM 2691 C C . LYS B 1 132 ? -22.969 0.829 8.695 1 89.44 132 LYS B C 1
ATOM 2693 O O . LYS B 1 132 ? -21.75 0.77 8.883 1 89.44 132 LYS B O 1
ATOM 2698 N N . THR B 1 133 ? -23.625 1.354 7.668 1 92.88 133 THR B N 1
ATOM 2699 C CA . THR B 1 133 ? -22.812 1.871 6.574 1 92.88 133 THR B CA 1
ATOM 2700 C C . THR B 1 133 ? -22.391 3.309 6.852 1 92.88 133 THR B C 1
ATOM 2702 O O . THR B 1 133 ? -23.219 4.172 7.129 1 92.88 133 THR B O 1
ATOM 2705 N N . CYS B 1 134 ? -21.109 3.49 6.867 1 96.31 134 CYS B N 1
ATOM 2706 C CA . CYS B 1 134 ? -20.516 4.816 6.898 1 96.31 134 CYS B CA 1
ATOM 2707 C C . CYS B 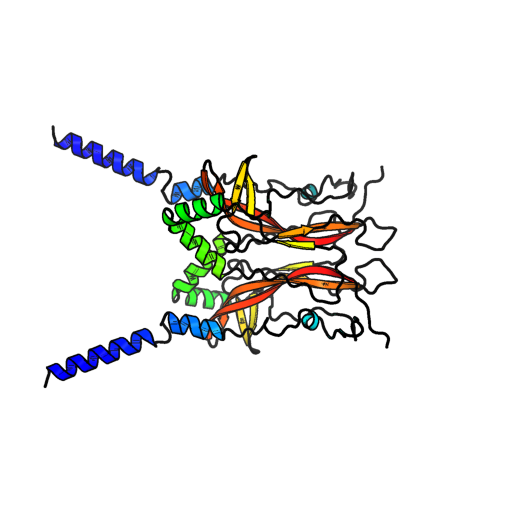1 134 ? -19.812 5.129 5.582 1 96.31 134 CYS B C 1
ATOM 2709 O O . CYS B 1 134 ? -19.516 4.223 4.797 1 96.31 134 CYS B O 1
ATOM 2711 N N . TYR B 1 135 ? -19.609 6.41 5.359 1 97.25 135 TYR B N 1
ATOM 2712 C CA . TYR B 1 135 ? -19.062 6.84 4.074 1 97.25 135 TYR B CA 1
ATOM 2713 C C . TYR B 1 135 ? -17.672 7.441 4.242 1 97.25 135 TYR B C 1
ATOM 2715 O O . TYR B 1 135 ? -17.469 8.297 5.102 1 97.25 135 TYR B O 1
ATOM 2723 N N . ILE B 1 136 ? -16.719 6.922 3.461 1 96.25 136 ILE B N 1
ATOM 2724 C CA . ILE B 1 136 ? -15.391 7.527 3.449 1 96.25 136 ILE B CA 1
ATOM 2725 C C . ILE B 1 136 ? -15.492 8.969 2.947 1 96.25 136 ILE B C 1
ATOM 2727 O O . ILE B 1 136 ? -16.078 9.227 1.892 1 96.25 136 ILE B O 1
ATOM 2731 N N . VAL B 1 137 ? -14.891 9.875 3.734 1 95.75 137 VAL B N 1
ATOM 2732 C CA . VAL B 1 137 ? -14.938 11.289 3.363 1 95.75 137 VAL B CA 1
ATOM 2733 C C . VAL B 1 137 ? -13.961 11.555 2.223 1 95.75 137 VAL B C 1
ATOM 2735 O O . VAL B 1 137 ? -12.758 11.32 2.361 1 95.75 137 VAL B O 1
ATOM 2738 N N . LYS B 1 138 ? -14.461 12.039 1.018 1 92.56 138 LYS B N 1
ATOM 2739 C CA . LYS B 1 138 ? -13.641 12.344 -0.151 1 92.56 138 LYS B CA 1
ATOM 2740 C C . LYS B 1 138 ? -12.609 11.25 -0.405 1 92.56 138 LYS B C 1
ATOM 2742 O O . LYS B 1 138 ? -11.406 11.5 -0.351 1 92.56 138 LYS B O 1
ATOM 2747 N N . PRO B 1 139 ? -13.156 10.07 -0.724 1 90.69 139 PRO B N 1
ATOM 2748 C CA . PRO B 1 139 ? -12.281 8.898 -0.846 1 90.69 139 PRO B CA 1
ATOM 2749 C C . PRO B 1 139 ? -11.055 9.172 -1.72 1 90.69 139 PRO B C 1
ATOM 2751 O O . PRO B 1 139 ? -9.969 8.664 -1.439 1 90.69 139 PRO B O 1
ATOM 2754 N N . GLU B 1 140 ? -11.133 10.031 -2.713 1 82.44 140 GLU B N 1
ATOM 2755 C CA . GLU B 1 140 ? -10.062 10.312 -3.66 1 82.44 140 GLU B CA 1
ATOM 2756 C C . GLU B 1 140 ? -8.945 11.125 -3.008 1 82.44 140 GLU B C 1
ATOM 2758 O O . GLU B 1 140 ? -7.84 11.219 -3.543 1 82.44 140 GLU B O 1
ATOM 2763 N N . LYS B 1 141 ? -9.258 11.594 -1.822 1 83.5 141 LYS B N 1
ATOM 2764 C CA . LYS B 1 141 ? -8.297 12.484 -1.179 1 83.5 141 LYS B CA 1
ATOM 2765 C C . LYS B 1 141 ? -7.707 11.836 0.074 1 83.5 141 LYS B C 1
ATOM 2767 O O . LYS B 1 141 ? -6.961 12.477 0.816 1 83.5 141 LYS B O 1
ATOM 2772 N N . GLN B 1 142 ? -8.062 10.641 0.427 1 84.38 142 GLN B N 1
ATOM 2773 C CA . GLN B 1 142 ? -7.637 10.086 1.706 1 84.38 142 GLN B CA 1
ATOM 2774 C C . GLN B 1 142 ? -6.516 9.062 1.516 1 84.38 142 GLN B C 1
ATOM 2776 O O . GLN B 1 142 ? -6.043 8.469 2.484 1 84.38 142 GLN B O 1
ATOM 2781 N N . CYS B 1 143 ? -6.109 8.828 0.361 1 78.62 143 CYS B N 1
ATOM 2782 C CA . CYS B 1 143 ? -4.949 8 0.036 1 78.62 143 CYS B CA 1
ATOM 2783 C C . CYS B 1 143 ? -5.188 6.551 0.435 1 78.62 143 CYS B C 1
ATOM 2785 O O . CYS B 1 143 ? -4.277 5.879 0.926 1 78.62 143 CYS B O 1
ATOM 2787 N N . LEU B 1 144 ? -6.453 6.176 0.429 1 82.25 144 LEU B N 1
ATOM 2788 C CA . LEU B 1 144 ? -6.801 4.793 0.742 1 82.25 144 LEU B CA 1
ATOM 2789 C C . LEU B 1 144 ? -6.902 3.957 -0.53 1 82.25 144 LEU B C 1
ATOM 2791 O O . LEU B 1 144 ? -7.535 4.371 -1.503 1 82.25 144 LEU B O 1
ATOM 2795 N N . THR B 1 145 ? -6.195 2.922 -0.561 1 83.25 145 THR B N 1
ATOM 2796 C CA . THR B 1 145 ? -6.344 1.958 -1.645 1 83.25 145 THR B CA 1
ATOM 2797 C C . THR B 1 145 ? -6.32 0.53 -1.105 1 83.25 145 THR B C 1
ATOM 2799 O O . THR B 1 145 ? -5.797 0.281 -0.018 1 83.25 145 THR B O 1
ATOM 2802 N N . TYR B 1 146 ? -6.984 -0.258 -1.801 1 86.5 146 TYR B N 1
ATOM 2803 C CA . TYR B 1 146 ? -6.863 -1.674 -1.472 1 86.5 146 TYR B CA 1
ATOM 2804 C C . TYR B 1 146 ? -7.055 -2.539 -2.711 1 86.5 146 TYR B C 1
ATOM 2806 O O . TYR B 1 146 ? -7.484 -2.049 -3.758 1 86.5 146 TYR B O 1
ATOM 2814 N N . VAL B 1 147 ? -6.602 -3.719 -2.541 1 85.19 147 VAL B N 1
ATOM 2815 C CA . VAL B 1 147 ? -6.637 -4.664 -3.654 1 85.19 147 VAL B CA 1
ATOM 2816 C C . VAL B 1 147 ? -7.805 -5.629 -3.477 1 85.19 147 VAL B C 1
ATOM 2818 O O . VAL B 1 147 ? -8.023 -6.152 -2.381 1 85.19 147 VAL B O 1
ATOM 2821 N N . LYS B 1 148 ? -8.547 -5.781 -4.547 1 85.38 148 LYS B N 1
ATOM 2822 C CA . LYS B 1 148 ? -9.531 -6.859 -4.637 1 85.38 148 LYS B CA 1
ATOM 2823 C C . LYS B 1 148 ? -8.938 -8.086 -5.32 1 85.38 148 LYS B C 1
ATOM 2825 O O . LYS B 1 148 ? -8.422 -7.996 -6.438 1 85.38 148 LYS B O 1
ATOM 2830 N N . CYS B 1 149 ? -8.914 -9.141 -4.551 1 85.5 149 CYS B N 1
ATOM 2831 C CA . CYS B 1 149 ? -8.32 -10.375 -5.051 1 85.5 149 CYS B CA 1
ATOM 2832 C C . CYS B 1 149 ? -9.398 -11.336 -5.547 1 85.5 149 CYS B C 1
ATOM 2834 O O . CYS B 1 149 ? -10.383 -11.578 -4.855 1 85.5 149 CYS B O 1
ATOM 2836 N N . ASP B 1 150 ? -9.227 -11.742 -6.82 1 75.75 150 ASP B N 1
ATOM 2837 C CA . ASP B 1 150 ? -10.117 -12.781 -7.328 1 75.75 150 ASP B CA 1
ATOM 2838 C C . ASP B 1 150 ? -9.742 -14.148 -6.754 1 75.75 150 ASP B C 1
ATOM 2840 O O . ASP B 1 150 ? -8.562 -14.469 -6.617 1 75.75 150 ASP B O 1
ATOM 2844 N N . ASP B 1 151 ? -10.633 -14.695 -6.027 1 63.72 151 ASP B N 1
ATOM 2845 C CA . ASP B 1 151 ? -10.383 -16.031 -5.488 1 63.72 151 ASP B CA 1
ATOM 2846 C C . ASP B 1 151 ? -10.102 -17.031 -6.602 1 63.72 151 ASP B C 1
ATOM 2848 O O . ASP B 1 151 ? -11.008 -17.438 -7.332 1 63.72 151 ASP B O 1
ATOM 2852 N N . ALA B 1 152 ? -8.852 -17.016 -7.055 1 65.5 152 ALA B N 1
ATOM 2853 C CA . ALA B 1 152 ? -8.523 -18 -8.086 1 65.5 152 ALA B CA 1
ATOM 2854 C C . ALA B 1 152 ? -7.723 -19.156 -7.5 1 65.5 152 ALA B C 1
ATOM 2856 O O . ALA B 1 152 ? -6.758 -18.953 -6.762 1 65.5 152 ALA B O 1
ATOM 2857 N N . PRO B 1 153 ? -8.391 -20.344 -7.617 1 62.97 153 PRO B N 1
ATOM 2858 C CA . PRO B 1 153 ? -7.582 -21.5 -7.215 1 62.97 153 PRO B CA 1
ATOM 2859 C C . PRO B 1 153 ? -6.383 -21.719 -8.133 1 62.97 153 PRO B C 1
ATOM 2861 O O . PRO B 1 153 ? -6.441 -21.391 -9.32 1 62.97 153 PRO B O 1
ATOM 2864 N N . GLY B 1 154 ? -5.293 -22.312 -7.512 1 63.62 154 GLY B N 1
ATOM 2865 C CA . GLY B 1 154 ? -4.227 -22.922 -8.281 1 63.62 154 GLY B CA 1
ATOM 2866 C C . GLY B 1 154 ? -3.258 -21.922 -8.883 1 63.62 154 GLY B C 1
ATOM 2867 O O . GLY B 1 154 ? -2.861 -22.047 -10.039 1 63.62 154 GLY B O 1
ATOM 2868 N N . CYS B 1 155 ? -2.92 -20.969 -8.062 1 72.31 155 CYS B N 1
ATOM 2869 C CA . CYS B 1 155 ? -2.043 -19.969 -8.656 1 72.31 155 CYS B CA 1
ATOM 2870 C C . CYS B 1 155 ? -0.664 -20.547 -8.945 1 72.31 155 CYS B C 1
ATOM 2872 O O . CYS B 1 155 ? 0.135 -19.938 -9.656 1 72.31 155 CYS B O 1
ATOM 2874 N N . SER B 1 156 ? -0.421 -21.641 -8.273 1 60.81 156 SER B N 1
ATOM 2875 C CA . SER B 1 156 ? 0.839 -22.281 -8.633 1 60.81 156 SER B CA 1
ATOM 2876 C C . SER B 1 156 ? 0.634 -23.328 -9.727 1 60.81 156 SER B C 1
ATOM 2878 O O . SER B 1 156 ? -0.459 -23.875 -9.859 1 60.81 156 SER B O 1
ATOM 2880 N N . GLY B 1 157 ? 1.163 -23.203 -10.797 1 54.69 157 GLY B N 1
ATOM 2881 C CA . GLY B 1 157 ? 1.096 -24.219 -11.836 1 54.69 157 GLY B CA 1
ATOM 2882 C C . GLY B 1 157 ? 1.313 -25.625 -11.312 1 54.69 157 GLY B C 1
ATOM 2883 O O . GLY B 1 157 ? 1.314 -26.594 -12.078 1 54.69 157 GLY B O 1
ATOM 2884 N N . SER B 1 158 ? 1.709 -25.688 -10.086 1 52.75 158 SER B N 1
ATOM 2885 C CA . SER B 1 158 ? 2.018 -27.047 -9.648 1 52.75 158 SER B CA 1
ATOM 2886 C C . SER B 1 158 ? 0.746 -27.812 -9.328 1 52.75 158 SER B C 1
ATOM 2888 O O . SER B 1 158 ? -0.155 -27.297 -8.664 1 52.75 158 SER B O 1
ATOM 2890 N N . THR B 1 159 ? 0.496 -28.844 -10.023 1 53.78 159 THR B N 1
ATOM 2891 C CA . THR B 1 159 ? -0.623 -29.766 -9.875 1 53.78 159 THR B CA 1
ATOM 2892 C C . THR B 1 159 ? -0.604 -30.406 -8.492 1 53.78 159 THR B C 1
ATOM 2894 O O . THR B 1 159 ? -1.605 -30.984 -8.055 1 53.78 159 THR B O 1
ATOM 2897 N N . THR B 1 160 ? 0.55 -30.328 -7.82 1 55.97 160 THR B N 1
ATOM 2898 C CA . THR B 1 160 ? 0.655 -31.188 -6.637 1 55.97 160 THR B CA 1
ATOM 2899 C C . THR B 1 160 ? 0.458 -30.359 -5.363 1 55.97 160 THR B C 1
ATOM 2901 O O . THR B 1 160 ? 0.214 -30.922 -4.293 1 55.97 160 THR B O 1
ATOM 2904 N N . GLU B 1 161 ? 0.644 -29.078 -5.52 1 63.44 161 GLU B N 1
ATOM 2905 C CA . GLU B 1 161 ? 0.532 -28.328 -4.273 1 63.44 161 GLU B CA 1
ATOM 2906 C C . GLU B 1 161 ? -0.646 -27.359 -4.324 1 63.44 161 GLU B C 1
ATOM 2908 O O . GLU B 1 161 ? -0.87 -26.688 -5.336 1 63.44 161 GLU B O 1
ATOM 2913 N N . GLU B 1 162 ? -1.387 -27.547 -3.201 1 82.12 162 GLU B N 1
ATOM 2914 C CA . GLU B 1 162 ? -2.512 -26.609 -3.102 1 82.12 162 GLU B CA 1
ATOM 2915 C C . GLU B 1 162 ? -2.031 -25.172 -3.033 1 82.12 162 GLU B C 1
ATOM 2917 O O . GLU B 1 162 ? -1.054 -24.875 -2.346 1 82.12 162 GLU B O 1
ATOM 2922 N N . SER B 1 163 ? -2.508 -24.391 -3.914 1 85.94 163 SER B N 1
ATOM 2923 C CA . SER B 1 163 ? -2.199 -22.969 -3.908 1 85.94 163 SER B CA 1
ATOM 2924 C C . SER B 1 163 ? -3.453 -22.125 -4.137 1 85.94 163 SER B C 1
ATOM 2926 O O . SER B 1 163 ? -4.418 -22.594 -4.738 1 85.94 163 SER B O 1
ATOM 2928 N N . LYS B 1 164 ? -3.416 -20.953 -3.586 1 86.56 164 LYS B N 1
ATOM 2929 C CA . LYS B 1 164 ? -4.555 -20.047 -3.688 1 86.56 164 LYS B CA 1
ATOM 2930 C C . LYS B 1 164 ? -4.094 -18.578 -3.691 1 86.56 164 LYS B C 1
ATOM 2932 O O . LYS B 1 164 ? -3.115 -18.234 -3.025 1 86.56 164 LYS B O 1
ATOM 2937 N N . CYS B 1 165 ? -4.773 -17.859 -4.52 1 89.06 165 CYS B N 1
ATOM 2938 C CA . CYS B 1 165 ? -4.559 -16.406 -4.465 1 89.06 165 CYS B CA 1
ATOM 2939 C C . CYS B 1 165 ? -5.262 -15.797 -3.26 1 89.06 165 CYS B C 1
ATOM 2941 O O . CYS B 1 165 ? -6.477 -15.938 -3.109 1 89.06 165 CYS B O 1
ATOM 2943 N N . LEU B 1 166 ? -4.449 -15.133 -2.424 1 87.12 166 LEU B N 1
ATOM 2944 C CA . LEU B 1 166 ? -4.98 -14.57 -1.189 1 87.12 166 LEU B CA 1
ATOM 2945 C C . LEU B 1 166 ? -4.578 -13.109 -1.041 1 87.12 166 LEU B C 1
ATOM 2947 O O . LEU B 1 166 ? -3.477 -12.719 -1.441 1 87.12 166 LEU B O 1
ATOM 2951 N N . MET B 1 167 ? -5.5 -12.383 -0.437 1 87.25 167 MET B N 1
ATOM 2952 C CA . MET B 1 167 ? -5.172 -11.008 -0.059 1 87.25 167 MET B CA 1
ATOM 2953 C C . MET B 1 167 ? -3.998 -10.984 0.917 1 87.25 167 MET B C 1
ATOM 2955 O O . MET B 1 167 ? -3.922 -11.805 1.827 1 87.25 167 MET B O 1
ATOM 2959 N N . SER B 1 168 ? -3.092 -10.055 0.633 1 83.69 168 SER B N 1
ATOM 2960 C CA . SER B 1 168 ? -1.899 -10 1.472 1 83.69 168 SER B CA 1
ATOM 2961 C C . SER B 1 168 ? -1.437 -8.562 1.686 1 83.69 168 SER B C 1
ATOM 2963 O O . SER B 1 168 ? -1.979 -7.633 1.082 1 83.69 168 SER B O 1
ATOM 2965 N N . TYR B 1 169 ? -0.576 -8.438 2.648 1 81.94 169 TYR B N 1
ATOM 2966 C CA . TYR B 1 169 ? 0.073 -7.168 2.959 1 81.94 169 TYR B CA 1
ATOM 2967 C C . TYR B 1 169 ? -0.949 -6.121 3.389 1 81.94 169 TYR B C 1
ATOM 2969 O O . TYR B 1 169 ? -0.984 -5.02 2.84 1 81.94 169 TYR B O 1
ATOM 2977 N N . PHE B 1 170 ? -1.652 -6.594 4.316 1 83 170 PHE B N 1
ATOM 2978 C CA . PHE B 1 170 ? -2.65 -5.691 4.875 1 83 170 PHE B CA 1
ATOM 2979 C C . PHE B 1 170 ? -1.983 -4.492 5.539 1 83 170 PHE B C 1
ATOM 2981 O O . PHE B 1 170 ? -1.031 -4.652 6.309 1 83 170 PHE B O 1
ATOM 2988 N N . ARG B 1 171 ? -2.525 -3.395 5.172 1 81.44 171 ARG B N 1
ATOM 2989 C CA . ARG B 1 171 ? -2.023 -2.139 5.719 1 81.44 171 ARG B CA 1
ATOM 2990 C C . ARG B 1 171 ? -3.115 -1.399 6.484 1 81.44 171 ARG B C 1
ATOM 2992 O O . ARG B 1 171 ? -4.27 -1.373 6.059 1 81.44 171 ARG B O 1
ATOM 2999 N N . ASP B 1 172 ? -2.631 -0.819 7.527 1 79.94 172 ASP B N 1
ATOM 3000 C CA . ASP B 1 172 ? -3.562 -0.01 8.312 1 79.94 172 ASP B CA 1
ATOM 3001 C C . ASP B 1 172 ? -3.607 1.427 7.793 1 79.94 172 ASP B C 1
ATOM 3003 O O . ASP B 1 172 ? -2.572 2.006 7.457 1 79.94 172 ASP B O 1
ATOM 3007 N N . PHE B 1 173 ? -4.828 1.935 7.746 1 81.19 173 PHE B N 1
ATOM 3008 C CA . PHE B 1 173 ? -5.086 3.318 7.371 1 81.19 173 PHE B CA 1
ATOM 3009 C C . PHE B 1 173 ? -5.984 3.998 8.398 1 81.19 173 PHE B C 1
ATOM 3011 O O . PHE B 1 173 ? -6.887 3.367 8.953 1 81.19 173 PHE B O 1
ATOM 3018 N N . ASN B 1 174 ? -5.617 5.242 8.672 1 84 174 ASN B N 1
ATOM 3019 C CA . ASN B 1 174 ? -6.602 6.094 9.328 1 84 174 ASN B CA 1
ATOM 3020 C C . ASN B 1 174 ? -7.426 6.883 8.312 1 84 174 ASN B C 1
ATOM 3022 O O . ASN B 1 174 ? -6.871 7.555 7.441 1 84 174 ASN B O 1
ATOM 3026 N N . ALA B 1 175 ? -8.742 6.754 8.461 1 87.75 175 ALA B N 1
ATOM 3027 C CA . ALA B 1 175 ? -9.617 7.375 7.473 1 87.75 175 ALA B CA 1
ATOM 3028 C C . ALA B 1 175 ? -10.75 8.141 8.156 1 87.75 175 ALA B C 1
ATOM 3030 O O . ALA B 1 175 ? -11.328 7.66 9.133 1 87.75 175 ALA B O 1
ATOM 3031 N N . TRP B 1 176 ? -10.992 9.312 7.633 1 91.88 176 TRP B N 1
ATOM 3032 C CA . TRP B 1 176 ? -12.188 10.047 8.031 1 91.88 176 TRP B CA 1
ATOM 3033 C C . TRP B 1 176 ? -13.43 9.477 7.352 1 91.88 176 TRP B C 1
ATOM 3035 O O . TRP B 1 176 ? -13.461 9.328 6.125 1 91.88 176 TRP B O 1
ATOM 3045 N N . VAL B 1 177 ? -14.359 9.172 8.211 1 94.62 177 VAL B N 1
ATOM 3046 C CA . VAL B 1 177 ? -15.633 8.688 7.684 1 94.62 177 VAL B CA 1
ATOM 3047 C C . VAL B 1 177 ? -16.766 9.555 8.219 1 94.62 177 VAL B C 1
ATOM 3049 O O . VAL B 1 177 ? -16.609 10.266 9.211 1 94.62 177 VAL B O 1
ATOM 3052 N N . TYR B 1 178 ? -17.859 9.602 7.473 1 96.69 178 TYR B N 1
ATOM 3053 C CA . TYR B 1 178 ? -19.125 10.188 7.91 1 96.69 178 TYR B CA 1
ATOM 3054 C C . TYR B 1 178 ? -20.156 9.102 8.18 1 96.69 178 TYR B C 1
ATOM 3056 O O . TYR B 1 178 ? -20.5 8.328 7.285 1 96.69 178 TYR B O 1
ATOM 3064 N N . CYS B 1 179 ? -20.547 9.039 9.375 1 93.25 179 CYS B N 1
ATOM 3065 C CA . CYS B 1 179 ? -21.641 8.18 9.773 1 93.25 179 CYS B CA 1
ATOM 3066 C C . CYS B 1 179 ? -22.875 9 10.133 1 93.25 179 CYS B C 1
ATOM 3068 O O . CYS B 1 179 ? -22.781 9.977 10.875 1 93.25 179 CYS B O 1
ATOM 3070 N N . GLU B 1 180 ? -24.016 8.555 9.648 1 91.75 180 GLU B N 1
ATOM 3071 C CA . GLU B 1 180 ? -25.234 9.32 9.867 1 91.75 180 GLU B CA 1
ATOM 3072 C C . GLU B 1 180 ? -25.5 9.508 11.359 1 91.75 180 GLU B C 1
ATOM 3074 O O . GLU B 1 180 ? -25.938 10.578 11.789 1 91.75 180 GLU B O 1
ATOM 3079 N N . ASN B 1 181 ? -25.156 8.578 12.172 1 86.56 181 ASN B N 1
ATOM 3080 C CA . ASN B 1 181 ? -25.484 8.617 13.586 1 86.56 181 ASN B CA 1
ATOM 3081 C C . ASN B 1 181 ? -24.422 9.352 14.391 1 86.56 181 ASN B C 1
ATOM 3083 O O . ASN B 1 181 ? -24.703 9.906 15.453 1 86.56 181 ASN B O 1
ATOM 3087 N N . CYS B 1 182 ? -23.172 9.336 13.914 1 87.75 182 CYS B N 1
ATOM 3088 C CA . CYS B 1 182 ? -22.078 9.836 14.75 1 87.75 182 CYS B CA 1
ATOM 3089 C C . CYS B 1 182 ? -21.359 11 14.07 1 87.75 182 CYS B C 1
ATOM 3091 O O . CYS B 1 182 ? -20.516 11.641 14.672 1 87.75 182 CYS B O 1
ATOM 3093 N N . GLY B 1 183 ? -21.766 11.344 12.867 1 92.12 183 GLY B N 1
ATOM 3094 C CA . GLY B 1 183 ? -21.062 12.398 12.141 1 92.12 183 GLY B CA 1
ATOM 3095 C C . GLY B 1 183 ? -19.688 11.977 11.656 1 92.12 183 GLY B C 1
ATOM 3096 O O . GLY B 1 183 ? -19.484 10.828 11.273 1 92.12 183 GLY B O 1
ATOM 3097 N N . PHE B 1 184 ? -18.797 12.961 11.586 1 94.25 184 PHE B N 1
ATOM 3098 C CA . PHE B 1 184 ? -17.438 12.664 11.156 1 94.25 184 PHE B CA 1
ATOM 3099 C C . PHE B 1 184 ? -16.672 11.945 12.258 1 94.25 184 PHE B C 1
ATOM 3101 O O . PHE B 1 184 ? -16.688 12.375 13.414 1 94.25 184 PHE B O 1
ATOM 3108 N N . THR B 1 185 ? -16.031 10.875 11.891 1 89.56 185 THR B N 1
ATOM 3109 C CA . THR B 1 185 ? -15.195 10.109 12.82 1 89.56 185 THR B CA 1
ATOM 3110 C C . THR B 1 185 ? -14 9.508 12.102 1 89.56 185 THR B C 1
ATOM 3112 O O . THR B 1 185 ? -14.086 9.156 10.922 1 89.56 185 THR B O 1
ATOM 3115 N N . MET B 1 186 ? -12.922 9.484 12.797 1 88.19 186 MET B N 1
ATOM 3116 C CA . MET B 1 186 ? -11.734 8.805 12.273 1 88.19 186 MET B CA 1
ATOM 3117 C C . MET B 1 186 ? -11.758 7.32 12.625 1 88.19 186 MET B C 1
ATOM 3119 O O . MET B 1 186 ? -11.992 6.953 13.773 1 88.19 186 MET B O 1
ATOM 3123 N N . VAL B 1 187 ? -11.523 6.52 11.641 1 87.38 187 VAL B N 1
ATOM 3124 C CA . VAL B 1 187 ? -11.516 5.082 11.891 1 87.38 187 VAL B CA 1
ATOM 3125 C C . VAL B 1 187 ? -10.219 4.477 11.367 1 87.38 187 VAL B C 1
ATOM 3127 O O . VAL B 1 187 ? -9.594 5.023 10.453 1 87.38 187 VAL B O 1
ATOM 3130 N N . LYS B 1 188 ? -9.836 3.377 11.938 1 84.75 188 LYS B N 1
ATOM 3131 C CA . LYS B 1 188 ? -8.711 2.584 11.453 1 84.75 188 LYS B CA 1
ATOM 3132 C C . LYS B 1 188 ? -9.188 1.446 10.555 1 84.75 188 LYS B C 1
ATOM 3134 O O . LYS B 1 188 ? -10.094 0.694 10.922 1 84.75 188 LYS B O 1
ATOM 3139 N N . LEU B 1 189 ? -8.68 1.445 9.352 1 86 189 LEU B N 1
ATOM 3140 C CA . LEU B 1 189 ? -8.992 0.395 8.391 1 86 189 LEU B CA 1
ATOM 3141 C C . LEU B 1 189 ? -7.75 -0.426 8.055 1 86 189 LEU B C 1
ATOM 3143 O O . LEU B 1 189 ? -6.668 0.131 7.852 1 86 189 LEU B O 1
ATOM 3147 N N . ARG B 1 190 ? -7.949 -1.758 8.039 1 85.31 190 ARG B N 1
ATOM 3148 C CA . ARG B 1 190 ? -6.918 -2.672 7.555 1 85.31 190 ARG B CA 1
ATOM 3149 C C . ARG B 1 190 ? -7.273 -3.219 6.176 1 85.31 190 ARG B C 1
ATOM 3151 O O . ARG B 1 190 ? -8.25 -3.961 6.027 1 85.31 190 ARG B O 1
ATOM 3158 N N . LEU B 1 191 ? -6.434 -2.793 5.227 1 86.38 191 LEU B N 1
ATOM 3159 C CA . LEU B 1 191 ? -6.797 -3.107 3.852 1 86.38 191 LEU B CA 1
ATOM 3160 C C . LEU B 1 191 ? -5.676 -3.863 3.15 1 86.38 191 LEU B C 1
ATOM 3162 O O . LEU B 1 191 ? -4.5 -3.539 3.326 1 86.38 191 LEU B O 1
ATOM 3166 N N . PRO B 1 192 ? -6.031 -4.883 2.438 1 87.25 192 PRO B N 1
ATOM 3167 C CA . PRO B 1 192 ? -5.004 -5.594 1.671 1 87.25 192 PRO B CA 1
ATOM 3168 C C . PRO B 1 192 ? -4.406 -4.742 0.554 1 87.25 192 PRO B C 1
ATOM 3170 O O . PRO B 1 192 ? -5.129 -4.008 -0.123 1 87.25 192 PRO B O 1
ATOM 3173 N N . GLN B 1 193 ? -3.113 -4.891 0.395 1 83.69 193 GLN B N 1
ATOM 3174 C CA . GLN B 1 193 ? -2.426 -4.113 -0.628 1 83.69 193 GLN B CA 1
ATOM 3175 C C . GLN B 1 193 ? -1.996 -4.996 -1.797 1 83.69 193 GLN B C 1
ATOM 3177 O O . GLN B 1 193 ? -1.647 -4.492 -2.867 1 83.69 193 GLN B O 1
ATOM 3182 N N . CYS B 1 194 ? -2.07 -6.289 -1.583 1 85 194 CYS B N 1
ATOM 3183 C CA . CYS B 1 194 ? -1.645 -7.215 -2.629 1 85 194 CYS B CA 1
ATOM 3184 C C . CYS B 1 194 ? -2.539 -8.445 -2.668 1 85 194 CYS B C 1
ATOM 3186 O O . CYS B 1 194 ? -3.293 -8.703 -1.726 1 85 194 CYS B O 1
ATOM 3188 N N . CYS B 1 195 ? -2.488 -9.086 -3.812 1 87.19 195 CYS B N 1
ATOM 3189 C CA . CYS B 1 195 ? -2.959 -10.461 -3.969 1 87.19 195 CYS B CA 1
ATOM 3190 C C . CYS B 1 195 ? -1.813 -11.391 -4.348 1 87.19 195 CYS B C 1
ATOM 3192 O O . CYS B 1 195 ? -1.204 -11.227 -5.406 1 87.19 195 CYS B O 1
ATOM 3194 N N . THR B 1 196 ? -1.503 -12.305 -3.482 1 85.94 196 THR B N 1
ATOM 3195 C CA . THR B 1 196 ? -0.324 -13.133 -3.709 1 85.94 196 THR B CA 1
ATOM 3196 C C . THR B 1 196 ? -0.714 -14.602 -3.84 1 85.94 196 THR B C 1
ATOM 3198 O O . THR B 1 196 ? -1.695 -15.047 -3.24 1 85.94 196 THR B O 1
ATOM 3201 N N . CYS B 1 197 ? 0.113 -15.266 -4.602 1 86.69 197 CYS B N 1
ATOM 3202 C CA . CYS B 1 197 ? -0.045 -16.703 -4.707 1 86.69 197 CYS B CA 1
ATOM 3203 C C . CYS B 1 197 ? 0.618 -17.422 -3.533 1 86.69 197 CYS B C 1
ATOM 3205 O O . CYS B 1 197 ? 1.813 -17.25 -3.293 1 86.69 197 CYS B O 1
ATOM 3207 N N . ASN B 1 198 ? -0.181 -18.188 -2.867 1 85.69 198 ASN B N 1
ATOM 3208 C CA . ASN B 1 198 ? 0.307 -18.844 -1.66 1 85.69 198 ASN B CA 1
ATOM 3209 C C . ASN B 1 198 ? 0.094 -20.359 -1.723 1 85.69 198 ASN B C 1
ATOM 3211 O O . ASN B 1 198 ? -1 -20.812 -2.051 1 85.69 198 ASN B O 1
ATOM 3215 N N . LYS B 1 199 ? 1.153 -20.969 -1.476 1 85.94 199 LYS B N 1
ATOM 3216 C CA . LYS B 1 199 ? 1.039 -22.406 -1.261 1 85.94 199 LYS B CA 1
ATOM 3217 C C . LYS B 1 199 ? 0.641 -22.719 0.179 1 85.94 199 LYS B C 1
ATOM 3219 O O . LYS B 1 199 ? 0.981 -21.969 1.099 1 85.94 199 LYS B O 1
ATOM 3224 N N . TYR B 1 200 ? -0.135 -23.781 0.261 1 86.5 200 TYR B N 1
ATOM 3225 C CA . TYR B 1 200 ? -0.552 -24.188 1.599 1 86.5 200 TYR B CA 1
ATOM 3226 C C . TYR B 1 200 ? -0.753 -25.703 1.675 1 86.5 200 TYR B C 1
ATOM 3228 O O . TYR B 1 200 ? -0.807 -26.375 0.646 1 86.5 200 TYR B O 1
ATOM 3236 N N . GLU B 1 201 ? -0.711 -26.234 2.914 1 88.31 201 GLU B N 1
ATOM 3237 C CA . GLU B 1 201 ? -0.974 -27.641 3.162 1 88.31 201 GLU B CA 1
ATOM 3238 C C . GLU B 1 201 ? -2.346 -27.844 3.801 1 88.31 201 GLU B C 1
ATOM 3240 O O . GLU B 1 201 ? -2.684 -27.188 4.781 1 88.31 201 GLU B O 1
ATOM 3245 N N . GLU B 1 202 ? -3.08 -28.719 3.152 1 89.44 202 GLU B N 1
ATOM 3246 C CA . GLU B 1 202 ? -4.367 -29.078 3.74 1 89.44 202 GLU B CA 1
ATOM 3247 C C . GLU B 1 202 ? -4.23 -30.266 4.691 1 89.44 202 GLU B C 1
ATOM 3249 O O . GLU B 1 202 ? -3.471 -31.188 4.422 1 89.44 202 GLU B O 1
ATOM 3254 N N . CYS B 1 203 ? -5.008 -30.125 5.793 1 89.12 203 CYS B N 1
ATOM 3255 C CA . CYS B 1 203 ? -4.98 -31.234 6.734 1 89.12 203 CYS B CA 1
ATOM 3256 C C . CYS B 1 203 ? -5.562 -32.5 6.109 1 89.12 203 CYS B C 1
ATOM 3258 O O . CYS B 1 203 ? -6.504 -32.406 5.316 1 89.12 203 CYS B O 1
ATOM 3260 N N . ASP B 1 204 ? -4.801 -33.594 6.457 1 83.5 204 ASP B N 1
ATOM 3261 C CA . ASP B 1 204 ? -5.316 -34.906 6.027 1 83.5 204 ASP B CA 1
ATOM 3262 C C . ASP B 1 204 ? -6.68 -35.188 6.652 1 83.5 204 ASP B C 1
ATOM 3264 O O . ASP B 1 204 ? -6.895 -34.906 7.836 1 83.5 204 ASP B O 1
ATOM 3268 N N . THR B 1 205 ? -7.766 -35.188 5.848 1 66.69 205 THR B N 1
ATOM 3269 C CA . THR B 1 205 ? -9.039 -35.656 6.387 1 66.69 205 THR B CA 1
ATOM 3270 C C . THR B 1 205 ? -8.922 -37.062 6.91 1 66.69 205 THR B C 1
ATOM 3272 O O . THR B 1 205 ? -8.195 -37.906 6.34 1 66.69 205 THR B O 1
#